Protein AF-0000000065816062 (afdb_homodimer)

Secondary structure (DSSP, 8-state):
----SSS----GGGS---TT-----HHHHHHHHHHHT--TT-EEEEES-TTSHHHHHHHHHH-TT-EEEEEES-HHHHHHHHHHHHHTT-TTTEEEEES-HHHHGGGSPP-SEEEEE--GGGHHHHHHHHHHHH-TT-EEEEEE-SHHHHHHHHHHHHHHT-EEEEEEEEEEEEEEETTEEEEEEPPPEEEEEEE-/----SSS----GGGS---TT-----HHHHHHHHHHHT--TT-EEEEES-TTSHHHHHHHHHH-TT-EEEEEES-HHHHHHHHHHHHHTT-TTSEEEEES-HHHHGGGSPP-SEEEEE--GGGHHHHHHHHHHHH-TT-EEEEEE-SHHHHHHHHHHHHHHT-EEEEEEEEEEEEEEETTEEEEEEPPPEEEEEEE-

InterPro domains:
  IPR014008 Cobalamin biosynthesis, precorrin-6Y methyltransferase, CbiT subunit [TIGR02469] (22-146)
  IPR023475 Probable cobalt-precorrin-6B C(15)-methyltransferase (decarboxylating) CbiT [MF_00786] (12-196)
  IPR025714 Methyltransferase domain [PF13847] (40-107)
  IPR029063 S-adenosyl-L-methionine-dependent methyltransferase superfamily [G3DSA:3.40.50.150] (3-196)
  IPR029063 S-adenosyl-L-methionine-dependent methyltransferase superfamily [SSF53335] (7-168)
  IPR050714 Cobalamin biosynthesis methyltransferase [PTHR43182] (6-194)

Solvent-accessible surface area (backbone atoms only — not comparable to full-atom values): 20008 Å² total; per-residue (Å²): 96,70,78,83,43,56,41,53,44,67,58,65,85,80,52,63,82,53,92,93,45,54,68,74,48,32,71,59,39,36,50,51,47,24,70,39,53,41,34,64,36,33,43,39,35,28,38,43,33,28,33,22,57,66,50,44,50,48,39,62,56,20,36,77,78,22,39,24,42,30,27,19,67,48,66,65,23,40,51,34,22,52,51,39,21,51,40,44,68,40,50,91,33,47,48,73,42,76,38,58,59,85,72,46,58,83,71,50,78,85,33,40,26,39,36,34,46,56,45,66,90,46,36,43,59,49,50,52,52,47,41,64,58,22,32,84,74,9,28,37,31,33,53,38,70,47,72,68,44,46,50,44,42,50,54,41,41,62,72,67,67,49,57,68,50,40,34,42,40,36,44,22,39,52,40,80,55,91,96,41,74,44,72,49,70,51,80,53,33,36,43,34,40,37,44,63,96,69,77,83,42,55,43,54,46,66,59,64,84,77,51,63,81,52,91,94,44,53,70,73,50,31,71,60,40,36,49,52,47,23,71,38,53,41,34,65,38,35,43,39,36,28,38,43,33,29,33,21,56,66,49,44,50,48,40,62,56,20,36,74,78,22,39,25,39,30,27,20,67,48,65,66,24,41,51,35,22,52,50,40,20,50,40,46,69,39,51,91,33,46,47,73,44,75,38,56,60,85,71,45,56,82,73,50,78,85,32,40,27,38,36,33,46,55,45,63,92,47,35,45,59,50,51,52,52,49,42,65,59,22,31,83,76,10,29,37,31,32,53,37,72,46,72,66,44,45,49,46,42,51,53,42,41,62,74,68,67,50,57,66,48,39,32,41,39,36,44,24,40,53,39,80,56,91,96,41,76,43,72,49,70,51,81,53,34,35,43,35,39,36,46,63

Foldseek 3Di:
DAPPDLAFQDQPVLADADPPFDDDGRVRLRVLLVQQPAAALAEEEEESCRLVSNVQRSLNNNDPNYAYEYEDQDVVSQVNNCVRCVVNVRNVRYHYDHDDCLVCVVVDDAHLGYEAEDQVPCLLVVVVSNQVRNPAFGKYKYKDQDPVSVVSNVVNCVVVVWDKDKDKDKAWDWDDDPPDTDTHIDRIIIIMMTGD/DAPPDLAFQDQPVLADADPPFDDDGRVRLRVLLVQQPAAALAEEEEESCRLVSNVQRSLNNNDPNYAYEYEDQDVVSQVNNCVRCVVNVRNVRYHYDHDDCLVCVVVDDAHLGYEAEDQVPCLLVNVVSNQVRNPAFGKYKYKDQDPNSVVSNVVNCVVVVWDKDKDKDKAWDWDDDPPDTDTHIDRIIIIMMTGD

Organism: Pyrobaculum aerophilum (strain ATCC 51768 / DSM 7523 / JCM 9630 / CIP 104966 / NBRC 100827 / IM2) (NCBI:txid178306)

Nearest PDB structures (foldseek):
  3e05-assembly1_G  TM=9.354E-01  e=5.812E-20  Geobacter metallireducens GS-15
  1f38-assembly1_A  TM=9.379E-01  e=7.517E-19  Methanothermobacter thermautotrophicus
  5ccx-assembly1_A-2  TM=7.900E-01  e=1.091E-10  Homo sapiens
  1i9g-assembly1_A  TM=7.912E-01  e=1.689E-10  Mycobacterium tuberculosis
  5cd1-assembly1_D  TM=7.494E-01  e=6.620E-11  Homo sapiens

Sequence (392 aa):
MSWPYATPGIPDEEFIRAEGVPMTKAEIRALALSKLRLIKGGTLVDVGCGTGTISVEAALIMGEGSKVYAIDKDPLAVEITKKNAAKFGVGDRLIVAEGDALELLPKLPRSNRYFLGGGGRELPMLFQTALELAGTGGVIVADVITLESLRLALDFLENAGVKYEIAQVYIARGRRLGGYTILSPLNPVYIITAYAMSWPYATPGIPDEEFIRAEGVPMTKAEIRALALSKLRLIKGGTLVDVGCGTGTISVEAALIMGEGSKVYAIDKDPLAVEITKKNAAKFGVGDRLIVAEGDALELLPKLPRSNRYFLGGGGRELPMLFQTALELAGTGGVIVADVITLESLRLALDFLENAGVKYEIAQVYIARGRRLGGYTILSPLNPVYIITAYA

pLDDT: mean 96.32, std 4.2, range [64.75, 98.88]

Radius of gyration: 20.69 Å; Cα contacts (8 Å, |Δi|>4): 924; chains: 2; bounding box: 44×58×46 Å

Structure (mmCIF, N/CA/C/O backbone):
data_AF-0000000065816062-model_v1
#
loop_
_entity.id
_entity.type
_entity.pdbx_description
1 polymer 'Probable cobalt-precorrin-6B C(15)-methyltransferase (decarboxylating)'
#
loop_
_atom_site.group_PDB
_atom_site.id
_atom_site.type_symbol
_atom_site.label_atom_id
_atom_site.label_alt_id
_atom_site.label_comp_id
_atom_site.label_asym_id
_atom_site.label_entity_id
_atom_site.label_seq_id
_atom_site.pdbx_PDB_ins_code
_atom_site.Cartn_x
_atom_site.Cartn_y
_atom_site.Cartn_z
_atom_site.occupancy
_atom_site.B_iso_or_equiv
_atom_site.auth_seq_id
_atom_site.auth_comp_id
_atom_site.auth_asym_id
_atom_site.auth_atom_id
_atom_site.pdbx_PDB_model_num
ATOM 1 N N . MET A 1 1 ? 16.734 9.797 -11.594 1 64.75 1 MET A N 1
ATOM 2 C CA . MET A 1 1 ? 16.266 8.461 -11.945 1 64.75 1 MET A CA 1
ATOM 3 C C . MET A 1 1 ? 14.758 8.336 -11.742 1 64.75 1 MET A C 1
ATOM 5 O O . MET A 1 1 ? 14.234 8.773 -10.719 1 64.75 1 MET A O 1
ATO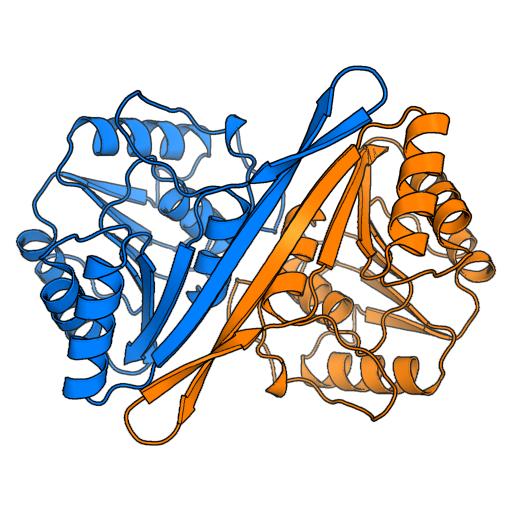M 9 N N . SER A 1 2 ? 13.898 8.094 -12.797 1 82.69 2 SER A N 1
ATOM 10 C CA . SER A 1 2 ? 12.438 8.047 -12.781 1 82.69 2 SER A CA 1
ATOM 11 C C . SER A 1 2 ? 11.93 6.695 -12.297 1 82.69 2 SER A C 1
ATOM 13 O O . SER A 1 2 ? 12.586 5.672 -12.5 1 82.69 2 SER A O 1
ATOM 15 N N . TRP A 1 3 ? 11.102 6.605 -11.289 1 91.88 3 TRP A N 1
ATOM 16 C CA . TRP A 1 3 ? 10.359 5.406 -10.922 1 91.88 3 TRP A CA 1
ATOM 17 C C . TRP A 1 3 ? 9.484 4.93 -12.078 1 91.88 3 TRP A C 1
ATOM 19 O O . TRP A 1 3 ? 8.5 5.574 -12.43 1 91.88 3 TRP A O 1
ATOM 29 N N . PRO A 1 4 ? 9.898 3.814 -12.734 1 94.38 4 PRO A N 1
ATOM 30 C CA . PRO A 1 4 ? 9.242 3.441 -13.992 1 94.38 4 PRO A CA 1
ATOM 31 C C . PRO A 1 4 ? 7.961 2.639 -13.766 1 94.38 4 PRO A C 1
ATOM 33 O O . PRO A 1 4 ? 7.344 2.174 -14.727 1 94.38 4 PRO A O 1
ATOM 36 N N . TYR A 1 5 ? 7.574 2.445 -12.547 1 96.75 5 TYR A N 1
ATOM 37 C CA . TYR A 1 5 ? 6.434 1.586 -12.242 1 96.75 5 TYR A CA 1
ATOM 38 C C . TYR A 1 5 ? 5.199 2.414 -11.914 1 96.75 5 TYR A C 1
ATOM 40 O O . TYR A 1 5 ? 5.312 3.572 -11.5 1 96.75 5 TYR A O 1
ATOM 48 N N . ALA A 1 6 ? 4.078 1.799 -11.984 1 96.44 6 ALA A N 1
ATOM 49 C CA . ALA A 1 6 ? 2.789 2.457 -11.781 1 96.44 6 ALA A CA 1
ATOM 50 C C . ALA A 1 6 ? 2.361 2.379 -10.312 1 96.44 6 ALA A C 1
ATOM 52 O O . ALA A 1 6 ? 1.354 2.977 -9.922 1 96.44 6 ALA A O 1
ATOM 53 N N . THR A 1 7 ? 3.076 1.612 -9.492 1 97.5 7 THR A N 1
ATOM 54 C CA . THR A 1 7 ? 2.725 1.38 -8.102 1 97.5 7 THR A CA 1
ATOM 55 C C . THR A 1 7 ? 3.637 2.176 -7.172 1 97.5 7 THR A C 1
ATOM 57 O O . THR A 1 7 ? 4.793 2.447 -7.508 1 97.5 7 THR A O 1
ATOM 60 N N . PRO A 1 8 ? 3.105 2.574 -6.008 1 96.88 8 PRO A N 1
ATOM 61 C CA . PRO A 1 8 ? 3.998 3.131 -4.992 1 96.88 8 PRO A CA 1
ATOM 62 C C . PRO A 1 8 ? 4.906 2.078 -4.359 1 96.88 8 PRO A C 1
ATOM 64 O O . PRO A 1 8 ? 4.84 0.902 -4.727 1 96.88 8 PRO A O 1
ATOM 67 N N . GLY A 1 9 ? 5.742 2.58 -3.434 1 97.56 9 GLY A N 1
ATOM 68 C CA . GLY A 1 9 ? 6.586 1.662 -2.686 1 97.56 9 GLY A CA 1
ATOM 69 C C . GLY A 1 9 ? 8.031 1.675 -3.141 1 97.56 9 GLY A C 1
ATOM 70 O O . GLY A 1 9 ? 8.672 0.624 -3.229 1 97.56 9 GLY A O 1
ATOM 71 N N . ILE A 1 10 ? 8.523 2.801 -3.518 1 98.25 10 ILE A N 1
ATOM 72 C CA . ILE A 1 10 ? 9.945 2.938 -3.822 1 98.25 10 ILE A CA 1
ATOM 73 C C . ILE A 1 10 ? 10.781 2.471 -2.631 1 98.25 10 ILE A C 1
ATOM 75 O O . ILE A 1 10 ? 10.523 2.871 -1.493 1 98.25 10 ILE A O 1
ATOM 79 N N . PRO A 1 11 ? 11.758 1.603 -2.889 1 97.94 11 PRO A N 1
ATOM 80 C CA . PRO A 1 11 ? 12.586 1.136 -1.773 1 97.94 11 PRO A CA 1
ATOM 81 C C . PRO A 1 11 ? 13.258 2.281 -1.017 1 97.94 11 PRO A C 1
ATOM 83 O O . PRO A 1 11 ? 13.656 3.277 -1.624 1 97.94 11 PRO A O 1
ATOM 86 N N . ASP A 1 12 ? 13.414 2.102 0.285 1 98 12 ASP A N 1
ATOM 87 C CA . ASP A 1 12 ? 13.977 3.141 1.146 1 98 12 ASP A CA 1
ATOM 88 C C . ASP A 1 12 ? 15.367 3.555 0.672 1 98 12 ASP A C 1
ATOM 90 O O . ASP A 1 12 ? 15.711 4.738 0.7 1 98 12 ASP A O 1
ATOM 94 N N . GLU A 1 13 ? 16.078 2.635 0.209 1 97.25 13 GLU A N 1
ATOM 95 C CA . GLU A 1 13 ? 17.484 2.865 -0.119 1 97.25 13 GLU A CA 1
ATOM 96 C C . GLU A 1 13 ? 17.625 3.717 -1.378 1 97.25 13 GLU A C 1
ATOM 98 O O . GLU A 1 13 ? 18.719 4.215 -1.679 1 97.25 13 GLU A O 1
ATOM 103 N N . GLU A 1 14 ? 16.562 3.896 -2.121 1 97.94 14 GLU A N 1
ATOM 104 C CA . GLU A 1 14 ? 16.609 4.695 -3.342 1 97.94 14 GLU A CA 1
ATOM 105 C C . GLU A 1 14 ? 16.547 6.188 -3.027 1 97.94 14 GLU A C 1
ATOM 107 O O . GLU A 1 14 ? 16.812 7.023 -3.896 1 97.94 14 GLU A O 1
ATOM 112 N N . PHE A 1 15 ? 16.219 6.539 -1.823 1 98.44 15 PHE A N 1
ATOM 113 C CA . PHE A 1 15 ? 16.078 7.945 -1.464 1 98.44 15 PHE A CA 1
ATOM 114 C C . PHE A 1 15 ? 17.359 8.484 -0.859 1 98.44 15 PHE A C 1
ATOM 116 O O . PHE A 1 15 ? 18.078 7.762 -0.158 1 98.44 15 PHE A O 1
ATOM 123 N N . ILE A 1 16 ? 17.609 9.727 -1.169 1 98.44 16 ILE A N 1
ATOM 124 C CA . ILE A 1 16 ? 18.656 10.461 -0.469 1 98.44 16 ILE A CA 1
ATOM 125 C C . ILE A 1 16 ? 18.219 10.727 0.973 1 98.44 16 ILE A C 1
ATOM 127 O O . ILE A 1 16 ? 17.094 11.18 1.221 1 98.44 16 ILE A O 1
ATOM 131 N N . ARG A 1 17 ? 19.188 10.453 1.864 1 97.75 17 ARG A N 1
ATOM 132 C CA . ARG A 1 17 ? 18.859 10.594 3.281 1 97.75 17 ARG A CA 1
ATOM 133 C C . ARG A 1 17 ? 19.859 11.516 3.975 1 97.75 17 ARG A C 1
ATOM 135 O O . ARG A 1 17 ? 20.922 11.828 3.424 1 97.75 17 ARG A O 1
ATOM 142 N N . ALA A 1 18 ? 19.438 12 5.066 1 95.94 18 ALA A N 1
ATOM 143 C CA . ALA A 1 18 ? 20.297 12.758 5.961 1 95.94 18 ALA A CA 1
ATOM 144 C C . ALA A 1 18 ? 20.047 12.391 7.418 1 95.94 18 ALA A C 1
ATOM 146 O O . ALA A 1 18 ? 18.906 12.133 7.812 1 95.94 18 ALA A O 1
ATOM 147 N N . GLU A 1 19 ? 21.172 12.391 8.172 1 95 19 GLU A N 1
ATOM 148 C CA . GLU A 1 19 ? 21.047 12.086 9.594 1 95 19 GLU A CA 1
ATOM 149 C C . GLU A 1 19 ? 20.094 13.062 10.289 1 95 19 GLU A C 1
ATOM 151 O O . GLU A 1 19 ? 20.172 14.266 10.062 1 95 19 GLU A O 1
ATOM 156 N N . GLY A 1 20 ? 19.219 12.547 11.047 1 94.31 20 GLY A N 1
ATOM 157 C CA . GLY A 1 20 ? 18.312 13.375 11.82 1 94.31 20 GLY A CA 1
ATOM 158 C C . GLY A 1 20 ? 17.016 13.703 11.086 1 94.31 20 GLY A C 1
ATOM 159 O O . GLY A 1 20 ? 16.094 14.289 11.664 1 94.31 20 GLY A O 1
ATOM 160 N N . VAL A 1 21 ? 16.969 13.398 9.781 1 95.5 21 VAL A N 1
ATOM 161 C CA . VAL A 1 21 ? 15.766 13.648 9.008 1 95.5 21 VAL A CA 1
ATOM 162 C C . VAL A 1 21 ? 14.945 12.367 8.891 1 95.5 21 VAL A C 1
ATOM 164 O O . VAL A 1 21 ? 15.422 11.375 8.328 1 95.5 21 VAL A O 1
ATOM 167 N N . PRO A 1 22 ? 13.797 12.367 9.398 1 94.44 22 PRO A N 1
ATOM 168 C CA . PRO A 1 22 ? 12.977 11.148 9.391 1 94.44 22 PRO A CA 1
ATOM 169 C C . PRO A 1 22 ? 12.531 10.75 7.988 1 94.44 22 PRO A C 1
ATOM 171 O O . PRO A 1 22 ? 12.539 11.578 7.074 1 94.44 22 PRO A O 1
ATOM 174 N N . MET A 1 23 ? 12.227 9.477 7.828 1 96.31 23 MET A N 1
ATOM 175 C CA . MET A 1 23 ? 11.703 8.914 6.586 1 96.31 23 MET A CA 1
ATOM 176 C C . MET A 1 23 ? 10.594 7.906 6.867 1 96.31 23 MET A C 1
ATOM 178 O O . MET A 1 23 ? 10.75 7.027 7.715 1 96.31 23 MET A O 1
ATOM 182 N N . THR A 1 24 ? 9.523 8.094 6.195 1 96.44 24 THR A N 1
ATOM 183 C CA . THR A 1 24 ? 8.477 7.078 6.25 1 96.44 24 THR A CA 1
ATOM 184 C C . THR A 1 24 ? 8.883 5.844 5.445 1 96.44 24 THR A C 1
ATOM 186 O O . THR A 1 24 ? 9.18 5.945 4.254 1 96.44 24 THR A O 1
ATOM 189 N N . LYS A 1 25 ? 8.867 4.727 6.074 1 98 25 LYS A N 1
ATOM 190 C CA . LYS A 1 25 ? 9.32 3.486 5.441 1 98 25 LYS A CA 1
ATOM 191 C C . LYS A 1 25 ? 8.359 3.057 4.336 1 98 25 LYS A C 1
ATOM 193 O O . LYS A 1 25 ? 7.172 3.395 4.367 1 98 25 LYS A O 1
ATOM 198 N N . ALA A 1 26 ? 8.859 2.285 3.424 1 98.44 26 ALA A N 1
ATOM 199 C CA . ALA A 1 26 ? 8.203 1.984 2.156 1 98.44 26 ALA A CA 1
ATOM 200 C C . ALA A 1 26 ? 6.824 1.374 2.387 1 98.44 26 ALA A C 1
ATOM 202 O O . ALA A 1 26 ? 5.844 1.776 1.751 1 98.44 26 ALA A O 1
ATOM 203 N N . GLU A 1 27 ? 6.719 0.371 3.285 1 98.62 27 GLU A N 1
ATOM 204 C CA . GLU A 1 27 ? 5.438 -0.296 3.504 1 98.62 27 GLU A CA 1
ATOM 205 C C . GLU A 1 27 ? 4.418 0.657 4.121 1 98.62 27 GLU A C 1
ATOM 207 O O . GLU A 1 27 ? 3.256 0.684 3.709 1 98.62 27 GLU A O 1
ATOM 212 N N . ILE A 1 28 ? 4.902 1.438 5.086 1 98.38 28 ILE A N 1
ATOM 213 C CA . ILE A 1 28 ? 4.027 2.408 5.738 1 98.38 28 ILE A CA 1
ATOM 214 C C . ILE A 1 28 ? 3.621 3.488 4.738 1 98.38 28 ILE A C 1
ATOM 216 O O . ILE A 1 28 ? 2.459 3.898 4.695 1 98.38 28 ILE A O 1
ATOM 220 N N . ARG A 1 29 ? 4.535 3.895 3.945 1 98.31 29 ARG A N 1
ATOM 221 C CA . ARG A 1 29 ? 4.301 4.906 2.92 1 98.31 29 ARG A CA 1
ATOM 222 C C . ARG A 1 29 ? 3.26 4.434 1.912 1 98.31 29 ARG A C 1
ATOM 224 O O . ARG A 1 29 ? 2.35 5.184 1.555 1 98.31 29 ARG A O 1
ATOM 231 N N . ALA A 1 30 ? 3.363 3.197 1.463 1 98.69 30 ALA A N 1
ATOM 232 C CA . ALA A 1 30 ? 2.393 2.635 0.527 1 98.69 30 ALA A CA 1
ATOM 233 C C . ALA A 1 30 ? 0.988 2.645 1.122 1 98.69 30 ALA A C 1
ATOM 235 O O . ALA A 1 30 ? 0.016 2.957 0.431 1 98.69 30 ALA A O 1
ATOM 236 N N . LEU A 1 31 ? 0.921 2.33 2.361 1 98.75 31 LEU A N 1
ATOM 237 C CA . LEU A 1 31 ? -0.379 2.289 3.021 1 98.75 31 LEU A CA 1
ATOM 238 C C . LEU A 1 31 ? -0.935 3.695 3.217 1 98.75 31 LEU A C 1
ATOM 240 O O . LEU A 1 31 ? -2.129 3.93 3.02 1 98.75 31 LEU A O 1
ATOM 244 N N . ALA A 1 32 ? -0.078 4.617 3.623 1 98.62 32 ALA A N 1
ATOM 245 C CA . ALA A 1 32 ? -0.518 6 3.791 1 98.62 32 ALA A CA 1
ATOM 246 C C . ALA A 1 32 ? -1.044 6.574 2.479 1 98.62 32 ALA A C 1
ATOM 248 O O . ALA A 1 32 ? -2.096 7.219 2.453 1 98.62 32 ALA A O 1
ATOM 249 N N . LEU A 1 33 ? -0.325 6.32 1.416 1 98.75 33 LEU A N 1
ATOM 250 C CA . LEU A 1 33 ? -0.733 6.801 0.099 1 98.75 33 LEU A CA 1
ATOM 251 C C . LEU A 1 33 ? -2.049 6.16 -0.328 1 98.75 33 LEU A C 1
ATOM 253 O O . LEU A 1 33 ? -2.904 6.82 -0.921 1 98.75 33 LEU A O 1
ATOM 257 N N . SER A 1 34 ? -2.197 4.887 -0.046 1 98.62 34 SER A N 1
ATOM 258 C CA . SER A 1 34 ? -3.457 4.199 -0.305 1 98.62 34 SER A CA 1
ATOM 259 C C . SER A 1 34 ? -4.621 4.891 0.397 1 98.62 34 SER A C 1
ATOM 261 O O . SER A 1 34 ? -5.656 5.152 -0.218 1 98.62 34 SER A O 1
ATOM 263 N N . LYS A 1 35 ? -4.41 5.273 1.634 1 98.69 35 LYS A N 1
ATOM 264 C CA . LYS A 1 35 ? -5.469 5.867 2.447 1 98.69 35 LYS A CA 1
ATOM 265 C C . LYS A 1 35 ? -5.758 7.301 2.012 1 98.69 35 LYS A C 1
ATOM 267 O O . LYS A 1 35 ? -6.871 7.797 2.186 1 98.69 35 LYS A O 1
ATOM 272 N N . LEU A 1 36 ? -4.824 7.934 1.396 1 98.75 36 LEU A N 1
ATOM 273 C CA . LEU A 1 36 ? -4.973 9.328 0.976 1 98.75 36 LEU A CA 1
ATOM 274 C C . LEU A 1 36 ? -5.93 9.438 -0.205 1 98.75 36 LEU A C 1
ATOM 276 O O . LEU A 1 36 ? -6.43 10.523 -0.505 1 98.75 36 LEU A O 1
ATOM 280 N N . ARG A 1 37 ? -6.113 8.328 -0.988 1 98.19 37 ARG A N 1
ATOM 281 C CA . ARG A 1 37 ? -7.035 8.344 -2.119 1 98.19 37 ARG A CA 1
ATOM 282 C C . ARG A 1 37 ? -6.715 9.492 -3.068 1 98.19 37 ARG A C 1
ATOM 284 O O . ARG A 1 37 ? -7.59 10.297 -3.393 1 98.19 37 ARG A O 1
ATOM 291 N N . LEU A 1 38 ? -5.512 9.461 -3.559 1 98.44 38 LEU A N 1
ATOM 292 C CA . LEU A 1 38 ? -5.031 10.539 -4.406 1 98.44 38 LEU A CA 1
ATOM 293 C C . LEU A 1 38 ? -5.738 10.531 -5.758 1 98.44 38 LEU A C 1
ATOM 295 O O . LEU A 1 38 ? -6.168 9.477 -6.23 1 98.44 38 LEU A O 1
ATOM 299 N N . ILE A 1 39 ? -5.805 11.688 -6.348 1 96.94 39 ILE A N 1
ATOM 300 C CA . ILE A 1 39 ? -6.484 11.891 -7.621 1 96.94 39 ILE A CA 1
ATOM 301 C C . ILE A 1 39 ? -5.473 12.305 -8.688 1 96.94 39 ILE A C 1
ATOM 303 O O . ILE A 1 39 ? -4.598 13.133 -8.43 1 96.94 39 ILE A O 1
ATOM 307 N N . LYS A 1 40 ? -5.645 11.68 -9.891 1 97 40 LYS A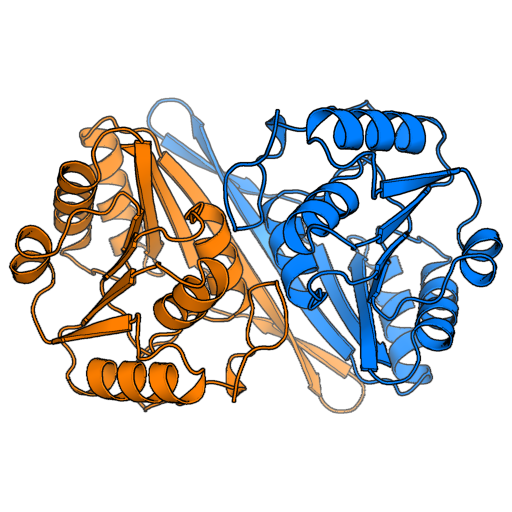 N 1
ATOM 308 C CA . LYS A 1 40 ? -4.785 12.125 -10.984 1 97 40 LYS A CA 1
ATOM 309 C C . LYS A 1 40 ? -4.918 13.633 -11.211 1 97 40 LYS A C 1
ATOM 311 O O . LYS A 1 40 ? -6.027 14.172 -11.203 1 97 40 LYS A O 1
ATOM 316 N N . GLY A 1 41 ? -3.779 14.266 -11.305 1 97.75 41 GLY A N 1
ATOM 317 C CA . GLY A 1 41 ? -3.783 15.703 -11.516 1 97.75 41 GLY A CA 1
ATOM 318 C C . GLY A 1 41 ? -4.211 16.484 -10.289 1 97.75 41 GLY A C 1
ATOM 319 O O . GLY A 1 41 ? -4.465 17.688 -10.367 1 97.75 41 GLY A O 1
ATOM 320 N N . GLY A 1 42 ? -4.305 15.805 -9.109 1 97.69 42 GLY A N 1
ATOM 321 C CA . GLY A 1 42 ? -4.801 16.438 -7.898 1 97.69 42 GLY A CA 1
ATOM 322 C C . GLY A 1 42 ? -3.727 17.172 -7.129 1 97.69 42 GLY A C 1
ATOM 323 O O . GLY A 1 42 ? -2.645 17.438 -7.656 1 97.69 42 GLY A O 1
ATOM 324 N N . THR A 1 43 ? -4.082 17.609 -5.945 1 98.44 43 THR A N 1
ATOM 325 C CA . THR A 1 43 ? -3.191 18.375 -5.074 1 98.44 43 THR A CA 1
ATOM 326 C C . THR A 1 43 ? -3.07 17.703 -3.709 1 98.44 43 THR A C 1
ATOM 328 O O . THR A 1 43 ? -4.066 17.25 -3.139 1 98.44 43 THR A O 1
ATOM 331 N N . LEU A 1 44 ? -1.867 17.578 -3.217 1 98.81 44 LEU A N 1
ATOM 332 C CA . LEU A 1 44 ? -1.578 17.062 -1.88 1 98.81 44 LEU A CA 1
ATOM 333 C C . LEU A 1 44 ? -0.746 18.062 -1.084 1 98.81 44 LEU A C 1
ATOM 335 O O . LEU A 1 44 ? 0.192 18.656 -1.616 1 98.81 44 LEU A O 1
ATOM 339 N N . VAL A 1 45 ? -1.12 18.25 0.171 1 98.81 45 VAL A N 1
ATOM 340 C CA . VAL A 1 45 ? -0.257 18.953 1.112 1 98.81 45 VAL A CA 1
ATOM 341 C C . VAL A 1 45 ? 0.391 17.953 2.068 1 98.81 45 VAL A C 1
ATOM 343 O O . VAL A 1 45 ? -0.305 17.188 2.748 1 98.81 45 VAL A O 1
ATOM 346 N N . ASP A 1 46 ? 1.675 17.906 2.09 1 98.56 46 ASP A N 1
ATOM 347 C CA . ASP A 1 46 ? 2.49 17.047 2.941 1 98.56 46 ASP A CA 1
ATOM 348 C C . ASP A 1 46 ? 3.115 17.844 4.086 1 98.56 46 ASP A C 1
ATOM 350 O O . ASP A 1 46 ? 4.094 18.562 3.885 1 98.56 46 ASP A O 1
ATOM 354 N N . VAL A 1 47 ? 2.553 17.703 5.273 1 97.81 47 VAL A N 1
ATOM 355 C CA . VAL A 1 47 ? 2.988 18.453 6.445 1 97.81 47 VAL A CA 1
ATOM 356 C C . VAL A 1 47 ? 4.043 17.656 7.207 1 97.81 47 VAL A C 1
ATOM 358 O O . VAL A 1 47 ? 3.762 16.562 7.695 1 97.81 47 VAL A O 1
ATOM 361 N N . GLY A 1 48 ? 5.184 18.266 7.414 1 96.5 48 GLY A N 1
ATOM 362 C CA . GLY A 1 48 ? 6.305 17.484 7.926 1 96.5 48 GLY A CA 1
ATOM 363 C C . GLY A 1 48 ? 6.844 16.484 6.93 1 96.5 48 GLY A C 1
ATOM 364 O O . GLY A 1 48 ? 6.855 15.281 7.195 1 96.5 48 GLY A O 1
ATOM 365 N N . CYS A 1 49 ? 7.449 17.031 5.871 1 97.31 49 CYS A N 1
ATOM 366 C CA . CYS A 1 49 ? 7.742 16.172 4.73 1 97.31 49 CYS A CA 1
ATOM 367 C C . CYS A 1 49 ? 8.992 15.336 4.988 1 97.31 49 CYS A C 1
ATOM 369 O O . CYS A 1 49 ? 9.219 14.328 4.316 1 97.31 49 CYS A O 1
ATOM 371 N N . GLY A 1 50 ? 9.859 15.75 5.98 1 96.81 50 GLY A N 1
ATOM 372 C CA . GLY A 1 50 ? 11.039 14.961 6.297 1 96.81 50 GLY A CA 1
ATOM 373 C C . GLY A 1 50 ? 11.953 14.742 5.102 1 96.81 50 GLY A C 1
ATOM 374 O O . GLY A 1 50 ? 12.469 15.703 4.527 1 96.81 50 GLY A O 1
ATOM 375 N N . THR A 1 51 ? 12.016 13.453 4.613 1 97.69 51 THR A N 1
ATOM 376 C CA . THR A 1 51 ? 12.859 13.102 3.475 1 97.69 51 THR A CA 1
ATOM 377 C C . THR A 1 51 ? 12.102 13.297 2.164 1 97.69 51 THR A C 1
ATOM 379 O O . THR A 1 51 ? 12.688 13.188 1.083 1 97.69 51 THR A O 1
ATOM 382 N N . GLY A 1 52 ? 10.852 13.57 2.252 1 98.31 52 GLY A N 1
ATOM 383 C CA . GLY A 1 52 ? 10.031 13.844 1.083 1 98.31 52 GLY A CA 1
ATOM 384 C C . GLY A 1 52 ? 9.547 12.594 0.384 1 98.31 52 GLY A C 1
ATOM 385 O O . GLY A 1 52 ? 9.195 12.625 -0.798 1 98.31 52 GLY A O 1
ATOM 386 N N . THR A 1 53 ? 9.492 11.445 1.086 1 98.44 53 THR A N 1
ATOM 387 C CA . THR A 1 53 ? 9.125 10.203 0.42 1 98.44 53 THR A CA 1
ATOM 388 C C . THR A 1 53 ? 7.645 10.203 0.055 1 98.44 53 THR A C 1
ATOM 390 O O . THR A 1 53 ? 7.273 9.82 -1.058 1 98.44 53 THR A O 1
ATOM 393 N N . ILE A 1 54 ? 6.816 10.688 0.972 1 98.69 54 ILE A N 1
ATOM 394 C CA . ILE A 1 54 ? 5.391 10.812 0.694 1 98.69 54 ILE A CA 1
ATOM 395 C C . ILE A 1 54 ? 5.168 11.797 -0.453 1 98.69 54 ILE A C 1
ATOM 397 O O . ILE A 1 54 ? 4.414 11.508 -1.387 1 98.69 54 ILE A O 1
ATOM 401 N N . SER A 1 55 ? 5.867 12.914 -0.423 1 98.75 55 SER A N 1
ATOM 402 C CA . SER A 1 55 ? 5.742 13.961 -1.425 1 98.75 55 SER A CA 1
ATOM 403 C C . SER A 1 55 ? 6.098 13.453 -2.816 1 98.75 55 SER A C 1
ATOM 405 O O . SER A 1 55 ? 5.332 13.633 -3.766 1 98.75 55 SER A O 1
ATOM 407 N N . VAL A 1 56 ? 7.188 12.789 -2.914 1 98.75 56 VAL A N 1
ATOM 408 C CA . VAL A 1 56 ? 7.715 12.312 -4.191 1 98.75 56 VAL A CA 1
ATOM 409 C C . VAL A 1 56 ? 6.773 11.266 -4.781 1 98.75 56 VAL A C 1
ATOM 411 O O . VAL A 1 56 ? 6.379 11.367 -5.945 1 98.75 56 VAL A O 1
ATOM 414 N N . GLU A 1 57 ? 6.398 10.273 -3.986 1 98.75 57 GLU A N 1
ATOM 415 C CA . GLU A 1 57 ? 5.562 9.203 -4.527 1 98.75 57 GLU A CA 1
ATOM 416 C C . GLU A 1 57 ? 4.168 9.719 -4.875 1 98.75 57 GLU A C 1
ATOM 418 O O . GLU A 1 57 ? 3.566 9.281 -5.859 1 98.75 57 GLU A O 1
ATOM 423 N N . ALA A 1 58 ? 3.676 10.656 -4.062 1 98.69 58 ALA A N 1
ATOM 424 C CA . ALA A 1 58 ? 2.385 11.25 -4.402 1 98.69 58 ALA A CA 1
ATOM 425 C C . ALA A 1 58 ? 2.447 11.961 -5.75 1 98.69 58 ALA A C 1
ATOM 427 O O . ALA A 1 58 ? 1.541 11.82 -6.574 1 98.69 58 ALA A O 1
ATOM 428 N N . ALA A 1 59 ? 3.477 12.719 -5.969 1 98.56 59 ALA A N 1
ATOM 429 C CA . ALA A 1 59 ? 3.645 13.438 -7.23 1 98.56 59 ALA A CA 1
ATOM 430 C C . ALA A 1 59 ? 3.713 12.477 -8.406 1 98.56 59 ALA A C 1
ATOM 432 O O . ALA A 1 59 ? 3.125 12.727 -9.461 1 98.56 59 ALA A O 1
ATOM 433 N N . LEU A 1 60 ? 4.414 11.398 -8.227 1 98.12 60 LEU A N 1
ATOM 434 C CA . LEU A 1 60 ? 4.543 10.391 -9.281 1 98.12 60 LEU A CA 1
ATOM 435 C C . LEU A 1 60 ? 3.193 9.75 -9.586 1 98.12 60 LEU A C 1
ATOM 437 O O . LEU A 1 60 ? 2.836 9.57 -10.75 1 98.12 60 LEU A O 1
ATOM 441 N N . ILE A 1 61 ? 2.455 9.438 -8.547 1 97.69 61 ILE A N 1
ATOM 442 C CA . ILE A 1 61 ? 1.18 8.75 -8.68 1 97.69 61 ILE A CA 1
ATOM 443 C C . ILE A 1 61 ? 0.161 9.664 -9.352 1 97.69 61 ILE A C 1
ATOM 445 O O . ILE A 1 61 ? -0.546 9.25 -10.273 1 97.69 61 ILE A O 1
ATOM 449 N N . MET A 1 62 ? 0.139 10.914 -8.922 1 97.81 62 MET A N 1
ATOM 450 C CA . MET A 1 62 ? -0.879 11.836 -9.422 1 97.81 62 MET A CA 1
ATOM 451 C C . MET A 1 62 ? -0.54 12.32 -10.828 1 97.81 62 MET A C 1
ATOM 453 O O . MET A 1 62 ? -1.429 12.711 -11.586 1 97.81 62 MET A O 1
ATOM 457 N N . GLY A 1 63 ? 0.754 12.375 -11.117 1 96.31 63 GLY A N 1
ATOM 458 C CA . GLY A 1 63 ? 1.177 12.594 -12.492 1 96.31 63 GLY A CA 1
ATOM 459 C C . GLY A 1 63 ? 1.122 14.055 -12.898 1 96.31 63 GLY A C 1
ATOM 460 O O . GLY A 1 63 ? 1.214 14.953 -12.055 1 96.31 63 GLY A O 1
ATOM 461 N N . GLU A 1 64 ? 1.006 14.195 -14.188 1 94.75 64 GLU A N 1
ATOM 462 C CA . GLU A 1 64 ? 1.039 15.531 -14.781 1 94.75 64 GLU A CA 1
ATOM 463 C C . GLU A 1 64 ? -0.146 16.375 -14.312 1 94.75 64 GLU A C 1
ATOM 465 O O . GLU A 1 64 ? -1.261 15.867 -14.18 1 94.75 64 GLU A O 1
ATOM 470 N N . GLY A 1 65 ? 0.103 17.609 -14.102 1 96.06 65 GLY A N 1
ATOM 471 C CA . GLY A 1 65 ? -0.953 18.516 -13.688 1 96.06 65 GLY A CA 1
ATOM 472 C C . GLY A 1 65 ? -1.164 18.547 -12.18 1 96.06 65 GLY A C 1
ATOM 473 O O . GLY A 1 65 ? -1.872 19.406 -11.656 1 96.06 65 GLY A O 1
ATOM 474 N N . SER A 1 66 ? -0.531 17.578 -11.523 1 97.75 66 SER A N 1
ATOM 475 C CA . SER A 1 66 ? -0.665 17.516 -10.078 1 97.75 66 SER A CA 1
ATOM 476 C C . SER A 1 66 ? 0.243 18.531 -9.391 1 97.75 66 SER A C 1
ATOM 478 O O . SER A 1 66 ? 1.135 19.109 -10.031 1 97.75 66 SER A O 1
ATOM 480 N N . LYS A 1 67 ? -0.035 18.828 -8.125 1 98.62 67 LYS A N 1
ATOM 481 C CA . LYS A 1 67 ? 0.818 19.656 -7.277 1 98.62 67 LYS A CA 1
ATOM 482 C C . LYS A 1 67 ? 0.927 19.078 -5.867 1 98.62 67 LYS A C 1
ATOM 484 O O . LYS A 1 67 ? -0.079 18.688 -5.27 1 98.62 67 LYS A O 1
ATOM 489 N N . VAL A 1 68 ? 2.1 19 -5.434 1 98.81 68 VAL A N 1
ATOM 490 C CA . VAL A 1 68 ? 2.359 18.609 -4.051 1 98.81 68 VAL A CA 1
ATOM 491 C C . VAL A 1 68 ? 3.047 19.766 -3.316 1 98.81 68 VAL A C 1
ATOM 493 O O . VAL A 1 68 ? 4.07 20.281 -3.773 1 98.81 68 VAL A O 1
ATOM 496 N N . TYR A 1 69 ? 2.465 20.203 -2.25 1 98.81 69 TYR A N 1
ATOM 497 C CA . TYR A 1 69 ? 3.078 21.172 -1.35 1 98.81 69 TYR A CA 1
ATOM 498 C C . TYR A 1 69 ? 3.639 20.484 -0.109 1 98.81 69 TYR A C 1
ATOM 500 O O . TYR A 1 69 ? 2.883 19.969 0.712 1 98.81 69 TYR A O 1
ATOM 508 N N . ALA A 1 70 ? 4.918 20.5 -0.025 1 98.5 70 ALA A N 1
ATOM 509 C CA . ALA A 1 70 ? 5.609 19.875 1.1 1 98.5 70 ALA A CA 1
ATOM 510 C C . ALA A 1 70 ? 6.16 20.938 2.057 1 98.5 70 ALA A C 1
ATOM 512 O O . ALA A 1 70 ? 6.906 21.828 1.646 1 98.5 70 ALA A O 1
ATOM 513 N N . ILE A 1 71 ? 5.816 20.781 3.346 1 97.75 71 ILE A N 1
ATOM 514 C CA . ILE A 1 71 ? 6.215 21.766 4.348 1 97.75 71 ILE A CA 1
ATOM 515 C C . ILE A 1 71 ? 7.02 21.094 5.449 1 97.75 71 ILE A C 1
ATOM 517 O O . ILE A 1 71 ? 6.68 19.984 5.887 1 97.75 71 ILE A O 1
ATOM 521 N N . ASP A 1 72 ? 8.062 21.719 5.852 1 97.69 72 ASP A N 1
ATOM 522 C CA . ASP A 1 72 ? 8.836 21.281 7.012 1 97.69 72 ASP A CA 1
ATOM 523 C C . ASP A 1 72 ? 9.516 22.469 7.691 1 97.69 72 ASP A C 1
ATOM 525 O O . ASP A 1 72 ? 9.93 23.422 7.027 1 97.69 72 ASP A O 1
ATOM 529 N N . LYS A 1 73 ? 9.641 22.422 8.969 1 96.06 73 LYS A N 1
ATOM 530 C CA . LYS A 1 73 ? 10.312 23.484 9.703 1 96.06 73 LYS A CA 1
ATOM 531 C C . LYS A 1 73 ? 11.828 23.312 9.656 1 96.06 73 LYS A C 1
ATOM 533 O O . LYS A 1 73 ? 12.57 24.266 9.883 1 96.06 73 LYS A O 1
ATOM 538 N N . ASP A 1 74 ? 12.273 22.047 9.477 1 96.56 74 ASP A N 1
ATOM 539 C CA . ASP A 1 74 ? 13.695 21.734 9.43 1 96.56 74 ASP A CA 1
ATOM 540 C C . ASP A 1 74 ? 14.281 22.031 8.055 1 96.56 74 ASP A C 1
ATOM 542 O O . ASP A 1 74 ? 13.93 21.375 7.07 1 96.56 74 ASP A O 1
ATOM 546 N N . PRO A 1 75 ? 15.273 22.969 7.969 1 97.88 75 PRO A N 1
ATOM 547 C CA . PRO A 1 75 ? 15.859 23.312 6.672 1 97.88 75 PRO A CA 1
ATOM 548 C C . PRO A 1 75 ? 16.531 22.125 5.992 1 97.88 75 PRO A C 1
ATOM 550 O O . PRO A 1 75 ? 16.547 22.047 4.762 1 97.88 75 PRO A O 1
ATOM 553 N N . LEU A 1 76 ? 17.016 21.219 6.77 1 98.25 76 LEU A N 1
ATOM 554 C CA . LEU A 1 76 ? 17.641 20.047 6.188 1 98.25 76 LEU A CA 1
ATOM 555 C C . LEU A 1 76 ? 16.609 19.141 5.516 1 98.25 76 LEU A C 1
ATOM 557 O O . LEU A 1 76 ? 16.875 18.594 4.445 1 98.25 76 LEU A O 1
ATOM 561 N N . ALA A 1 77 ? 15.5 19 6.094 1 98.12 77 ALA A N 1
ATOM 562 C CA . ALA A 1 77 ? 14.398 18.234 5.5 1 98.12 77 ALA A CA 1
ATOM 563 C C . ALA A 1 77 ? 13.961 18.859 4.172 1 98.12 77 ALA A C 1
ATOM 565 O O . ALA A 1 77 ? 13.742 18.141 3.191 1 98.12 77 ALA A O 1
ATOM 566 N N . VAL A 1 78 ? 13.906 20.172 4.16 1 98.44 78 VAL A N 1
ATOM 567 C CA . VAL A 1 78 ? 13.516 20.906 2.959 1 98.44 78 VAL A CA 1
ATOM 568 C C . VAL A 1 78 ? 14.523 20.641 1.843 1 98.44 78 VAL A C 1
ATOM 570 O O . VAL A 1 78 ? 14.141 20.312 0.718 1 98.44 78 VAL A O 1
ATOM 573 N N . GLU A 1 79 ? 15.742 20.703 2.195 1 98.5 79 GLU A N 1
ATOM 574 C CA . GLU A 1 79 ? 16.812 20.5 1.218 1 98.5 79 GLU A CA 1
ATOM 575 C C . GLU A 1 79 ? 16.781 19.062 0.67 1 98.5 79 GLU A C 1
ATOM 577 O O . GLU A 1 79 ? 16.875 18.859 -0.542 1 98.5 79 GLU A O 1
ATOM 582 N N . ILE A 1 80 ? 16.641 18.109 1.545 1 98.62 80 ILE A N 1
ATOM 583 C CA . ILE A 1 80 ? 16.641 16.703 1.163 1 98.62 80 ILE A CA 1
ATOM 584 C C . ILE A 1 80 ? 15.422 16.391 0.294 1 98.62 80 ILE A C 1
ATOM 586 O O . ILE A 1 80 ? 15.516 15.648 -0.68 1 98.62 80 ILE A O 1
ATOM 590 N N . THR A 1 81 ? 14.281 16.984 0.651 1 98.62 81 THR A N 1
ATOM 591 C CA . THR A 1 81 ? 13.07 16.781 -0.137 1 98.62 81 THR A CA 1
ATOM 592 C C . THR A 1 81 ? 13.25 17.328 -1.552 1 98.62 81 THR A C 1
ATOM 594 O O . THR A 1 81 ? 12.859 16.672 -2.525 1 98.62 81 THR A O 1
ATOM 597 N N . LYS A 1 82 ? 13.891 18.484 -1.672 1 98.69 82 LYS A N 1
ATOM 598 C CA . LYS A 1 82 ? 14.156 19.062 -2.984 1 98.69 82 LYS A CA 1
ATOM 599 C C . LYS A 1 82 ? 15.094 18.172 -3.799 1 98.69 82 LYS A C 1
ATOM 601 O O . LYS A 1 82 ? 14.883 17.984 -4.996 1 98.69 82 LYS A O 1
ATOM 606 N N . LYS A 1 83 ? 16.062 17.656 -3.158 1 98.56 83 LYS A N 1
ATOM 607 C CA . LYS A 1 83 ? 17 16.766 -3.836 1 98.56 83 LYS A CA 1
ATOM 608 C C . LYS A 1 83 ? 16.312 15.508 -4.332 1 98.56 83 LYS A C 1
ATOM 610 O O . LYS A 1 83 ? 16.531 15.062 -5.461 1 98.56 83 LYS A O 1
ATOM 615 N N . ASN A 1 84 ? 15.461 14.93 -3.504 1 98.69 84 ASN A N 1
ATOM 616 C CA . ASN A 1 84 ? 14.734 13.734 -3.91 1 98.69 84 ASN A CA 1
ATOM 617 C C . ASN A 1 84 ? 13.727 14.039 -5.012 1 98.69 84 ASN A C 1
ATOM 619 O O . ASN A 1 84 ? 13.516 13.227 -5.914 1 98.69 84 ASN A O 1
ATOM 623 N N . ALA A 1 85 ? 13.125 15.227 -4.918 1 98.5 85 ALA A N 1
ATOM 624 C CA . ALA A 1 85 ? 12.219 15.641 -5.988 1 98.5 85 ALA A CA 1
ATOM 625 C C . ALA A 1 85 ? 12.938 15.695 -7.332 1 98.5 85 ALA A C 1
ATOM 627 O O . ALA A 1 85 ? 12.422 15.234 -8.344 1 98.5 85 ALA A O 1
ATOM 628 N N . ALA A 1 86 ? 14.07 16.281 -7.273 1 98.25 86 ALA A N 1
ATOM 629 C CA . ALA A 1 86 ? 14.883 16.375 -8.484 1 98.25 86 ALA A CA 1
ATOM 630 C C . ALA A 1 86 ? 15.305 14.992 -8.969 1 98.25 86 ALA A C 1
ATOM 632 O O . ALA A 1 86 ? 15.219 14.688 -10.156 1 98.25 86 ALA A O 1
ATOM 633 N N . LYS A 1 87 ? 15.734 14.18 -8.062 1 98.06 87 LYS A N 1
ATOM 634 C CA . LYS A 1 87 ? 16.219 12.844 -8.383 1 98.06 87 LYS A CA 1
ATOM 635 C C . LYS A 1 87 ? 15.133 12.023 -9.094 1 98.06 87 LYS A C 1
ATOM 637 O O . LYS A 1 87 ? 15.43 11.273 -10.023 1 98.06 87 LYS A O 1
ATOM 642 N N . PHE A 1 88 ? 13.906 12.18 -8.68 1 98 88 PHE A N 1
ATOM 643 C CA . PHE A 1 88 ? 12.836 11.352 -9.219 1 98 88 PHE A CA 1
ATOM 644 C C . PHE A 1 88 ? 12.062 12.102 -10.297 1 98 88 PHE A C 1
ATOM 646 O O . PHE A 1 88 ? 11.031 11.625 -10.773 1 98 88 PHE A O 1
ATOM 653 N N . GLY A 1 89 ? 12.5 13.305 -10.625 1 97.25 89 GLY A N 1
ATOM 654 C CA . GLY A 1 89 ? 11.984 14.039 -11.773 1 97.25 89 GLY A CA 1
ATOM 655 C C . GLY A 1 89 ? 10.617 14.648 -11.516 1 97.25 89 GLY A C 1
ATOM 656 O O . GLY A 1 89 ? 9.781 14.703 -12.422 1 97.25 89 GLY A O 1
ATOM 657 N N . VAL A 1 90 ? 10.375 15.031 -10.266 1 97.81 90 VAL A N 1
ATOM 658 C CA . VAL A 1 90 ? 9.055 15.602 -9.969 1 97.81 90 VAL A CA 1
ATOM 659 C C . VAL A 1 90 ? 9.211 17.031 -9.445 1 97.81 90 VAL A C 1
ATOM 661 O O . VAL A 1 90 ? 8.312 17.547 -8.789 1 97.81 90 VAL A O 1
ATOM 664 N N . GLY A 1 91 ? 10.328 17.641 -9.664 1 97.44 91 GLY A N 1
ATOM 665 C CA . GLY A 1 91 ? 10.602 18.984 -9.18 1 97.44 91 GLY A CA 1
ATOM 666 C C . GLY A 1 91 ? 9.656 20.031 -9.75 1 97.44 91 GLY A C 1
ATOM 667 O O . GLY A 1 91 ? 9.461 21.094 -9.156 1 97.44 91 GLY A O 1
ATOM 668 N N . ASP A 1 92 ? 9.07 19.719 -10.852 1 97.31 92 ASP A N 1
ATOM 669 C CA . ASP A 1 92 ? 8.195 20.672 -11.547 1 97.31 92 ASP A CA 1
ATOM 670 C C . ASP A 1 92 ? 6.82 20.734 -10.891 1 97.31 92 ASP A C 1
ATOM 672 O O . ASP A 1 92 ? 6.039 21.641 -11.156 1 97.31 92 ASP A O 1
ATOM 676 N N . ARG A 1 93 ? 6.504 19.766 -10.008 1 97.88 93 ARG A N 1
ATOM 677 C CA . ARG A 1 93 ? 5.164 19.719 -9.43 1 97.88 93 ARG A CA 1
ATOM 678 C C . ARG A 1 93 ? 5.234 19.516 -7.918 1 97.88 93 ARG A C 1
ATOM 680 O O . ARG A 1 93 ? 4.23 19.188 -7.281 1 97.88 93 ARG A O 1
ATOM 687 N N . LEU A 1 94 ? 6.406 19.562 -7.387 1 98.56 94 LEU A N 1
ATOM 688 C CA . LEU A 1 94 ? 6.617 19.5 -5.945 1 98.56 94 LEU A CA 1
ATOM 689 C C . LEU A 1 94 ? 7.199 20.812 -5.43 1 98.56 94 LEU A C 1
ATOM 691 O O . LEU A 1 94 ? 8.336 21.156 -5.742 1 98.56 94 LEU A O 1
ATOM 695 N N . ILE A 1 95 ? 6.434 21.531 -4.66 1 98.56 95 ILE A N 1
ATOM 696 C CA . ILE A 1 95 ? 6.836 22.797 -4.066 1 98.56 95 ILE A CA 1
ATOM 697 C C . ILE A 1 95 ? 7.148 22.609 -2.584 1 98.56 95 ILE A C 1
ATOM 699 O O . ILE A 1 95 ? 6.277 22.203 -1.808 1 98.56 95 ILE A O 1
ATOM 703 N N . VAL A 1 96 ? 8.359 22.891 -2.229 1 98.56 96 VAL A N 1
ATOM 704 C CA . VAL A 1 96 ? 8.805 22.672 -0.858 1 98.56 96 VAL A CA 1
ATOM 705 C C . VAL A 1 96 ? 8.984 24 -0.142 1 98.56 96 VAL A C 1
ATOM 707 O O . VAL A 1 96 ? 9.625 24.922 -0.667 1 98.56 96 VAL A O 1
ATOM 710 N N . ALA A 1 97 ? 8.406 24.141 0.982 1 97.81 97 ALA A N 1
ATOM 711 C CA . ALA A 1 97 ? 8.484 25.375 1.752 1 97.81 97 ALA A CA 1
ATOM 712 C C . ALA A 1 97 ? 9 25.109 3.164 1 97.81 97 ALA A C 1
ATOM 714 O O . ALA A 1 97 ? 8.609 24.125 3.797 1 97.81 97 ALA A O 1
ATOM 715 N N . GLU A 1 98 ? 9.852 25.969 3.57 1 98.31 98 GLU A N 1
ATOM 716 C CA . GLU A 1 98 ? 10.359 25.938 4.941 1 98.31 98 GLU A CA 1
ATOM 717 C C . GLU A 1 98 ? 9.516 26.812 5.859 1 98.31 98 GLU A C 1
ATOM 719 O O . GLU A 1 98 ? 9.289 28 5.57 1 98.31 98 GLU A O 1
ATOM 724 N N . GLY A 1 99 ? 9.07 26.234 6.996 1 96.94 99 GLY A N 1
ATOM 725 C CA . GLY A 1 99 ? 8.367 27.062 7.969 1 96.94 99 GLY A CA 1
ATOM 726 C C . GLY A 1 99 ? 7.426 26.266 8.852 1 96.94 99 GLY A C 1
ATOM 727 O O . GLY A 1 99 ? 7.387 25.031 8.781 1 96.94 99 GLY A O 1
ATOM 728 N N . ASP A 1 100 ? 6.773 27 9.68 1 96.12 100 ASP A N 1
ATOM 729 C CA . ASP A 1 100 ? 5.773 26.422 10.57 1 96.12 100 ASP A CA 1
ATOM 730 C C . ASP A 1 100 ? 4.5 26.062 9.805 1 96.12 100 ASP A C 1
ATOM 732 O O . ASP A 1 100 ? 3.965 26.875 9.055 1 96.12 100 ASP A O 1
ATOM 736 N N . ALA A 1 101 ? 4.059 24.859 9.984 1 95.94 101 ALA A N 1
ATOM 737 C CA . ALA A 1 101 ? 2.924 24.328 9.227 1 95.94 101 ALA A CA 1
ATOM 738 C C . ALA A 1 101 ? 1.671 25.172 9.469 1 95.94 101 ALA A C 1
ATOM 740 O O . ALA A 1 101 ? 0.948 25.5 8.531 1 95.94 101 ALA A O 1
ATOM 741 N N . LEU A 1 102 ? 1.431 25.547 10.734 1 95.94 102 LEU A N 1
ATOM 742 C CA . LEU A 1 102 ? 0.2 26.25 11.07 1 95.94 102 LEU A CA 1
ATOM 743 C C . LEU A 1 102 ? 0.192 27.656 10.477 1 95.94 102 LEU A C 1
ATOM 745 O O . LEU A 1 102 ? -0.873 28.203 10.188 1 95.94 102 LEU A O 1
ATOM 749 N N . GLU A 1 103 ? 1.363 28.156 10.219 1 96.69 103 GLU A N 1
ATOM 750 C CA . GLU A 1 103 ? 1.474 29.469 9.578 1 96.69 103 GLU A CA 1
ATOM 751 C C . GLU A 1 103 ? 1.324 29.344 8.062 1 96.69 103 GLU A C 1
ATOM 753 O O . GLU A 1 103 ? 0.753 30.234 7.422 1 96.69 103 GLU A O 1
ATOM 758 N N . LEU A 1 104 ? 1.759 28.312 7.5 1 97.25 104 LEU A N 1
ATOM 759 C CA . LEU A 1 104 ? 1.865 28.188 6.051 1 97.25 104 LEU A CA 1
ATOM 760 C C . LEU A 1 104 ? 0.583 27.609 5.457 1 97.25 104 LEU A C 1
ATOM 762 O O . LEU A 1 104 ? 0.207 27.953 4.332 1 97.25 104 LEU A O 1
ATOM 766 N N . LEU A 1 105 ? -0.112 26.75 6.16 1 97.19 105 LEU A N 1
ATOM 767 C CA . LEU A 1 105 ? -1.254 26.016 5.648 1 97.19 105 LEU A CA 1
ATOM 768 C C . LEU A 1 105 ? -2.312 26.953 5.082 1 97.19 105 LEU A C 1
ATOM 770 O O . LEU A 1 105 ? -2.756 26.781 3.945 1 97.19 105 LEU A O 1
ATOM 774 N N . PRO A 1 106 ? -2.641 28.047 5.832 1 95.94 106 PRO A N 1
ATOM 775 C CA . PRO A 1 106 ? -3.691 28.938 5.32 1 95.94 106 PRO A CA 1
ATOM 776 C C . PRO A 1 106 ? -3.264 29.688 4.066 1 95.94 106 PRO A C 1
ATOM 778 O O . PRO A 1 106 ? -4.105 30.266 3.373 1 95.94 106 PRO A O 1
ATOM 781 N N . LYS A 1 107 ? -2.004 29.656 3.732 1 96.94 107 LYS A N 1
ATOM 782 C CA . LYS A 1 107 ? -1.479 30.422 2.607 1 96.94 107 LYS A CA 1
ATOM 783 C C . LYS A 1 107 ? -1.347 29.547 1.36 1 96.94 107 LYS A C 1
ATOM 785 O O . LYS A 1 107 ? -1.067 30.062 0.271 1 96.94 107 LYS A O 1
ATOM 790 N N . LEU A 1 108 ? -1.522 28.234 1.49 1 96.81 108 LEU A N 1
ATOM 791 C CA . LEU A 1 108 ? -1.376 27.312 0.375 1 96.81 108 LEU A CA 1
ATOM 792 C C . LEU A 1 108 ? -2.65 27.266 -0.463 1 96.81 108 LEU A C 1
ATOM 794 O O . LEU A 1 108 ? -3.738 27.562 0.039 1 96.81 108 LEU A O 1
ATOM 798 N N . PRO A 1 109 ? -2.484 26.938 -1.733 1 94.31 109 PRO A N 1
ATOM 799 C CA . PRO A 1 109 ? -3.684 26.688 -2.537 1 94.31 109 PRO A CA 1
ATOM 800 C C . PRO A 1 109 ? -4.57 25.594 -1.956 1 94.31 109 PRO A C 1
ATOM 802 O O . PRO A 1 109 ? -4.102 24.766 -1.165 1 94.31 109 PRO A O 1
ATOM 805 N N . ARG A 1 110 ? -5.773 25.641 -2.398 1 90.69 110 ARG A N 1
ATOM 806 C CA . ARG A 1 110 ? -6.758 24.672 -1.907 1 90.69 110 ARG A CA 1
ATOM 807 C C . ARG A 1 110 ? -6.355 23.25 -2.264 1 90.69 110 ARG A C 1
ATOM 809 O O . ARG A 1 110 ? -5.879 22.984 -3.371 1 90.69 110 ARG A O 1
ATOM 816 N N . SER A 1 111 ? -6.492 22.344 -1.316 1 96.62 111 SER A N 1
ATOM 817 C CA . SER A 1 111 ? -6.312 20.891 -1.471 1 96.62 111 SER A CA 1
ATOM 818 C C . SER A 1 111 ? -7.371 20.125 -0.693 1 96.62 111 SER A C 1
ATOM 820 O O . SER A 1 111 ? -7.887 20.609 0.314 1 96.62 111 SER A O 1
ATOM 822 N N . ASN A 1 112 ? -7.711 19.016 -1.2 1 97.75 112 ASN A N 1
ATOM 823 C CA . ASN A 1 112 ? -8.602 18.156 -0.421 1 97.75 112 ASN A CA 1
ATOM 824 C C . ASN A 1 112 ? -7.871 16.938 0.129 1 97.75 112 ASN A C 1
ATOM 826 O O . ASN A 1 112 ? -8.508 15.977 0.562 1 97.75 112 ASN A O 1
ATOM 830 N N . ARG A 1 113 ? -6.57 16.922 0.012 1 98.81 113 ARG A N 1
ATOM 831 C CA . ARG A 1 113 ? -5.75 15.844 0.561 1 98.81 113 ARG A CA 1
ATOM 832 C C . ARG A 1 113 ? -4.617 16.406 1.417 1 98.81 113 ARG A C 1
ATOM 834 O O . ARG A 1 113 ? -3.871 17.281 0.974 1 98.81 113 ARG A O 1
ATOM 841 N N . TYR A 1 114 ? -4.473 15.898 2.617 1 98.81 114 TYR A N 1
ATOM 842 C CA . TYR A 1 114 ? -3.422 16.297 3.545 1 98.81 114 TYR A CA 1
ATOM 843 C C . TYR A 1 114 ? -2.77 15.086 4.195 1 98.81 114 TYR A C 1
ATOM 845 O O . TYR A 1 114 ? -3.461 14.164 4.633 1 98.81 114 TYR A O 1
ATOM 853 N N . PHE A 1 115 ? -1.508 15.102 4.219 1 98.81 115 PHE A N 1
ATOM 854 C CA . PHE A 1 115 ? -0.747 14.148 5.012 1 98.81 115 PHE A CA 1
ATOM 855 C C . PHE A 1 115 ? -0.047 14.836 6.176 1 98.81 115 PHE A C 1
ATOM 857 O O . PHE A 1 115 ? 0.648 15.836 5.98 1 98.81 115 PHE A O 1
ATOM 864 N N . LEU A 1 116 ? -0.226 14.312 7.312 1 98 116 LEU A N 1
ATOM 865 C CA . LEU A 1 116 ? 0.412 14.836 8.516 1 98 116 LEU A CA 1
ATOM 866 C C . LEU A 1 116 ? 1.476 13.875 9.031 1 98 116 LEU A C 1
ATOM 868 O O . LEU A 1 116 ? 1.156 12.891 9.703 1 98 116 LEU A O 1
ATOM 872 N N . GLY A 1 117 ? 2.711 14.203 8.508 1 90.56 117 GLY A N 1
ATOM 873 C CA . GLY A 1 117 ? 3.846 13.398 8.922 1 90.56 117 GLY A CA 1
ATOM 874 C C . GLY A 1 117 ? 4.441 13.852 10.242 1 90.56 117 GLY A C 1
ATOM 875 O O . GLY A 1 117 ? 5.246 14.781 10.281 1 90.56 117 GLY A O 1
ATOM 876 N N . GLY A 1 118 ? 3.84 13.656 11.281 1 75.81 118 GLY A N 1
ATOM 877 C CA . GLY A 1 118 ? 4.348 14.172 12.547 1 75.81 118 GLY A CA 1
ATOM 878 C C . GLY A 1 118 ? 3.574 15.367 13.055 1 75.81 118 GLY A C 1
ATOM 879 O O . GLY A 1 118 ? 2.566 15.766 12.469 1 75.81 118 GLY A O 1
ATOM 880 N N . GLY A 1 119 ? 3.67 15.812 14.133 1 73.12 119 GLY A N 1
ATOM 881 C CA . GLY A 1 119 ? 2.963 16.984 14.609 1 73.12 119 GLY A CA 1
ATOM 882 C C . GLY A 1 119 ? 3.086 17.188 16.109 1 73.12 119 GLY A C 1
ATOM 883 O O . GLY A 1 119 ? 2.867 18.297 16.609 1 73.12 119 GLY A O 1
ATOM 884 N N . GLY A 1 120 ? 3.611 16.141 16.484 1 81 120 GLY A N 1
ATOM 885 C CA . GLY A 1 120 ? 3.82 16.234 17.922 1 81 120 GLY A CA 1
ATOM 886 C C . GLY A 1 120 ? 2.623 16.797 18.656 1 81 120 GLY A C 1
ATOM 887 O O . GLY A 1 120 ? 1.496 16.344 18.469 1 81 120 GLY A O 1
ATOM 888 N N . ARG A 1 121 ? 2.816 17.859 19.438 1 88.5 121 ARG A N 1
ATOM 889 C CA . ARG A 1 121 ? 1.788 18.469 20.266 1 88.5 121 ARG A CA 1
ATOM 890 C C . ARG A 1 121 ? 0.813 19.297 19.438 1 88.5 121 ARG A C 1
ATOM 892 O O . ARG A 1 121 ? -0.289 19.609 19.891 1 88.5 121 ARG A O 1
ATOM 899 N N . GLU A 1 122 ? 1.174 19.578 18.266 1 94.19 122 GLU A N 1
ATOM 900 C CA . GLU A 1 122 ? 0.335 20.422 17.422 1 94.19 122 GLU A CA 1
ATOM 901 C C . GLU A 1 122 ? -0.603 19.578 16.562 1 94.19 122 GLU A C 1
ATOM 903 O O . GLU A 1 122 ? -1.39 20.125 15.781 1 94.19 122 GLU A O 1
ATOM 908 N N . LEU A 1 123 ? -0.589 18.328 16.703 1 96.62 123 LEU A N 1
ATOM 909 C CA . LEU A 1 123 ? -1.325 17.422 15.836 1 96.62 123 LEU A CA 1
ATOM 910 C C . LEU A 1 123 ? -2.814 17.75 15.844 1 96.62 123 LEU A C 1
ATOM 912 O O . LEU A 1 123 ? -3.441 17.812 14.781 1 96.62 123 LEU A O 1
ATOM 916 N N . PRO A 1 124 ? -3.441 18.109 17.031 1 97.44 124 PRO A N 1
ATOM 917 C CA . PRO A 1 124 ? -4.859 18.469 17.016 1 97.44 124 PRO A CA 1
ATOM 918 C C . PRO A 1 124 ? -5.148 19.719 16.188 1 97.44 124 PRO A C 1
ATOM 920 O O . PRO A 1 124 ? -6.113 19.75 15.414 1 97.44 124 PRO A O 1
ATOM 923 N N . MET A 1 125 ? -4.309 20.656 16.312 1 97.31 125 MET A N 1
ATOM 924 C CA . MET A 1 125 ? -4.496 21.891 15.547 1 97.31 125 MET A CA 1
ATOM 925 C C . MET A 1 125 ? -4.266 21.656 14.062 1 97.31 125 MET A C 1
ATOM 927 O O . MET A 1 125 ? -4.93 22.281 13.219 1 97.31 125 MET A O 1
ATOM 931 N N . LEU A 1 126 ? -3.342 20.828 13.773 1 97.75 126 LEU A N 1
ATOM 932 C CA . LEU A 1 126 ? -3.074 20.5 12.383 1 97.75 126 LEU A CA 1
ATOM 933 C C . LEU A 1 126 ? -4.262 19.766 11.758 1 97.75 126 LEU A C 1
ATOM 935 O O . LEU A 1 126 ? -4.66 20.078 10.633 1 97.75 126 LEU A O 1
ATOM 939 N N . PHE A 1 127 ? -4.832 18.828 12.484 1 98.06 127 PHE A N 1
ATOM 940 C CA . PHE A 1 127 ? -6.043 18.156 12.031 1 98.06 127 PHE A CA 1
ATOM 941 C C . PHE A 1 127 ? -7.164 19.156 11.797 1 98.06 127 PHE A C 1
ATOM 943 O O . PHE A 1 127 ? -7.824 19.141 10.758 1 98.06 127 PHE A O 1
ATOM 950 N N . GLN A 1 128 ? -7.316 20.031 12.781 1 97.62 128 GLN A N 1
ATOM 951 C CA . GLN A 1 128 ? -8.375 21.031 12.68 1 97.62 128 GLN A CA 1
ATOM 952 C C . GLN A 1 128 ? -8.219 21.875 11.43 1 97.62 128 GLN A C 1
ATOM 954 O O . GLN A 1 128 ? -9.156 22 10.633 1 97.62 128 GLN A O 1
ATOM 959 N N . THR A 1 129 ? -7.051 22.406 11.266 1 97.5 129 THR A N 1
ATOM 960 C CA . THR A 1 129 ? -6.777 23.297 10.133 1 97.5 129 THR A CA 1
ATOM 961 C C . THR A 1 129 ? -6.941 22.547 8.812 1 97.5 129 THR A C 1
ATOM 963 O O . THR A 1 129 ? -7.586 23.047 7.891 1 97.5 129 THR A O 1
ATOM 966 N N . ALA A 1 130 ? -6.41 21.344 8.688 1 97.69 130 ALA A N 1
ATOM 967 C CA . ALA A 1 130 ? -6.496 20.547 7.465 1 97.69 130 ALA A CA 1
ATOM 968 C C . ALA A 1 130 ? -7.945 20.203 7.125 1 97.69 130 ALA A C 1
ATOM 970 O O . ALA A 1 130 ? -8.352 20.297 5.965 1 97.69 130 ALA A O 1
ATOM 971 N N . LEU A 1 131 ? -8.695 19.844 8.148 1 97.56 131 LEU A N 1
ATOM 972 C CA . LEU A 1 131 ? -10.094 19.5 7.93 1 97.56 131 LEU A CA 1
ATOM 973 C C . LEU A 1 131 ? -10.883 20.703 7.426 1 97.56 131 LEU A C 1
ATOM 975 O O . LEU A 1 131 ? -11.703 20.578 6.516 1 97.56 131 LEU A O 1
ATOM 979 N N . GLU A 1 132 ? -10.586 21.828 7.973 1 96.56 132 GLU A N 1
ATOM 980 C CA . GLU A 1 132 ? -11.258 23.062 7.559 1 96.56 132 GLU A CA 1
ATOM 981 C C . GLU A 1 132 ? -10.891 23.438 6.129 1 96.56 132 GLU A C 1
ATOM 983 O O . GLU A 1 132 ? -11.758 23.812 5.336 1 96.56 132 GLU A O 1
ATOM 988 N N . LEU A 1 133 ? -9.695 23.266 5.793 1 97.56 133 LEU A N 1
ATOM 989 C CA . LEU A 1 133 ? -9.203 23.672 4.477 1 97.56 133 LEU A CA 1
ATOM 990 C C . LEU A 1 133 ? -9.609 22.656 3.412 1 97.56 133 LEU A C 1
ATOM 992 O O . LEU A 1 133 ? -9.891 23.031 2.271 1 97.56 133 LEU A O 1
ATOM 996 N N . ALA A 1 134 ? -9.609 21.375 3.746 1 97.19 134 ALA A N 1
ATOM 997 C CA . ALA A 1 134 ? -9.875 20.312 2.791 1 97.19 134 ALA A CA 1
ATOM 998 C C . ALA A 1 134 ? -11.305 20.375 2.266 1 97.19 134 ALA A C 1
ATOM 1000 O O . ALA A 1 134 ? -11.562 20.078 1.097 1 97.19 134 ALA A O 1
ATOM 1001 N N . GLY A 1 135 ? -12.18 20.797 3.166 1 94.44 135 GLY A N 1
ATOM 1002 C CA . GLY A 1 135 ? -13.586 20.891 2.781 1 94.44 135 GLY A CA 1
ATOM 1003 C C . GLY A 1 135 ? -14.227 19.531 2.574 1 94.44 135 GLY A C 1
ATOM 1004 O O . GLY A 1 135 ? -13.617 18.5 2.863 1 94.44 135 GLY A O 1
ATOM 1005 N N . THR A 1 136 ? -15.484 19.547 2.027 1 94.12 136 THR A N 1
ATOM 1006 C CA . THR A 1 136 ? -16.266 18.328 1.862 1 94.12 136 THR A CA 1
ATOM 1007 C C . THR A 1 136 ? -15.562 17.359 0.91 1 94.12 136 THR A C 1
ATOM 1009 O O . THR A 1 136 ? -15.125 17.766 -0.173 1 94.12 136 THR A O 1
ATOM 1012 N N . GLY A 1 137 ? -15.398 16.188 1.391 1 95.44 137 GLY A N 1
ATOM 1013 C CA . GLY A 1 137 ? -14.734 15.18 0.579 1 95.44 137 GLY A CA 1
ATOM 1014 C C . GLY A 1 137 ? -13.234 15.102 0.829 1 95.44 137 GLY A C 1
ATOM 1015 O O . GLY A 1 137 ? -12.547 14.273 0.234 1 95.44 137 GLY A O 1
ATOM 1016 N N . GLY A 1 138 ? -12.781 15.945 1.715 1 98.12 138 GLY A N 1
ATOM 1017 C CA . GLY A 1 138 ? -11.367 15.945 2.059 1 98.12 138 GLY A CA 1
ATOM 1018 C C . GLY A 1 138 ? -10.938 14.703 2.816 1 98.12 138 GLY A C 1
ATOM 1019 O O . GLY A 1 138 ? -11.719 14.125 3.566 1 98.12 138 GLY A O 1
ATOM 1020 N N . VAL A 1 139 ? -9.719 14.281 2.596 1 98.75 139 VAL A N 1
ATOM 1021 C CA . VAL A 1 139 ? -9.109 13.156 3.299 1 98.75 139 VAL A CA 1
ATOM 1022 C C . VAL A 1 139 ? -7.797 13.594 3.941 1 98.75 139 VAL A C 1
ATOM 1024 O O . VAL A 1 139 ? -6.926 14.156 3.27 1 98.75 139 VAL A O 1
ATOM 1027 N N . ILE A 1 140 ? -7.719 13.398 5.227 1 98.75 140 ILE A N 1
ATOM 1028 C CA . ILE A 1 140 ? -6.512 13.688 5.988 1 98.75 140 ILE A CA 1
ATOM 1029 C C . ILE A 1 140 ? -5.934 12.391 6.555 1 98.75 140 ILE A C 1
ATOM 1031 O O . ILE A 1 140 ? -6.637 11.633 7.223 1 98.75 140 ILE A O 1
ATOM 1035 N N . VAL A 1 141 ? -4.699 12.109 6.27 1 98.88 141 VAL A N 1
ATOM 1036 C CA . VAL A 1 141 ? -4.023 10.93 6.805 1 98.88 141 VAL A CA 1
ATOM 1037 C C . VAL A 1 141 ? -2.861 11.367 7.699 1 98.88 141 VAL A C 1
ATOM 1039 O O . VAL A 1 141 ? -2.105 12.273 7.348 1 98.88 141 VAL A O 1
ATOM 1042 N N . ALA A 1 142 ? -2.758 10.758 8.844 1 98.56 142 ALA A N 1
ATOM 1043 C CA . ALA A 1 142 ? -1.639 10.992 9.75 1 98.56 142 ALA A CA 1
ATOM 1044 C C . ALA A 1 142 ? -0.98 9.688 10.172 1 98.56 142 ALA A C 1
ATOM 1046 O O . ALA A 1 142 ? -1.667 8.727 10.523 1 98.56 142 ALA A O 1
ATOM 1047 N N . ASP A 1 143 ? 0.28 9.625 10.086 1 97.69 143 ASP A N 1
ATOM 1048 C CA . ASP A 1 143 ? 1.064 8.547 10.68 1 97.69 143 ASP A CA 1
ATOM 1049 C C . ASP A 1 143 ? 1.611 8.945 12.047 1 97.69 143 ASP A C 1
ATOM 1051 O O . ASP A 1 143 ? 2.365 9.914 12.164 1 97.69 143 ASP A O 1
ATOM 1055 N N . VAL A 1 144 ? 1.259 8.203 13.07 1 96.44 144 VAL A N 1
ATOM 1056 C CA . VAL A 1 144 ? 1.765 8.516 14.406 1 96.44 144 VAL A CA 1
ATOM 1057 C C . VAL A 1 144 ? 2.439 7.285 15.008 1 96.44 144 VAL A C 1
ATOM 1059 O O . VAL A 1 144 ? 1.974 6.16 14.812 1 96.44 144 VAL A O 1
ATOM 1062 N N . ILE A 1 145 ? 3.486 7.539 15.805 1 94.94 145 ILE A N 1
ATOM 1063 C CA . ILE A 1 145 ? 4.25 6.406 16.312 1 94.94 145 ILE A CA 1
ATOM 1064 C C . ILE A 1 145 ? 4.301 6.461 17.844 1 94.94 145 ILE A C 1
ATOM 1066 O O . ILE A 1 145 ? 4.758 5.512 18.484 1 94.94 145 ILE A O 1
ATOM 1070 N N . THR A 1 146 ? 3.898 7.582 18.5 1 94.81 146 THR A N 1
ATOM 1071 C CA . THR A 1 146 ? 3.887 7.66 19.953 1 94.81 146 THR A CA 1
ATOM 1072 C C . THR A 1 146 ? 2.463 7.547 20.5 1 94.81 146 THR A C 1
ATOM 1074 O O . THR A 1 146 ? 1.512 7.984 19.844 1 94.81 146 THR A O 1
ATOM 1077 N N . LEU A 1 147 ? 2.451 7.008 21.703 1 94.81 147 LEU A N 1
ATOM 1078 C CA . LEU A 1 147 ? 1.145 6.859 22.344 1 94.81 147 LEU A CA 1
ATOM 1079 C C . LEU A 1 147 ? 0.542 8.219 22.672 1 94.81 147 LEU A C 1
ATOM 1081 O O . LEU A 1 147 ? -0.678 8.398 22.609 1 94.81 147 LEU A O 1
ATOM 1085 N N . GLU A 1 148 ? 1.339 9.133 22.984 1 95.56 148 GLU A N 1
ATOM 1086 C CA . GLU A 1 148 ? 0.891 10.484 23.297 1 95.56 148 GLU A CA 1
ATOM 1087 C C . GLU A 1 148 ? 0.249 11.141 22.078 1 95.56 148 GLU A C 1
ATOM 1089 O O . GLU A 1 148 ? -0.831 11.727 22.188 1 95.56 148 GLU A O 1
ATOM 1094 N N . SER A 1 149 ? 0.871 11.039 20.922 1 95.81 149 SER A N 1
ATOM 1095 C CA . SER A 1 149 ? 0.313 11.609 19.703 1 95.81 149 SER A CA 1
ATOM 1096 C C . SER A 1 149 ? -0.994 10.922 19.312 1 95.81 149 SER A C 1
ATOM 1098 O O . SER A 1 149 ? -1.932 11.578 18.859 1 95.81 149 SER A O 1
ATOM 1100 N N . LEU A 1 150 ? -0.963 9.633 19.5 1 96.06 150 LEU A N 1
ATOM 1101 C CA . LEU A 1 150 ? -2.186 8.883 19.219 1 96.06 150 LEU A CA 1
ATOM 1102 C C . LEU A 1 150 ? -3.342 9.398 20.078 1 96.06 150 LEU A C 1
ATOM 1104 O O . LEU A 1 150 ? -4.43 9.664 19.547 1 96.06 150 LEU A O 1
ATOM 1108 N N . ARG A 1 151 ? -3.08 9.531 21.328 1 95.44 151 ARG A N 1
ATOM 1109 C CA . ARG A 1 151 ? -4.102 10.016 22.25 1 95.44 151 ARG A CA 1
ATOM 1110 C C . ARG A 1 151 ? -4.594 11.398 21.844 1 95.44 151 ARG A C 1
ATOM 1112 O O . ARG A 1 151 ? -5.801 11.648 21.812 1 95.44 151 ARG A O 1
ATOM 1119 N N . LEU A 1 152 ? -3.711 12.266 21.516 1 96.75 152 LEU A N 1
ATOM 1120 C CA . LEU A 1 152 ? -4.074 13.625 21.125 1 96.75 152 LEU A CA 1
ATOM 1121 C C . LEU A 1 152 ? -4.945 13.617 19.875 1 96.75 152 LEU A C 1
ATOM 1123 O O . LEU A 1 152 ? -5.949 14.336 19.812 1 96.75 152 LEU A O 1
ATOM 1127 N N . ALA A 1 153 ? -4.574 12.828 18.922 1 96.38 153 ALA A N 1
ATOM 1128 C CA . ALA A 1 153 ? -5.32 12.75 17.672 1 96.38 153 ALA A CA 1
ATOM 1129 C C . ALA A 1 153 ? -6.734 12.219 17.891 1 96.38 153 ALA A C 1
ATOM 1131 O O . ALA A 1 153 ? -7.711 12.82 17.438 1 96.38 153 ALA A O 1
ATOM 1132 N N . LEU A 1 154 ? -6.812 11.172 18.672 1 95.19 154 LEU A N 1
ATOM 1133 C CA . LEU A 1 154 ? -8.102 10.523 18.875 1 95.19 154 LEU A CA 1
ATOM 1134 C C . LEU A 1 154 ? -9.031 11.414 19.688 1 95.19 154 LEU A C 1
ATOM 1136 O O . LEU A 1 154 ? -10.227 11.516 19.406 1 95.19 154 LEU A O 1
ATOM 1140 N N . ASP A 1 155 ? -8.469 12.031 20.703 1 95.56 155 ASP A N 1
ATOM 1141 C CA . ASP A 1 155 ? -9.266 12.953 21.5 1 95.56 155 ASP A CA 1
ATOM 1142 C C . ASP A 1 155 ? -9.844 14.07 20.641 1 95.56 155 ASP A C 1
ATOM 1144 O O . ASP A 1 155 ? -11.031 14.391 20.75 1 95.56 155 ASP A O 1
ATOM 1148 N N . PHE A 1 156 ? -9.07 14.578 19.844 1 97.12 156 PHE A N 1
ATOM 1149 C CA . PHE A 1 156 ? -9.531 15.664 18.984 1 97.12 156 PHE A CA 1
ATOM 1150 C C . PHE A 1 156 ? -10.617 15.172 18.031 1 97.12 156 PHE A C 1
ATOM 1152 O O . PHE A 1 156 ? -11.672 15.805 17.906 1 97.12 156 PHE A O 1
ATOM 1159 N N . LEU A 1 157 ? -10.328 14.07 17.312 1 96.19 157 LEU A N 1
ATOM 1160 C CA . LEU A 1 157 ? -11.242 13.602 16.266 1 96.19 157 LEU A CA 1
ATOM 1161 C C . LEU A 1 157 ? -12.586 13.188 16.875 1 96.19 157 LEU A C 1
ATOM 1163 O O . LEU A 1 157 ? -13.633 13.43 16.281 1 96.19 157 LEU A O 1
ATOM 1167 N N . GLU A 1 158 ? -12.539 12.625 18.031 1 94.31 158 GLU A N 1
ATOM 1168 C CA . GLU A 1 158 ? -13.766 12.258 18.734 1 94.31 158 GLU A CA 1
ATOM 1169 C C . GLU A 1 158 ? -14.578 13.492 19.109 1 94.31 158 GLU A C 1
ATOM 1171 O O . GLU A 1 158 ? -15.789 13.531 18.891 1 94.31 158 GLU A O 1
ATOM 1176 N N . ASN A 1 159 ? -13.914 14.484 19.594 1 95 159 ASN A N 1
ATOM 1177 C CA . ASN A 1 159 ? -14.586 15.711 20 1 95 159 ASN A CA 1
ATOM 1178 C C . ASN A 1 159 ? -15.133 16.484 18.797 1 95 159 ASN A C 1
ATOM 1180 O O . ASN A 1 159 ? -16.188 17.125 18.891 1 95 159 ASN A O 1
ATOM 1184 N N . ALA A 1 160 ? -14.367 16.422 17.734 1 95.44 160 ALA A N 1
ATOM 1185 C CA . ALA A 1 160 ? -14.773 17.141 16.531 1 95.44 160 ALA A CA 1
ATOM 1186 C C . ALA A 1 160 ? -15.961 16.453 15.852 1 95.44 160 ALA A C 1
ATOM 1188 O O . ALA A 1 160 ? -16.625 17.047 15.008 1 95.44 160 ALA A O 1
ATOM 1189 N N . GLY A 1 161 ? -16.188 15.203 16.141 1 93.38 161 GLY A N 1
ATOM 1190 C CA . GLY A 1 161 ? -17.312 14.461 15.586 1 93.38 161 GLY A CA 1
ATOM 1191 C C . GLY A 1 161 ? -17.156 14.141 14.109 1 93.38 161 GLY A C 1
ATOM 1192 O O . GLY A 1 161 ? -18.141 14.133 13.375 1 93.38 161 GLY A O 1
ATOM 1193 N N . VAL A 1 162 ? -15.938 14 13.672 1 94.69 162 VAL A N 1
ATOM 1194 C CA . VAL A 1 162 ? -15.695 13.68 12.266 1 94.69 162 VAL A CA 1
ATOM 1195 C C . VAL A 1 162 ? -15.516 12.172 12.102 1 94.69 162 VAL A C 1
ATOM 1197 O O . VAL A 1 162 ? -15.148 11.477 13.055 1 94.69 162 VAL A O 1
ATOM 1200 N N . LYS A 1 163 ? -15.82 11.68 10.914 1 95.62 163 LYS A N 1
ATOM 1201 C CA . LYS A 1 163 ? -15.562 10.273 10.609 1 95.62 163 LYS A CA 1
ATOM 1202 C C . LYS A 1 163 ? -14.07 10 10.469 1 95.62 163 LYS A C 1
ATOM 1204 O O . LYS A 1 163 ? -13.352 10.773 9.828 1 95.62 163 LYS A O 1
ATOM 1209 N N . TYR A 1 164 ? -13.641 8.953 11.148 1 97 164 TYR A N 1
ATOM 1210 C CA . TYR A 1 164 ? -12.234 8.594 11.016 1 97 164 TYR A CA 1
ATOM 1211 C C . TYR A 1 164 ? -12.039 7.094 11.164 1 97 164 TYR A C 1
ATOM 1213 O O . TYR A 1 164 ? -12.93 6.387 11.641 1 97 164 TYR A O 1
ATOM 1221 N N . GLU A 1 165 ? -10.906 6.59 10.648 1 97.38 165 GLU A N 1
ATOM 1222 C CA . GLU A 1 165 ? -10.43 5.215 10.805 1 97.38 165 GLU A CA 1
ATOM 1223 C C . GLU A 1 165 ? -8.992 5.184 11.305 1 97.38 165 GLU A C 1
ATOM 1225 O O . GLU A 1 165 ? -8.234 6.133 11.102 1 97.38 165 GLU A O 1
ATOM 1230 N N . ILE A 1 166 ? -8.727 4.094 12 1 97.62 166 ILE A N 1
ATOM 1231 C CA . ILE A 1 166 ? -7.363 3.906 12.469 1 97.62 166 ILE A CA 1
ATOM 1232 C C . ILE A 1 166 ? -6.91 2.477 12.188 1 97.62 166 ILE A C 1
ATOM 1234 O O . ILE A 1 166 ? -7.691 1.532 12.32 1 97.62 166 ILE A O 1
ATOM 1238 N N . ALA A 1 167 ? -5.703 2.312 11.773 1 98.38 167 ALA A N 1
ATOM 1239 C CA . ALA A 1 167 ? -5.047 1.017 11.625 1 98.38 167 ALA A CA 1
ATOM 1240 C C . ALA A 1 167 ? -3.664 1.024 12.273 1 98.38 167 ALA A C 1
ATOM 1242 O O . ALA A 1 167 ? -2.869 1.939 12.047 1 98.38 167 ALA A O 1
ATOM 1243 N N . GLN A 1 168 ? -3.484 0.073 13.141 1 98.44 168 GLN A N 1
ATOM 1244 C CA . GLN A 1 168 ? -2.119 -0.168 13.594 1 98.44 168 GLN A CA 1
ATOM 1245 C C . GLN A 1 168 ? -1.38 -1.105 12.641 1 98.44 168 GLN A C 1
ATOM 1247 O O . GLN A 1 168 ? -1.914 -2.145 12.25 1 98.44 168 GLN A O 1
ATOM 1252 N N . VAL A 1 169 ? -0.201 -0.729 12.25 1 98.62 169 VAL A N 1
ATOM 1253 C CA . VAL A 1 169 ? 0.59 -1.475 11.281 1 98.62 169 VAL A CA 1
ATOM 1254 C C . VAL A 1 169 ? 1.921 -1.889 11.906 1 98.62 169 VAL A C 1
ATOM 1256 O O . VAL A 1 169 ? 2.672 -1.044 12.398 1 98.62 169 VAL A O 1
ATOM 1259 N N . TYR A 1 170 ? 2.156 -3.121 11.867 1 98 170 TYR A N 1
ATOM 1260 C CA . TYR A 1 170 ? 3.443 -3.682 12.266 1 98 170 TYR A CA 1
ATOM 1261 C C . TYR A 1 170 ? 4.098 -4.426 11.102 1 98 170 TYR A C 1
ATOM 1263 O O . TYR A 1 170 ? 3.482 -5.312 10.5 1 98 170 TYR A O 1
ATOM 1271 N N . ILE A 1 171 ? 5.301 -4.004 10.789 1 98.44 171 ILE A N 1
ATOM 1272 C CA . ILE A 1 171 ? 6.07 -4.625 9.719 1 98.44 171 ILE A CA 1
ATOM 1273 C C . ILE A 1 171 ? 7.379 -5.176 10.281 1 98.44 171 ILE A C 1
ATOM 1275 O O . ILE A 1 171 ? 8.086 -4.484 11.016 1 98.44 171 ILE A O 1
ATOM 1279 N N . ALA A 1 172 ? 7.66 -6.422 9.977 1 98.56 172 ALA A N 1
ATOM 1280 C CA . ALA A 1 172 ? 9 -6.977 10.18 1 98.56 172 ALA A CA 1
ATOM 1281 C C . ALA A 1 172 ? 9.602 -7.449 8.859 1 98.56 172 ALA A C 1
ATOM 1283 O O . ALA A 1 172 ? 8.953 -8.18 8.102 1 98.56 172 ALA A O 1
ATOM 1284 N N . ARG A 1 173 ? 10.836 -7.035 8.562 1 98.25 173 ARG A N 1
ATOM 1285 C CA . ARG A 1 173 ? 11.5 -7.367 7.309 1 98.25 173 ARG A CA 1
ATOM 1286 C C . ARG A 1 173 ? 12.477 -8.523 7.496 1 98.25 173 ARG A C 1
ATOM 1288 O O . ARG A 1 173 ? 13.18 -8.594 8.508 1 98.25 173 ARG A O 1
ATOM 1295 N N . GLY A 1 174 ? 12.531 -9.344 6.5 1 96.5 174 GLY A N 1
ATOM 1296 C CA . GLY A 1 174 ? 13.5 -10.422 6.539 1 96.5 174 GLY A CA 1
ATOM 1297 C C . GLY A 1 174 ? 14.922 -9.961 6.273 1 96.5 174 GLY A C 1
ATOM 1298 O O . GLY A 1 174 ? 15.156 -9.164 5.367 1 96.5 174 GLY A O 1
ATOM 1299 N N . ARG A 1 175 ? 15.781 -10.414 7.07 1 92.38 175 ARG A N 1
ATOM 1300 C CA . ARG A 1 175 ? 17.219 -10.203 6.883 1 92.38 175 ARG A CA 1
ATOM 1301 C C . ARG A 1 175 ? 17.969 -11.523 6.941 1 92.38 175 ARG A C 1
ATOM 1303 O O . ARG A 1 175 ? 17.734 -12.336 7.836 1 92.38 175 ARG A O 1
ATOM 1310 N N . ARG A 1 176 ? 18.844 -11.664 5.926 1 89.38 176 ARG A N 1
ATOM 1311 C CA . ARG A 1 176 ? 19.625 -12.891 5.895 1 89.38 176 ARG A CA 1
ATOM 1312 C C . ARG A 1 176 ? 20.797 -12.836 6.883 1 89.38 176 ARG A C 1
ATOM 1314 O O . ARG A 1 176 ? 21.5 -11.836 6.945 1 89.38 176 ARG A O 1
ATOM 1321 N N . LEU A 1 177 ? 20.828 -13.781 7.742 1 89.19 177 LEU A N 1
ATOM 1322 C CA . LEU A 1 177 ? 21.938 -13.977 8.656 1 89.19 177 LEU A CA 1
ATOM 1323 C C . LEU A 1 177 ? 22.516 -15.383 8.523 1 89.19 177 LEU A C 1
ATOM 1325 O O . LEU A 1 177 ? 21.969 -16.328 9.078 1 89.19 177 LEU A O 1
ATOM 1329 N N . GLY A 1 178 ? 23.703 -15.539 7.684 1 83.75 178 GLY A N 1
ATOM 1330 C CA . GLY A 1 178 ? 24.203 -16.859 7.332 1 83.75 178 GLY A CA 1
ATOM 1331 C C . GLY A 1 178 ? 23.203 -17.672 6.516 1 83.75 178 GLY A C 1
ATOM 1332 O O . GLY A 1 178 ? 22.734 -17.219 5.477 1 83.75 178 GLY A O 1
ATOM 1333 N N . GLY A 1 179 ? 22.703 -18.781 6.961 1 83.31 179 GLY A N 1
ATOM 1334 C CA . GLY A 1 179 ? 21.766 -19.656 6.285 1 83.31 179 GLY A CA 1
ATOM 1335 C C . GLY A 1 179 ? 20.344 -19.516 6.793 1 83.31 179 GLY A C 1
ATOM 1336 O O . GLY A 1 179 ? 19.438 -20.25 6.371 1 83.31 179 GLY A O 1
ATOM 1337 N N . TYR A 1 180 ? 20.188 -18.391 7.605 1 89.5 180 TYR A N 1
ATOM 1338 C CA . TYR A 1 180 ? 18.875 -18.219 8.219 1 89.5 180 TYR A CA 1
ATOM 1339 C C . TYR A 1 180 ? 18.297 -16.844 7.879 1 89.5 180 TYR A C 1
ATOM 1341 O O . TYR A 1 180 ? 19 -15.969 7.395 1 89.5 180 TYR A O 1
ATOM 1349 N N . THR A 1 181 ? 17 -16.734 7.957 1 92.12 181 THR A N 1
ATOM 1350 C CA . THR A 1 181 ? 16.312 -15.453 7.824 1 92.12 181 THR A CA 1
ATOM 1351 C C . THR A 1 181 ? 15.758 -14.992 9.172 1 92.12 181 THR A C 1
ATOM 1353 O O . THR A 1 181 ? 15.062 -15.75 9.852 1 92.12 181 THR A O 1
ATOM 1356 N N . ILE A 1 182 ? 16.094 -13.844 9.57 1 95.38 182 ILE A N 1
ATOM 1357 C CA . ILE A 1 182 ? 15.523 -13.25 10.773 1 95.38 182 ILE A CA 1
ATOM 1358 C C . ILE A 1 182 ? 14.594 -12.102 10.391 1 95.38 182 ILE A C 1
ATOM 1360 O O . ILE A 1 182 ? 14.891 -11.328 9.484 1 95.38 182 ILE A O 1
ATOM 1364 N N . LEU A 1 183 ? 13.461 -12.031 11.031 1 95.88 183 LEU A N 1
ATOM 1365 C CA . LEU A 1 183 ? 12.562 -10.898 10.852 1 95.88 183 LEU A CA 1
ATOM 1366 C C . LEU A 1 183 ? 12.945 -9.742 11.766 1 95.88 183 LEU A C 1
ATOM 1368 O O . LEU A 1 183 ? 12.969 -9.891 12.984 1 95.88 183 LEU A O 1
ATOM 1372 N N . SER A 1 184 ? 13.305 -8.625 11.211 1 96.56 184 SER A N 1
ATOM 1373 C CA . SER A 1 184 ? 13.648 -7.41 11.938 1 96.56 184 SER A CA 1
ATOM 1374 C C . SER A 1 184 ? 12.484 -6.422 11.945 1 96.56 184 SER A C 1
ATOM 1376 O O . SER A 1 184 ? 12.102 -5.891 10.906 1 96.56 184 SER A O 1
ATOM 1378 N N . PRO A 1 185 ? 11.961 -6.125 13.109 1 96.12 185 PRO A N 1
ATOM 1379 C CA . PRO A 1 185 ? 10.75 -5.305 13.172 1 96.12 185 PRO A CA 1
ATOM 1380 C C . PRO A 1 185 ? 11.031 -3.818 12.969 1 96.12 185 PRO A C 1
ATOM 1382 O O . PRO A 1 185 ? 12.094 -3.33 13.352 1 96.12 185 PRO A O 1
ATOM 1385 N N . LEU A 1 186 ? 10.062 -3.16 12.344 1 96.25 186 LEU A N 1
ATOM 1386 C CA . LEU A 1 186 ? 9.977 -1.703 12.359 1 96.25 186 LEU A CA 1
ATOM 1387 C C . LEU A 1 186 ? 9.109 -1.219 13.516 1 96.25 186 LEU A C 1
ATOM 1389 O O . LEU A 1 186 ? 8.367 -2.004 14.109 1 96.25 186 LEU A O 1
ATOM 1393 N N . ASN A 1 187 ? 9.281 0.102 13.859 1 94.94 187 ASN A N 1
ATOM 1394 C CA . ASN A 1 187 ? 8.367 0.679 14.828 1 94.94 187 ASN A CA 1
ATOM 1395 C C . ASN A 1 187 ? 6.918 0.595 14.352 1 94.94 187 ASN A C 1
ATOM 1397 O O . ASN A 1 187 ? 6.629 0.866 13.188 1 94.94 187 ASN A O 1
ATOM 1401 N N . PRO A 1 188 ? 6.074 0.104 15.297 1 96.75 188 PRO A N 1
ATOM 1402 C CA . PRO A 1 188 ? 4.664 0.143 14.898 1 96.75 188 PRO A CA 1
ATOM 1403 C C . PRO A 1 188 ? 4.18 1.556 14.578 1 96.75 188 PRO A C 1
ATOM 1405 O O . PRO A 1 188 ? 4.652 2.523 15.18 1 96.75 188 PRO A O 1
ATOM 1408 N N . VAL A 1 189 ? 3.311 1.633 13.656 1 97.94 189 VAL A N 1
ATOM 1409 C CA . VAL A 1 189 ? 2.766 2.918 13.234 1 97.94 189 VAL A CA 1
ATOM 1410 C C . VAL A 1 189 ? 1.24 2.865 13.258 1 97.94 189 VAL A C 1
ATOM 1412 O O . VAL A 1 189 ? 0.641 1.861 12.867 1 97.94 189 VAL A O 1
ATOM 1415 N N . TYR A 1 190 ? 0.661 3.922 13.789 1 98 190 TYR A N 1
ATOM 1416 C CA . TYR A 1 190 ? -0.777 4.109 13.641 1 98 190 TYR A CA 1
ATOM 1417 C C . TYR A 1 190 ? -1.088 5.027 12.461 1 98 190 TYR A C 1
ATOM 1419 O O . TYR A 1 190 ? -0.619 6.164 12.414 1 98 190 TYR A O 1
ATOM 1427 N N . ILE A 1 191 ? -1.793 4.492 11.508 1 98.62 191 ILE A N 1
ATOM 1428 C CA . ILE A 1 191 ? -2.281 5.305 10.398 1 98.62 191 ILE A CA 1
ATOM 1429 C C . ILE A 1 191 ? -3.721 5.738 10.672 1 98.62 191 ILE A C 1
ATOM 1431 O O . ILE A 1 191 ? -4.621 4.898 10.766 1 98.62 191 ILE A O 1
ATOM 1435 N N . ILE A 1 192 ? -3.891 7.035 10.812 1 98.38 192 ILE A N 1
ATOM 1436 C CA . ILE A 1 192 ? -5.199 7.625 11.078 1 98.38 192 ILE A CA 1
ATOM 1437 C C . ILE A 1 192 ? -5.723 8.312 9.82 1 98.38 192 ILE A C 1
ATOM 1439 O O . ILE A 1 192 ? -5.008 9.094 9.188 1 98.38 192 ILE A O 1
ATOM 1443 N N . THR A 1 193 ? -6.891 7.996 9.398 1 98.62 193 THR A N 1
ATOM 1444 C CA . THR A 1 193 ? -7.555 8.641 8.273 1 98.62 193 THR A CA 1
ATOM 1445 C C . THR A 1 193 ? -8.82 9.367 8.734 1 98.62 193 THR A C 1
ATOM 1447 O O . THR A 1 193 ? -9.719 8.75 9.312 1 98.62 193 THR A O 1
ATOM 1450 N N . ALA A 1 194 ? -8.875 10.641 8.516 1 98.38 194 ALA A N 1
ATOM 1451 C CA . ALA A 1 194 ? -10.039 11.453 8.844 1 98.38 194 ALA A CA 1
ATOM 1452 C C . ALA A 1 194 ? -10.695 12 7.578 1 98.38 194 ALA A C 1
ATOM 1454 O O . ALA A 1 194 ? -10.016 12.344 6.613 1 98.38 194 ALA A O 1
ATOM 1455 N N . TYR A 1 195 ? -11.984 12.086 7.645 1 97.69 195 TYR A N 1
ATOM 1456 C CA . TYR A 1 195 ? -12.758 12.531 6.488 1 97.69 195 TYR A CA 1
ATOM 1457 C C . TYR A 1 195 ? -13.508 13.82 6.793 1 97.69 195 TYR A C 1
ATOM 1459 O O . TYR A 1 195 ? -14.188 13.93 7.812 1 97.69 195 TYR A O 1
ATOM 1467 N N . ALA A 1 196 ? -13.336 14.781 5.945 1 95.75 196 ALA A N 1
ATOM 1468 C CA . ALA A 1 196 ? -14 16.078 6.102 1 95.75 196 ALA A CA 1
ATOM 1469 C C . ALA A 1 196 ? -15.398 16.047 5.484 1 95.75 196 ALA A C 1
ATOM 1471 O O . ALA A 1 196 ? -15.625 15.367 4.48 1 95.75 196 ALA A O 1
ATOM 1472 N N . MET B 1 1 ? -19.25 0.55 -10.961 1 65.38 1 MET B N 1
ATOM 1473 C CA . MET B 1 1 ? -18.734 1.729 -10.266 1 65.38 1 MET B CA 1
ATOM 1474 C C . MET B 1 1 ? -17.219 1.814 -10.391 1 65.38 1 MET B C 1
ATOM 1476 O O . MET B 1 1 ? -16.516 0.814 -10.219 1 65.38 1 MET B O 1
ATOM 1480 N N . SER B 1 2 ? -16.594 2.883 -11.008 1 83.06 2 SER B N 1
ATOM 1481 C CA . SER B 1 2 ? -15.172 3.059 -11.297 1 83.06 2 SER B CA 1
ATOM 1482 C C . SER B 1 2 ? -14.438 3.625 -10.086 1 83.06 2 SER B C 1
ATOM 1484 O O . SER B 1 2 ? -15.016 4.355 -9.281 1 83.06 2 SER B O 1
ATOM 1486 N N . TRP B 1 3 ? -13.398 3.014 -9.602 1 92.12 3 TRP B N 1
ATOM 1487 C CA . TRP B 1 3 ? -12.469 3.586 -8.625 1 92.12 3 TRP B CA 1
ATOM 1488 C C . TRP B 1 3 ? -11.828 4.859 -9.172 1 92.12 3 TRP B C 1
ATOM 1490 O O . TRP B 1 3 ? -11.016 4.805 -10.094 1 92.12 3 TRP B O 1
ATOM 1500 N N . PRO B 1 4 ? -12.266 6.043 -8.648 1 94.5 4 PRO B N 1
ATOM 1501 C CA . PRO B 1 4 ? -11.859 7.297 -9.281 1 94.5 4 PRO B CA 1
ATOM 1502 C C . PRO B 1 4 ? -10.484 7.773 -8.82 1 94.5 4 PRO B C 1
ATOM 1504 O O . PRO B 1 4 ? -10.047 8.867 -9.195 1 94.5 4 PRO B O 1
ATOM 1507 N N . TYR B 1 5 ? -9.828 7.016 -8.008 1 96.75 5 TYR B N 1
ATOM 1508 C CA . TYR B 1 5 ? -8.562 7.453 -7.418 1 96.75 5 TYR B CA 1
ATOM 1509 C C . TYR B 1 5 ? -7.383 6.797 -8.117 1 96.75 5 TYR B C 1
ATOM 1511 O O . TYR B 1 5 ? -7.52 5.727 -8.711 1 96.75 5 TYR B O 1
ATOM 1519 N N . ALA B 1 6 ? -6.242 7.367 -7.949 1 96.44 6 ALA B N 1
ATOM 1520 C CA . ALA B 1 6 ? -5.02 6.922 -8.609 1 96.44 6 ALA B CA 1
ATOM 1521 C C . ALA B 1 6 ? -4.266 5.914 -7.75 1 96.44 6 ALA B C 1
ATOM 1523 O O . ALA B 1 6 ? -3.258 5.352 -8.18 1 96.44 6 ALA B O 1
ATOM 1524 N N . THR B 1 7 ? -4.703 5.699 -6.512 1 97.5 7 THR B N 1
ATOM 1525 C CA . THR B 1 7 ? -4.023 4.832 -5.555 1 97.5 7 THR B CA 1
ATOM 1526 C C . THR B 1 7 ? -4.785 3.523 -5.375 1 97.5 7 THR B C 1
ATOM 1528 O O . THR B 1 7 ? -6.008 3.486 -5.527 1 97.5 7 THR B O 1
ATOM 1531 N N . PRO B 1 8 ? -4.059 2.443 -5.07 1 96.94 8 PRO B N 1
ATOM 1532 C CA . PRO B 1 8 ? -4.758 1.223 -4.664 1 96.94 8 PRO B CA 1
ATOM 1533 C C . PRO B 1 8 ? -5.383 1.337 -3.273 1 96.94 8 PRO B C 1
ATOM 1535 O O . PRO B 1 8 ? -5.281 2.385 -2.631 1 96.94 8 PRO B O 1
ATOM 1538 N N . GLY B 1 9 ? -6.043 0.231 -2.893 1 97.56 9 GLY B N 1
ATOM 1539 C CA . GLY B 1 9 ? -6.598 0.176 -1.55 1 97.56 9 GLY B CA 1
ATOM 1540 C C . GLY B 1 9 ? -8.102 0.359 -1.519 1 97.56 9 GLY B C 1
ATOM 1541 O O . GLY B 1 9 ? -8.633 1.043 -0.64 1 97.56 9 GLY B O 1
ATOM 1542 N N . ILE B 1 10 ? -8.781 -0.143 -2.482 1 98.25 10 ILE B N 1
ATOM 1543 C CA . ILE B 1 10 ? -10.234 -0.148 -2.461 1 98.25 10 ILE B CA 1
ATOM 1544 C C . ILE B 1 10 ? -10.734 -0.837 -1.191 1 98.25 10 ILE B C 1
ATOM 1546 O O . ILE B 1 10 ? -10.273 -1.932 -0.853 1 98.25 10 ILE B O 1
ATOM 1550 N N . PRO B 1 11 ? -11.656 -0.187 -0.475 1 97.94 11 PRO B N 1
ATOM 1551 C CA . PRO B 1 11 ? -12.164 -0.819 0.746 1 97.94 11 PRO B CA 1
ATOM 1552 C C . PRO B 1 11 ? -12.758 -2.199 0.49 1 97.94 11 PRO B C 1
ATOM 1554 O O . PRO B 1 11 ? -13.383 -2.422 -0.55 1 97.94 11 PRO B O 1
ATOM 1557 N N . ASP B 1 12 ? -12.602 -3.096 1.46 1 98 12 ASP B N 1
ATOM 1558 C CA . ASP B 1 12 ? -13.062 -4.473 1.322 1 98 12 ASP B CA 1
ATOM 1559 C C . ASP B 1 12 ? -14.555 -4.527 1.028 1 98 12 ASP B C 1
ATOM 1561 O O . ASP B 1 12 ? -15.008 -5.344 0.224 1 98 12 ASP B O 1
ATOM 1565 N N . GLU B 1 13 ? -15.266 -3.645 1.609 1 97.25 13 GLU B N 1
ATOM 1566 C CA . GLU B 1 13 ? -16.719 -3.691 1.546 1 97.25 13 GLU B CA 1
ATOM 1567 C C . GLU B 1 13 ? -17.219 -3.299 0.16 1 97.25 13 GLU B C 1
ATOM 1569 O O . GLU B 1 13 ? -18.391 -3.506 -0.161 1 97.25 13 GLU B O 1
ATOM 1574 N N . GLU B 1 14 ? -16.375 -2.74 -0.678 1 97.94 14 GLU B N 1
ATOM 1575 C CA . GLU B 1 14 ? -16.766 -2.336 -2.021 1 97.94 14 GLU B CA 1
ATOM 1576 C C . GLU B 1 14 ? -16.797 -3.527 -2.975 1 97.94 14 GLU B C 1
ATOM 1578 O O . GLU B 1 14 ? -17.328 -3.434 -4.082 1 97.94 14 GLU B O 1
ATOM 1583 N N . PHE B 1 15 ? -16.25 -4.629 -2.578 1 98.44 15 PHE B N 1
ATOM 1584 C CA . PHE B 1 15 ? -16.172 -5.793 -3.453 1 98.44 15 PHE B CA 1
ATOM 1585 C C . PHE B 1 15 ? -17.344 -6.734 -3.199 1 98.44 15 PHE B C 1
ATOM 1587 O O . PHE B 1 15 ? -17.797 -6.875 -2.062 1 98.44 15 PHE B O 1
ATOM 1594 N N . ILE B 1 16 ? -17.766 -7.336 -4.266 1 98.44 16 ILE B N 1
ATOM 1595 C CA . ILE B 1 16 ? -18.688 -8.453 -4.156 1 98.44 16 ILE B CA 1
ATOM 1596 C C . ILE B 1 16 ? -17.984 -9.664 -3.561 1 98.44 16 ILE B C 1
ATOM 1598 O O . ILE B 1 16 ? -16.891 -10.023 -3.998 1 98.44 16 ILE B O 1
ATOM 1602 N N . ARG B 1 17 ? -18.688 -10.273 -2.586 1 97.75 17 ARG B N 1
ATOM 1603 C CA . ARG B 1 17 ? -18.078 -11.398 -1.889 1 97.75 17 ARG B CA 1
ATOM 1604 C C . ARG B 1 17 ? -18.984 -12.633 -1.947 1 97.75 17 ARG B C 1
ATOM 1606 O O . ARG B 1 17 ? -20.172 -12.523 -2.297 1 97.75 17 ARG B O 1
ATOM 1613 N N . ALA B 1 18 ? -18.375 -13.703 -1.723 1 95.94 18 ALA B N 1
ATOM 1614 C CA . ALA B 1 18 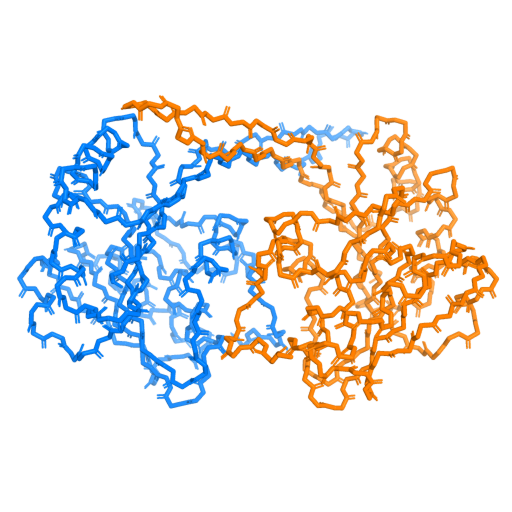? -19.109 -14.961 -1.558 1 95.94 18 ALA B CA 1
ATOM 1615 C C . ALA B 1 18 ? -18.5 -15.805 -0.441 1 95.94 18 ALA B C 1
ATOM 1617 O O . ALA B 1 18 ? -17.266 -15.82 -0.262 1 95.94 18 ALA B O 1
ATOM 1618 N N . GLU B 1 19 ? -19.406 -16.5 0.27 1 94.88 19 GLU B N 1
ATOM 1619 C CA . GLU B 1 19 ? -18.938 -17.359 1.343 1 94.88 19 GLU B CA 1
ATOM 1620 C C . GLU B 1 19 ? -17.953 -18.422 0.814 1 94.88 19 GLU B C 1
ATOM 1622 O O . GLU B 1 19 ? -18.203 -19.031 -0.227 1 94.88 19 GLU B O 1
ATOM 1627 N N . GLY B 1 20 ? -16.875 -18.562 1.473 1 94.25 20 GLY B N 1
ATOM 1628 C CA . GLY B 1 20 ? -15.914 -19.594 1.115 1 94.25 20 GLY B CA 1
ATOM 1629 C C . GLY B 1 20 ? -14.867 -19.109 0.126 1 94.25 20 GLY B C 1
ATOM 1630 O O . GLY B 1 20 ? -13.914 -19.828 -0.171 1 94.25 20 GLY B O 1
ATOM 1631 N N . VAL B 1 21 ? -15.094 -17.906 -0.459 1 95.44 21 VAL B N 1
ATOM 1632 C CA . VAL B 1 21 ? -14.125 -17.359 -1.398 1 95.44 21 VAL B CA 1
ATOM 1633 C C . VAL B 1 21 ? -13.227 -16.359 -0.684 1 95.44 21 VAL B C 1
ATOM 1635 O O . VAL B 1 21 ? -13.703 -15.336 -0.174 1 95.44 21 VAL B O 1
ATOM 1638 N N . PRO B 1 22 ? -12 -16.625 -0.622 1 94.38 22 PRO B N 1
ATOM 1639 C CA . PRO B 1 22 ? -11.078 -15.75 0.111 1 94.38 22 PRO B CA 1
ATOM 1640 C C . PRO B 1 22 ? -10.914 -14.375 -0.543 1 94.38 22 PRO B C 1
ATOM 1642 O O . PRO B 1 22 ? -11.203 -14.219 -1.732 1 94.38 22 PRO B O 1
ATOM 1645 N N . MET B 1 23 ? -10.516 -13.398 0.242 1 96.31 23 MET B N 1
ATOM 1646 C CA . MET B 1 23 ? -10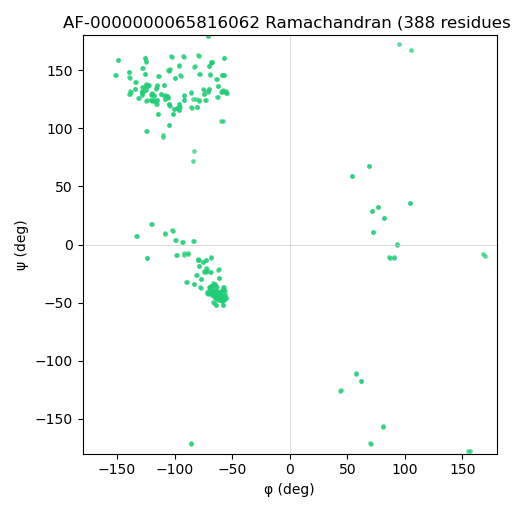.227 -12.047 -0.21 1 96.31 23 MET B CA 1
ATOM 1647 C C . MET B 1 23 ? -8.984 -11.492 0.48 1 96.31 23 MET B C 1
ATOM 1649 O O . MET B 1 23 ? -8.859 -11.586 1.702 1 96.31 23 MET B O 1
ATOM 1653 N N . THR B 1 24 ? -8.117 -11 -0.313 1 96.44 24 THR B N 1
ATOM 1654 C CA . THR B 1 24 ? -6.984 -10.273 0.26 1 96.44 24 THR B CA 1
ATOM 1655 C C . THR B 1 24 ? -7.43 -8.914 0.792 1 96.44 24 THR B C 1
ATOM 1657 O O . THR B 1 24 ? -8.008 -8.109 0.054 1 96.44 24 THR B O 1
ATOM 1660 N N . LYS B 1 25 ? -7.164 -8.664 2.021 1 98 25 LYS B N 1
ATOM 1661 C CA . LYS B 1 25 ? -7.609 -7.438 2.67 1 98 25 LYS B CA 1
ATOM 1662 C C . LYS B 1 25 ? -6.883 -6.219 2.1 1 98 25 LYS B C 1
ATOM 1664 O O . LYS B 1 25 ? -5.762 -6.336 1.602 1 98 25 LYS B O 1
ATOM 1669 N N . ALA B 1 26 ? -7.496 -5.09 2.23 1 98.44 26 ALA B N 1
ATOM 1670 C CA . ALA B 1 26 ? -7.109 -3.869 1.531 1 98.44 26 ALA B CA 1
ATOM 1671 C C . ALA B 1 26 ? -5.656 -3.504 1.829 1 98.44 26 ALA B C 1
ATOM 1673 O O . ALA B 1 26 ? -4.895 -3.178 0.917 1 98.44 26 ALA B O 1
ATOM 1674 N N . GLU B 1 27 ? -5.254 -3.521 3.115 1 98.62 27 GLU B N 1
ATOM 1675 C CA . GLU B 1 27 ? -3.895 -3.123 3.471 1 98.62 27 GLU B CA 1
ATOM 1676 C C . GLU B 1 27 ? -2.867 -4.098 2.902 1 98.62 27 GLU B C 1
ATOM 1678 O O . GLU B 1 27 ? -1.835 -3.68 2.371 1 98.62 27 GLU B O 1
ATOM 1683 N N . ILE B 1 28 ? -3.207 -5.379 3.008 1 98.38 28 ILE B N 1
ATOM 1684 C CA . ILE B 1 28 ? -2.314 -6.406 2.479 1 98.38 28 ILE B CA 1
ATOM 1685 C C . ILE B 1 28 ? -2.256 -6.305 0.957 1 98.38 28 ILE B C 1
ATOM 1687 O O . ILE B 1 28 ? -1.18 -6.414 0.363 1 98.38 28 ILE B O 1
ATOM 1691 N N . ARG B 1 29 ? -3.357 -6.066 0.367 1 98.31 29 ARG B N 1
ATOM 1692 C CA . ARG B 1 29 ? -3.463 -5.918 -1.081 1 98.31 29 ARG B CA 1
ATOM 1693 C C . ARG B 1 29 ? -2.627 -4.742 -1.574 1 98.31 29 ARG B C 1
ATOM 1695 O O . ARG B 1 29 ? -1.905 -4.859 -2.566 1 98.31 29 ARG B O 1
ATOM 1702 N N . ALA B 1 30 ? -2.695 -3.617 -0.887 1 98.69 30 ALA B N 1
ATOM 1703 C CA . ALA B 1 30 ? -1.905 -2.447 -1.253 1 98.69 30 ALA B CA 1
ATOM 1704 C C . ALA B 1 30 ? -0.412 -2.758 -1.208 1 98.69 30 ALA B C 1
ATOM 1706 O O . ALA B 1 30 ? 0.344 -2.334 -2.086 1 98.69 30 ALA B O 1
ATOM 1707 N N . LEU B 1 31 ? -0.037 -3.484 -0.229 1 98.75 31 LEU B N 1
ATOM 1708 C CA . LEU B 1 31 ? 1.376 -3.82 -0.083 1 98.75 31 LEU B CA 1
ATOM 1709 C C . LEU B 1 31 ? 1.811 -4.816 -1.15 1 98.75 31 LEU B C 1
ATOM 1711 O O . LEU B 1 31 ? 2.9 -4.695 -1.715 1 98.75 31 LEU B O 1
ATOM 1715 N N . ALA B 1 32 ? 0.973 -5.805 -1.411 1 98.62 32 ALA B N 1
ATOM 1716 C CA . ALA B 1 32 ? 1.292 -6.781 -2.451 1 98.62 32 ALA B CA 1
ATOM 1717 C C . ALA B 1 32 ? 1.448 -6.105 -3.809 1 98.62 32 ALA B C 1
ATOM 1719 O O . ALA B 1 32 ? 2.393 -6.391 -4.547 1 98.62 32 ALA B O 1
ATOM 1720 N N . LEU B 1 33 ? 0.538 -5.215 -4.105 1 98.81 33 LEU B N 1
ATOM 1721 C CA . LEU B 1 33 ? 0.589 -4.484 -5.367 1 98.81 33 LEU B CA 1
ATOM 1722 C C . LEU B 1 33 ? 1.835 -3.605 -5.438 1 98.81 33 LEU B C 1
ATOM 1724 O O . LEU B 1 33 ? 2.461 -3.494 -6.496 1 98.81 33 LEU B O 1
ATOM 1728 N N . SER B 1 34 ? 2.174 -2.988 -4.328 1 98.69 34 SER B N 1
ATOM 1729 C CA . SER B 1 34 ? 3.41 -2.215 -4.25 1 98.69 34 SER B CA 1
ATOM 1730 C C . SER B 1 34 ? 4.621 -3.072 -4.605 1 98.69 34 SER B C 1
ATOM 1732 O O . SER B 1 34 ? 5.461 -2.664 -5.41 1 98.69 34 SER B O 1
ATOM 1734 N N . LYS B 1 35 ? 4.652 -4.281 -4.09 1 98.69 35 LYS B N 1
ATOM 1735 C CA . LYS B 1 35 ? 5.797 -5.168 -4.277 1 98.69 35 LYS B CA 1
ATOM 1736 C C . LYS B 1 35 ? 5.828 -5.734 -5.695 1 98.69 35 LYS B C 1
ATOM 1738 O O . LYS B 1 35 ? 6.895 -6.074 -6.211 1 98.69 35 LYS B O 1
ATOM 1743 N N . LEU B 1 36 ? 4.727 -5.77 -6.344 1 98.75 36 LEU B N 1
ATOM 1744 C CA . LEU B 1 36 ? 4.629 -6.332 -7.684 1 98.75 36 LEU B CA 1
ATOM 1745 C C . LEU B 1 36 ? 5.285 -5.41 -8.711 1 98.75 36 LEU B C 1
ATOM 1747 O O . LEU B 1 36 ? 5.582 -5.832 -9.828 1 98.75 36 LEU B O 1
ATOM 1751 N N . ARG B 1 37 ? 5.398 -4.082 -8.391 1 98.19 37 ARG B N 1
ATOM 1752 C CA . ARG B 1 37 ? 6.035 -3.145 -9.312 1 98.19 37 ARG B CA 1
ATOM 1753 C C . ARG B 1 37 ? 5.395 -3.207 -10.695 1 98.19 37 ARG B C 1
ATOM 1755 O O . ARG B 1 37 ? 6.086 -3.391 -11.695 1 98.19 37 ARG B O 1
ATOM 1762 N N . LEU B 1 38 ? 4.129 -2.943 -10.703 1 98.5 38 LEU B N 1
ATOM 1763 C CA . LEU B 1 38 ? 3.361 -3.059 -11.938 1 98.5 38 LEU B CA 1
ATOM 1764 C C . LEU B 1 38 ? 3.746 -1.958 -12.922 1 98.5 38 LEU B C 1
ATOM 1766 O O . LEU B 1 38 ? 4.164 -0.872 -12.508 1 98.5 38 LEU B O 1
ATOM 1770 N N . ILE B 1 39 ? 3.564 -2.25 -14.172 1 97 39 ILE B N 1
ATOM 1771 C CA . ILE B 1 39 ? 3.92 -1.349 -15.258 1 97 39 ILE B CA 1
ATOM 1772 C C . ILE B 1 39 ? 2.656 -0.911 -16 1 97 39 ILE B C 1
ATOM 1774 O O . ILE B 1 39 ? 1.773 -1.729 -16.266 1 97 39 ILE B O 1
ATOM 1778 N N . LYS B 1 40 ? 2.615 0.412 -16.328 1 97 40 LYS B N 1
ATOM 1779 C CA . LYS B 1 40 ? 1.492 0.864 -17.141 1 97 40 LYS B CA 1
ATOM 1780 C C . LYS B 1 40 ? 1.407 0.076 -18.438 1 97 40 LYS B C 1
ATOM 1782 O O . LYS B 1 40 ? 2.424 -0.162 -19.094 1 97 40 LYS B O 1
ATOM 1787 N N . GLY B 1 41 ? 0.226 -0.385 -18.719 1 97.75 41 GLY B N 1
ATOM 1788 C CA . GLY B 1 41 ? 0.027 -1.16 -19.938 1 97.75 41 GLY B CA 1
ATOM 1789 C C . GLY B 1 41 ? 0.633 -2.549 -19.859 1 97.75 41 GLY B C 1
ATOM 1790 O O . GLY B 1 41 ? 0.73 -3.244 -20.875 1 97.75 41 GLY B O 1
ATOM 1791 N N . GLY B 1 42 ? 1.058 -2.98 -18.641 1 97.69 42 GLY B N 1
ATOM 1792 C CA . GLY B 1 42 ? 1.743 -4.254 -18.484 1 97.69 42 GLY B CA 1
ATOM 1793 C C . GLY B 1 42 ? 0.794 -5.426 -18.328 1 97.69 42 GLY B C 1
ATOM 1794 O O . GLY B 1 42 ? -0.4 -5.309 -18.609 1 97.69 42 GLY B O 1
ATOM 1795 N N . THR B 1 43 ? 1.36 -6.57 -18 1 98.44 43 THR B N 1
ATOM 1796 C CA . THR B 1 43 ? 0.61 -7.809 -17.844 1 98.44 43 THR B CA 1
ATOM 1797 C C . THR B 1 43 ? 0.866 -8.422 -16.469 1 98.44 43 THR B C 1
ATOM 1799 O O . THR B 1 43 ? 2.008 -8.461 -16 1 98.44 43 THR B O 1
ATOM 1802 N N . LEU B 1 44 ? -0.178 -8.828 -15.789 1 98.81 44 LEU B N 1
ATOM 1803 C CA . LEU B 1 44 ? -0.106 -9.539 -14.523 1 98.81 44 LEU B CA 1
ATOM 1804 C C . LEU B 1 44 ? -0.84 -10.875 -14.602 1 98.81 44 LEU B C 1
ATOM 1806 O O . LEU B 1 44 ? -1.931 -10.953 -15.172 1 98.81 44 LEU B O 1
ATOM 1810 N N . VAL B 1 45 ? -0.214 -11.906 -14.062 1 98.81 45 VAL B N 1
ATOM 1811 C CA . VAL B 1 45 ? -0.916 -13.156 -13.82 1 98.81 45 VAL B CA 1
ATOM 1812 C C . VAL B 1 45 ? -1.227 -13.305 -12.328 1 98.81 45 VAL B C 1
ATOM 1814 O O . VAL B 1 45 ? -0.322 -13.25 -11.492 1 98.81 45 VAL B O 1
ATOM 1817 N N . ASP B 1 46 ? -2.455 -13.422 -12 1 98.62 46 ASP B N 1
ATOM 1818 C CA . ASP B 1 46 ? -2.967 -13.594 -10.641 1 98.62 46 ASP B CA 1
ATOM 1819 C C . ASP B 1 46 ? -3.406 -15.039 -10.398 1 98.62 46 ASP B C 1
ATOM 1821 O O . ASP B 1 46 ? -4.473 -15.453 -10.859 1 98.62 46 ASP B O 1
ATOM 1825 N N . VAL B 1 47 ? -2.574 -15.781 -9.688 1 97.88 47 VAL B N 1
ATOM 1826 C CA . VAL B 1 47 ? -2.816 -17.203 -9.438 1 97.88 47 VAL B CA 1
ATOM 1827 C C . VAL B 1 47 ? -3.582 -17.359 -8.125 1 97.88 47 VAL B C 1
ATOM 1829 O O . VAL B 1 47 ? -3.088 -17 -7.059 1 97.88 47 VAL B O 1
ATOM 1832 N N . GLY B 1 48 ? -4.711 -18.031 -8.211 1 96.56 48 GLY B N 1
ATOM 1833 C CA . GLY B 1 48 ? -5.602 -18.047 -7.062 1 96.56 48 GLY B CA 1
ATOM 1834 C C . GLY B 1 48 ? -6.242 -16.703 -6.793 1 96.56 48 GLY B C 1
ATOM 1835 O O . GLY B 1 48 ? -6.066 -16.125 -5.719 1 96.56 48 GLY B O 1
ATOM 1836 N N . CYS B 1 49 ? -7.117 -16.312 -7.727 1 97.38 49 CYS B N 1
ATOM 1837 C CA . CYS B 1 49 ? -7.57 -14.922 -7.715 1 97.38 49 CYS B CA 1
ATOM 1838 C C . CYS B 1 49 ? -8.633 -14.703 -6.645 1 97.38 49 CYS B C 1
ATOM 1840 O O . CYS B 1 49 ? -8.898 -13.562 -6.254 1 97.38 49 CYS B O 1
ATOM 1842 N N . GLY B 1 50 ? -9.297 -15.805 -6.145 1 96.75 50 GLY B N 1
ATOM 1843 C CA . GLY B 1 50 ? -10.289 -15.656 -5.094 1 96.75 50 GLY B CA 1
ATOM 1844 C C . GLY B 1 50 ? -11.414 -14.711 -5.469 1 96.75 50 GLY B C 1
ATOM 1845 O O . GLY B 1 50 ? -12.141 -14.945 -6.441 1 96.75 50 GLY B O 1
ATOM 1846 N N . THR B 1 51 ? -11.469 -13.508 -4.781 1 97.69 51 THR B N 1
ATOM 1847 C CA . THR B 1 51 ? -12.5 -12.516 -5.047 1 97.69 51 THR B CA 1
ATOM 1848 C C . THR B 1 51 ? -12.07 -11.57 -6.168 1 97.69 51 THR B C 1
ATOM 1850 O O . THR B 1 51 ? -12.859 -10.742 -6.625 1 97.69 51 THR B O 1
ATOM 1853 N N . GLY B 1 52 ? -10.867 -11.688 -6.59 1 98.31 52 GLY B N 1
ATOM 1854 C CA . GLY B 1 52 ? -10.359 -10.898 -7.699 1 98.31 52 GLY B CA 1
ATOM 1855 C C . GLY B 1 52 ? -9.914 -9.508 -7.289 1 98.31 52 GLY B C 1
ATOM 1856 O O . GLY B 1 52 ? -9.836 -8.602 -8.117 1 98.31 52 GLY B O 1
ATOM 1857 N N . THR B 1 53 ? -9.586 -9.297 -6 1 98.44 53 THR B N 1
ATOM 1858 C CA . THR B 1 53 ? -9.258 -7.949 -5.551 1 98.44 53 THR B CA 1
ATOM 1859 C C . THR B 1 53 ? -7.898 -7.516 -6.098 1 98.44 53 THR B C 1
ATOM 1861 O O . THR B 1 53 ? -7.746 -6.387 -6.574 1 98.44 53 THR B O 1
ATOM 1864 N N . ILE B 1 54 ? -6.949 -8.453 -6.086 1 98.69 54 ILE B N 1
ATOM 1865 C CA . ILE B 1 54 ? -5.637 -8.172 -6.664 1 98.69 54 ILE B CA 1
ATOM 1866 C C . ILE B 1 54 ? -5.781 -7.914 -8.164 1 98.69 54 ILE B C 1
ATOM 1868 O O . ILE B 1 54 ? -5.227 -6.941 -8.688 1 98.69 54 ILE B O 1
ATOM 1872 N N . SER B 1 55 ? -6.566 -8.719 -8.836 1 98.75 55 SER B N 1
ATOM 1873 C CA . SER B 1 55 ? -6.777 -8.625 -10.273 1 98.75 55 SER B CA 1
ATOM 1874 C C . SER B 1 55 ? -7.379 -7.277 -10.664 1 98.75 55 SER B C 1
ATOM 1876 O O . SER B 1 55 ? -6.867 -6.602 -11.555 1 98.75 55 SER B O 1
ATOM 1878 N N . VAL B 1 56 ? -8.383 -6.887 -9.977 1 98.75 56 VAL B N 1
ATOM 1879 C CA . VAL B 1 56 ? -9.133 -5.672 -10.289 1 98.75 56 VAL B CA 1
ATOM 1880 C C . VAL B 1 56 ? -8.242 -4.449 -10.07 1 98.75 56 VAL B C 1
ATOM 1882 O O . VAL B 1 56 ? -8.133 -3.59 -10.945 1 98.75 56 VAL B O 1
ATOM 1885 N N . GLU B 1 57 ? -7.594 -4.379 -8.914 1 98.75 57 GLU B N 1
ATOM 1886 C CA . GLU B 1 57 ? -6.789 -3.195 -8.625 1 98.75 57 GLU B CA 1
ATOM 1887 C C . GLU B 1 57 ? -5.57 -3.119 -9.539 1 98.75 57 GLU B C 1
ATOM 1889 O O . GLU B 1 57 ? -5.156 -2.031 -9.945 1 98.75 57 GLU B O 1
ATOM 1894 N N . ALA B 1 58 ? -5.012 -4.277 -9.852 1 98.69 58 ALA B N 1
ATOM 1895 C CA . ALA B 1 58 ? -3.9 -4.277 -10.805 1 98.69 58 ALA B CA 1
ATOM 1896 C C . ALA B 1 58 ? -4.336 -3.723 -12.156 1 98.69 58 ALA B C 1
ATOM 1898 O O . ALA B 1 58 ? -3.627 -2.914 -12.758 1 98.69 58 ALA B O 1
ATOM 1899 N N . ALA B 1 59 ? -5.457 -4.145 -12.633 1 98.56 59 ALA B N 1
ATOM 1900 C CA . ALA B 1 59 ? -5.977 -3.676 -13.914 1 98.56 59 ALA B CA 1
ATOM 1901 C C . ALA B 1 59 ? -6.203 -2.166 -13.898 1 98.56 59 ALA B C 1
ATOM 1903 O O . ALA B 1 59 ? -5.895 -1.474 -14.867 1 98.56 59 ALA B O 1
ATOM 1904 N N . LEU B 1 60 ? -6.719 -1.688 -12.82 1 98.06 60 LEU B N 1
ATOM 1905 C CA . LEU B 1 60 ? -6.973 -0.258 -12.68 1 98.06 60 LEU B CA 1
ATOM 1906 C C . LEU B 1 60 ? -5.664 0.527 -12.688 1 98.06 60 LEU B C 1
ATOM 1908 O O . LEU B 1 60 ? -5.559 1.563 -13.344 1 98.06 60 LEU B O 1
ATOM 1912 N N . ILE B 1 61 ? -4.699 0.02 -11.977 1 97.69 61 ILE B N 1
ATOM 1913 C CA . ILE B 1 61 ? -3.42 0.701 -11.812 1 97.69 61 ILE B CA 1
ATOM 1914 C C . ILE B 1 61 ? -2.678 0.724 -13.148 1 97.69 61 ILE B C 1
ATOM 1916 O O . ILE B 1 61 ? -2.148 1.762 -13.555 1 97.69 61 ILE B O 1
ATOM 1920 N N . MET B 1 62 ? -2.697 -0.404 -13.836 1 97.81 62 MET B N 1
ATOM 1921 C CA . MET B 1 62 ? -1.916 -0.515 -15.062 1 97.81 62 MET B CA 1
ATOM 1922 C C . MET B 1 62 ? -2.607 0.204 -16.219 1 97.81 62 MET B C 1
ATOM 1924 O O . MET B 1 62 ? -1.957 0.605 -17.188 1 97.81 62 MET B O 1
ATOM 1928 N N . GLY B 1 63 ? -3.928 0.254 -16.156 1 96.31 63 GLY B N 1
ATOM 1929 C CA . GLY B 1 63 ? -4.668 1.102 -17.078 1 96.31 63 GLY B CA 1
ATOM 1930 C C . GLY B 1 63 ? -4.859 0.471 -18.438 1 96.31 63 GLY B C 1
ATOM 1931 O O . GLY B 1 63 ? -4.848 -0.755 -18.578 1 96.31 63 GLY B O 1
ATOM 1932 N N . GLU B 1 64 ? -5.066 1.353 -19.375 1 94.75 64 GLU B N 1
ATOM 1933 C CA . GLU B 1 64 ? -5.367 0.926 -20.734 1 94.75 64 GLU B CA 1
ATOM 1934 C C . GLU B 1 64 ? -4.199 0.16 -21.344 1 94.75 64 GLU B C 1
ATOM 1936 O O . GLU B 1 64 ? -3.037 0.513 -21.125 1 94.75 64 GLU B O 1
ATOM 1941 N N . GLY B 1 65 ? -4.508 -0.829 -22.094 1 96.06 65 GLY B N 1
ATOM 1942 C CA . GLY B 1 65 ? -3.482 -1.619 -22.75 1 96.06 65 GLY B CA 1
ATOM 1943 C C . GLY B 1 65 ? -2.947 -2.744 -21.891 1 96.06 65 GLY B C 1
ATOM 1944 O O . GLY B 1 65 ? -2.23 -3.621 -22.375 1 96.06 65 GLY B O 1
ATOM 1945 N N . SER B 1 66 ? -3.324 -2.686 -20.625 1 97.75 66 SER B N 1
ATOM 1946 C CA . SER B 1 66 ? -2.867 -3.732 -19.719 1 97.75 66 SER B CA 1
ATOM 1947 C C . SER B 1 66 ? -3.703 -5 -19.859 1 97.75 66 SER B C 1
ATOM 1949 O O . SER B 1 66 ? -4.77 -4.977 -20.484 1 97.75 66 SER B O 1
ATOM 1951 N N . LYS B 1 67 ? -3.186 -6.117 -19.359 1 98.62 67 LYS B N 1
ATOM 1952 C CA . LYS B 1 67 ? -3.912 -7.383 -19.281 1 98.62 67 LYS B CA 1
ATOM 1953 C C . LYS B 1 67 ? -3.643 -8.078 -17.938 1 98.62 67 LYS B C 1
ATOM 1955 O O . LYS B 1 67 ? -2.494 -8.172 -17.516 1 98.62 67 LYS B O 1
ATOM 1960 N N . VAL B 1 68 ? -4.668 -8.484 -17.359 1 98.81 68 VAL B N 1
ATOM 1961 C CA . VAL B 1 68 ? -4.566 -9.312 -16.156 1 98.81 68 VAL B CA 1
ATOM 1962 C C . VAL B 1 68 ? -5.191 -10.68 -16.422 1 98.81 68 VAL B C 1
ATOM 1964 O O . VAL B 1 68 ? -6.336 -10.773 -16.859 1 98.81 68 VAL B O 1
ATOM 1967 N N . TYR B 1 69 ? -4.438 -11.711 -16.234 1 98.88 69 TYR B N 1
ATOM 1968 C CA . TYR B 1 69 ? -4.934 -13.078 -16.266 1 98.88 69 TYR B CA 1
ATOM 1969 C C . TYR B 1 69 ? -5.129 -13.633 -14.867 1 98.88 69 TYR B C 1
ATOM 1971 O O . TYR B 1 69 ? -4.156 -13.844 -14.133 1 98.88 69 TYR B O 1
ATOM 1979 N N . ALA B 1 70 ? -6.348 -13.844 -14.539 1 98.56 70 ALA B N 1
ATOM 1980 C CA . ALA B 1 70 ? -6.703 -14.359 -13.219 1 98.56 70 ALA B CA 1
ATOM 1981 C C . ALA B 1 70 ? -7.133 -15.82 -13.305 1 98.56 70 ALA B C 1
ATOM 1983 O O . ALA B 1 70 ? -8.039 -16.172 -14.062 1 98.56 70 ALA B O 1
ATOM 1984 N N . ILE B 1 71 ? -6.496 -16.656 -12.469 1 97.81 71 ILE B N 1
ATOM 1985 C CA . ILE B 1 71 ? -6.762 -18.094 -12.516 1 97.81 71 ILE B CA 1
ATOM 1986 C C . ILE B 1 71 ? -7.227 -18.562 -11.141 1 97.81 71 ILE B C 1
ATOM 1988 O O . ILE B 1 71 ? -6.684 -18.156 -10.117 1 97.81 71 ILE B O 1
ATOM 1992 N N . ASP B 1 72 ? -8.203 -19.375 -11.148 1 97.75 72 ASP B N 1
ATOM 1993 C CA . ASP B 1 72 ? -8.648 -20.062 -9.93 1 97.75 72 ASP B CA 1
ATOM 1994 C C . ASP B 1 72 ? -9.281 -21.406 -10.258 1 97.75 72 ASP B C 1
ATOM 1996 O O . ASP B 1 72 ? -9.914 -21.562 -11.305 1 97.75 72 ASP B O 1
ATOM 2000 N N . LYS B 1 73 ? -9.109 -22.375 -9.406 1 96.12 73 LYS B N 1
ATOM 2001 C CA . LYS B 1 73 ? -9.711 -23.688 -9.617 1 96.12 73 LYS B CA 1
ATOM 2002 C C . LYS B 1 73 ? -11.172 -23.703 -9.188 1 96.12 73 LYS B C 1
ATOM 2004 O O . LYS B 1 73 ? -11.945 -24.562 -9.609 1 96.12 73 LYS B O 1
ATOM 2009 N N . ASP B 1 74 ? -11.508 -22.781 -8.219 1 96.56 74 ASP B N 1
ATOM 2010 C CA . ASP B 1 74 ? -12.859 -22.688 -7.691 1 96.56 74 ASP B CA 1
ATOM 2011 C C . ASP B 1 74 ? -13.766 -21.906 -8.633 1 96.56 74 ASP B C 1
ATOM 2013 O O . ASP B 1 74 ? -13.578 -20.703 -8.828 1 96.56 74 ASP B O 1
ATOM 2017 N N . PRO B 1 75 ? -14.852 -22.547 -9.18 1 97.88 75 PRO B N 1
ATOM 2018 C CA . PRO B 1 75 ? -15.742 -21.859 -10.117 1 97.88 75 PRO B CA 1
ATOM 2019 C C . PRO B 1 75 ? -16.422 -20.656 -9.484 1 97.88 75 PRO B C 1
ATOM 2021 O O . PRO B 1 75 ? -16.703 -19.672 -10.172 1 97.88 75 PRO B O 1
ATOM 2024 N N . LEU B 1 76 ? -16.625 -20.703 -8.219 1 98.25 76 LEU B N 1
ATOM 2025 C CA . LEU B 1 76 ? -17.25 -19.562 -7.543 1 98.25 76 LEU B CA 1
ATOM 2026 C C . LEU B 1 76 ? -16.312 -18.359 -7.508 1 98.25 76 LEU B C 1
ATOM 2028 O O . LEU B 1 76 ? -16.734 -17.219 -7.688 1 98.25 76 LEU B O 1
ATOM 2032 N N . ALA B 1 77 ? -15.078 -18.594 -7.285 1 98.12 77 ALA B N 1
ATOM 2033 C CA . ALA B 1 77 ? -14.062 -17.531 -7.324 1 98.12 77 ALA B CA 1
ATOM 2034 C C . ALA B 1 77 ? -14 -16.875 -8.703 1 98.12 77 ALA B C 1
ATOM 2036 O O . ALA B 1 77 ? -13.938 -15.656 -8.812 1 98.12 77 ALA B O 1
ATOM 2037 N N . VAL B 1 78 ? -14.086 -17.719 -9.719 1 98.44 78 VAL B N 1
ATOM 2038 C CA . VAL B 1 78 ? -14.055 -17.234 -11.094 1 98.44 78 VAL B CA 1
ATOM 2039 C C . VAL B 1 78 ? -15.25 -16.328 -11.359 1 98.44 78 VAL B C 1
ATOM 2041 O O . VAL B 1 78 ? -15.094 -15.227 -11.891 1 98.44 78 VAL B O 1
ATOM 2044 N N . GLU B 1 79 ? -16.359 -16.766 -10.922 1 98.5 79 GLU B N 1
ATOM 2045 C CA . GLU B 1 79 ? -17.594 -16 -11.133 1 98.5 79 GLU B CA 1
ATOM 2046 C C . GLU B 1 79 ? -17.547 -14.672 -10.398 1 98.5 79 GLU B C 1
ATOM 2048 O O . GLU B 1 79 ? -17.891 -13.633 -10.969 1 98.5 79 GLU B O 1
ATOM 2053 N N . ILE B 1 80 ? -17.109 -14.695 -9.164 1 98.62 80 ILE B N 1
ATOM 2054 C CA . ILE B 1 80 ? -17.047 -13.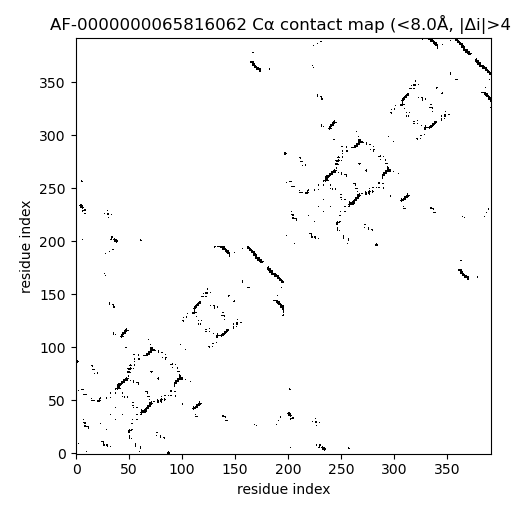5 -8.328 1 98.62 80 ILE B CA 1
ATOM 2055 C C . ILE B 1 80 ? -16.031 -12.523 -8.906 1 98.62 80 ILE B C 1
ATOM 2057 O O . ILE B 1 80 ? -16.25 -11.312 -8.914 1 98.62 80 ILE B O 1
ATOM 2061 N N . THR B 1 81 ? -14.906 -13.047 -9.375 1 98.62 81 THR B N 1
ATOM 2062 C CA . THR B 1 81 ? -13.883 -12.195 -9.984 1 98.62 81 THR B CA 1
ATOM 2063 C C . THR B 1 81 ? -14.43 -11.5 -11.227 1 98.62 81 THR B C 1
ATOM 2065 O O . THR B 1 81 ? -14.195 -10.305 -11.422 1 98.62 81 THR B O 1
ATOM 2068 N N . LYS B 1 82 ? -15.188 -12.211 -12.039 1 98.69 82 LYS B N 1
ATOM 2069 C CA . LYS B 1 82 ? -15.797 -11.625 -13.227 1 98.69 82 LYS B CA 1
ATOM 2070 C C . LYS B 1 82 ? -16.797 -10.531 -12.844 1 98.69 82 LYS B C 1
ATOM 2072 O O . LYS B 1 82 ? -16.828 -9.469 -13.477 1 98.69 82 LYS B O 1
ATOM 2077 N N . LYS B 1 83 ? -17.547 -10.773 -11.844 1 98.56 83 LYS B N 1
ATOM 2078 C CA . LYS B 1 83 ? -18.516 -9.789 -11.375 1 98.56 83 LYS B CA 1
ATOM 2079 C C . LYS B 1 83 ? -17.828 -8.523 -10.883 1 98.56 83 LYS B C 1
ATOM 2081 O O . LYS B 1 83 ? -18.25 -7.41 -11.188 1 98.56 83 LYS B O 1
ATOM 2086 N N . ASN B 1 84 ? -16.75 -8.703 -10.125 1 98.69 84 ASN B N 1
ATOM 2087 C CA . ASN B 1 84 ? -16.016 -7.543 -9.633 1 98.69 84 ASN B CA 1
ATOM 2088 C C . ASN B 1 84 ? -15.312 -6.801 -10.766 1 98.69 84 ASN B C 1
ATOM 2090 O O . ASN B 1 84 ? -15.227 -5.574 -10.75 1 98.69 84 ASN B O 1
ATOM 2094 N N . ALA B 1 85 ? -14.836 -7.574 -11.734 1 98.5 85 ALA B N 1
ATOM 2095 C CA . ALA B 1 85 ? -14.234 -6.941 -12.906 1 98.5 85 ALA B CA 1
ATOM 2096 C C . ALA B 1 85 ? -15.242 -6.035 -13.617 1 98.5 85 ALA B C 1
ATOM 2098 O O . ALA B 1 85 ? -14.914 -4.914 -14 1 98.5 85 ALA B O 1
ATOM 2099 N N . ALA B 1 86 ? -16.375 -6.57 -13.781 1 98.25 86 ALA B N 1
ATOM 2100 C CA . ALA B 1 86 ? -17.438 -5.801 -14.422 1 98.25 86 ALA B CA 1
ATOM 2101 C C . ALA B 1 86 ? -17.812 -4.586 -13.578 1 98.25 86 ALA B C 1
ATOM 2103 O O . ALA B 1 86 ? -17.969 -3.479 -14.102 1 98.25 86 ALA B O 1
ATOM 2104 N N . LYS B 1 87 ? -17.953 -4.801 -12.312 1 98.06 87 LYS B N 1
ATOM 2105 C CA . LYS B 1 87 ? -18.359 -3.744 -11.383 1 98.06 87 LYS B CA 1
ATOM 2106 C C . LYS B 1 87 ? -17.391 -2.566 -11.445 1 98.06 87 LYS B C 1
ATOM 2108 O O . LYS B 1 87 ? -17.797 -1.408 -11.375 1 98.06 87 LYS B O 1
ATOM 2113 N N . PHE B 1 88 ? -16.125 -2.848 -11.57 1 98 88 PHE B N 1
ATOM 2114 C CA . PHE B 1 88 ? -15.117 -1.789 -11.516 1 98 88 PHE B CA 1
ATOM 2115 C C . PHE B 1 88 ? -14.68 -1.379 -12.914 1 98 88 PHE B C 1
ATOM 2117 O O . PHE B 1 88 ? -13.742 -0.601 -13.078 1 98 88 PHE B O 1
ATOM 2124 N N . GLY B 1 89 ? -15.305 -1.951 -13.938 1 97.25 89 GLY B N 1
ATOM 2125 C CA . GLY B 1 89 ? -15.133 -1.501 -15.305 1 97.25 89 GLY B CA 1
ATOM 2126 C C . GLY B 1 89 ? -13.82 -1.949 -15.914 1 97.25 89 GLY B C 1
ATOM 2127 O O . GLY B 1 89 ? -13.211 -1.218 -16.703 1 97.25 89 GLY B O 1
ATOM 2128 N N . VAL B 1 90 ? -13.336 -3.121 -15.5 1 97.81 90 VAL B N 1
ATOM 2129 C CA . VAL B 1 90 ? -12.055 -3.572 -16.031 1 97.81 90 VAL B CA 1
ATOM 2130 C C . VAL B 1 90 ? -12.242 -4.906 -16.75 1 97.81 90 VAL B C 1
ATOM 2132 O O . VAL B 1 90 ? -11.273 -5.652 -16.938 1 97.81 90 VAL B O 1
ATOM 2135 N N . GLY B 1 91 ? -13.438 -5.262 -17.094 1 97.5 91 GLY B N 1
ATOM 2136 C CA . GLY B 1 91 ? -13.734 -6.523 -17.75 1 97.5 91 GLY B CA 1
ATOM 2137 C C . GLY B 1 91 ? -13.055 -6.668 -19.109 1 97.5 91 GLY B C 1
ATOM 2138 O O . GLY B 1 91 ? -12.844 -7.785 -19.578 1 97.5 91 GLY B O 1
ATOM 2139 N N . ASP B 1 92 ? -12.695 -5.566 -19.672 1 97.31 92 ASP B N 1
ATOM 2140 C CA . ASP B 1 92 ? -12.109 -5.562 -21.016 1 97.31 92 ASP B CA 1
ATOM 2141 C C . ASP B 1 92 ? -10.633 -5.957 -20.969 1 97.31 92 ASP B C 1
ATOM 2143 O O . ASP B 1 92 ? -10.031 -6.266 -22 1 97.31 92 ASP B O 1
ATOM 2147 N N . ARG B 1 93 ? -10.023 -5.965 -19.766 1 97.88 93 ARG B N 1
ATOM 2148 C CA . ARG B 1 93 ? -8.594 -6.242 -19.672 1 97.88 93 ARG B CA 1
ATOM 2149 C C . ARG B 1 93 ? -8.305 -7.266 -18.578 1 97.88 93 ARG B C 1
ATOM 2151 O O . ARG B 1 93 ? -7.152 -7.422 -18.156 1 97.88 93 ARG B O 1
ATOM 2158 N N . LEU B 1 94 ? -9.336 -7.812 -18.031 1 98.56 94 LEU B N 1
ATOM 2159 C CA . LEU B 1 94 ? -9.211 -8.891 -17.047 1 98.56 94 LEU B CA 1
ATOM 2160 C C . LEU B 1 94 ? -9.797 -10.188 -17.594 1 98.56 94 LEU B C 1
ATOM 2162 O O . LEU B 1 94 ? -11.008 -10.289 -17.797 1 98.56 94 LEU B O 1
ATOM 2166 N N . ILE B 1 95 ? -8.961 -11.148 -17.828 1 98.56 95 ILE B N 1
ATOM 2167 C CA . ILE B 1 95 ? -9.352 -12.461 -18.344 1 98.56 95 ILE B CA 1
ATOM 2168 C C . ILE B 1 95 ? -9.305 -13.484 -17.203 1 98.56 95 ILE B C 1
ATOM 2170 O O . ILE B 1 95 ? -8.242 -13.727 -16.625 1 98.56 95 ILE B O 1
ATOM 2174 N N . VAL B 1 96 ? -10.422 -14.07 -16.938 1 98.56 96 VAL B N 1
ATOM 2175 C CA . VAL B 1 96 ? -10.523 -15.008 -15.82 1 98.56 96 VAL B CA 1
ATOM 2176 C C . VAL B 1 96 ? -10.68 -16.438 -16.344 1 98.56 96 VAL B C 1
ATOM 2178 O O . VAL B 1 96 ? -11.508 -16.688 -17.219 1 98.56 96 VAL B O 1
ATOM 2181 N N . ALA B 1 97 ? -9.875 -17.312 -15.891 1 97.81 97 ALA B N 1
ATOM 2182 C CA . ALA B 1 97 ? -9.914 -18.703 -16.344 1 97.81 97 ALA B CA 1
ATOM 2183 C C . ALA B 1 97 ? -10.07 -19.656 -15.156 1 97.81 97 ALA B C 1
ATOM 2185 O O . ALA B 1 97 ? -9.445 -19.453 -14.109 1 97.81 97 ALA B O 1
ATOM 2186 N N . GLU B 1 98 ? -10.898 -20.609 -15.367 1 98.31 98 GLU B N 1
ATOM 2187 C CA . GLU B 1 98 ? -11.078 -21.672 -14.383 1 98.31 98 GLU B CA 1
ATOM 2188 C C . GLU B 1 98 ? -10.148 -22.859 -14.672 1 98.31 98 GLU B C 1
ATOM 2190 O O . GLU B 1 98 ? -10.117 -23.375 -15.789 1 98.31 98 GLU B O 1
ATOM 2195 N N . GLY B 1 99 ? -9.391 -23.281 -13.641 1 97 99 GLY B N 1
ATOM 2196 C CA . GLY B 1 99 ? -8.578 -24.469 -13.82 1 97 99 GLY B CA 1
ATOM 2197 C C . GLY B 1 99 ? -7.391 -24.531 -12.883 1 97 99 GLY B C 1
ATOM 2198 O O . GLY B 1 99 ? -7.238 -23.672 -12.008 1 97 99 GLY B O 1
ATOM 2199 N N . ASP B 1 100 ? -6.652 -25.562 -13.07 1 96.12 100 ASP B N 1
ATOM 2200 C CA . ASP B 1 100 ? -5.426 -25.75 -12.305 1 96.12 100 ASP B CA 1
ATOM 2201 C C . ASP B 1 100 ? -4.324 -24.812 -12.781 1 96.12 100 ASP B C 1
ATOM 2203 O O . ASP B 1 100 ? -4.055 -24.719 -13.977 1 96.12 100 ASP B O 1
ATOM 2207 N N . ALA B 1 101 ? -3.736 -24.125 -11.859 1 96.06 101 ALA B N 1
ATOM 2208 C CA . ALA B 1 101 ? -2.754 -23.094 -12.195 1 96.06 101 ALA B CA 1
ATOM 2209 C C . ALA B 1 101 ? -1.572 -23.688 -12.953 1 96.06 101 ALA B C 1
ATOM 2211 O O . ALA B 1 101 ? -1.114 -23.125 -13.945 1 96.06 101 ALA B O 1
ATOM 2212 N N . LEU B 1 102 ? -1.095 -24.859 -12.508 1 96.06 102 LEU B N 1
ATOM 2213 C CA . LEU B 1 102 ? 0.101 -25.453 -13.102 1 96.06 102 LEU B CA 1
ATOM 2214 C C . LEU B 1 102 ? -0.171 -25.906 -14.531 1 96.06 102 LEU B C 1
ATOM 2216 O O . LEU B 1 102 ? 0.74 -25.922 -15.367 1 96.06 102 LEU B O 1
ATOM 2220 N N . GLU B 1 103 ? -1.411 -26.156 -14.828 1 96.75 103 GLU B N 1
ATOM 2221 C CA . GLU B 1 103 ? -1.798 -26.516 -16.188 1 96.75 103 GLU B CA 1
ATOM 2222 C C . GLU B 1 103 ? -1.98 -25.281 -17.062 1 96.75 103 GLU B C 1
ATOM 2224 O O . GLU B 1 103 ? -1.668 -25.312 -18.25 1 96.75 103 GLU B O 1
ATOM 2229 N N . LEU B 1 104 ? -2.424 -24.234 -16.516 1 97.38 104 LEU B N 1
ATOM 2230 C CA . LEU B 1 104 ? -2.838 -23.062 -17.297 1 97.38 104 LEU B CA 1
ATOM 2231 C C . LEU B 1 104 ? -1.668 -22.109 -17.516 1 97.38 104 LEU B C 1
ATOM 2233 O O . LEU B 1 104 ? -1.59 -21.453 -18.547 1 97.38 104 LEU B O 1
ATOM 2237 N N . LEU B 1 105 ? -0.753 -22.016 -16.594 1 97.31 105 LEU B N 1
ATOM 2238 C CA . LEU B 1 105 ? 0.318 -21.031 -16.594 1 97.31 105 LEU B CA 1
ATOM 2239 C C . LEU B 1 105 ? 1.118 -21.109 -17.891 1 97.31 105 LEU B C 1
ATOM 2241 O O . LEU B 1 105 ? 1.312 -20.094 -18.562 1 97.31 105 LEU B O 1
ATOM 2245 N N . PRO B 1 106 ? 1.492 -22.344 -18.328 1 96 106 PRO B N 1
ATOM 2246 C CA . PRO B 1 106 ? 2.303 -22.406 -19.547 1 96 106 PRO B CA 1
ATOM 2247 C C . PRO B 1 106 ? 1.528 -22 -20.797 1 96 106 PRO B C 1
ATOM 2249 O O . PRO B 1 106 ? 2.127 -21.766 -21.859 1 96 106 PRO B O 1
ATOM 2252 N N . LYS B 1 107 ? 0.238 -21.859 -20.688 1 97 107 LYS B N 1
ATOM 2253 C CA . LYS B 1 107 ? -0.603 -21.562 -21.844 1 97 107 LYS B CA 1
ATOM 2254 C C . LYS B 1 107 ? -0.919 -20.078 -21.922 1 97 107 LYS B C 1
ATOM 2256 O O . LYS B 1 107 ? -1.486 -19.609 -22.922 1 97 107 LYS B O 1
ATOM 2261 N N . LEU B 1 108 ? -0.587 -19.297 -20.906 1 96.81 108 LEU B N 1
ATOM 2262 C CA . LEU B 1 108 ? -0.879 -17.875 -20.859 1 96.81 108 LEU B CA 1
ATOM 2263 C C . LEU B 1 108 ? 0.176 -17.078 -21.609 1 96.81 108 LEU B C 1
ATOM 2265 O O . LEU B 1 108 ? 1.313 -17.531 -21.766 1 96.81 108 LEU B O 1
ATOM 2269 N N . PRO B 1 109 ? -0.231 -15.922 -22.109 1 94.38 109 PRO B N 1
ATOM 2270 C CA . PRO B 1 109 ? 0.777 -15.031 -22.688 1 94.38 109 PRO B CA 1
ATOM 2271 C C . PRO B 1 109 ? 1.881 -14.664 -21.688 1 94.38 109 PRO B C 1
ATOM 2273 O O . PRO B 1 109 ? 1.689 -14.781 -20.484 1 94.38 109 PRO B O 1
ATOM 2276 N N . ARG B 1 110 ? 2.943 -14.242 -22.266 1 90.69 110 ARG B N 1
ATOM 2277 C CA . ARG B 1 110 ? 4.109 -13.891 -21.453 1 90.69 110 ARG B CA 1
ATOM 2278 C C . ARG B 1 110 ? 3.791 -12.742 -20.5 1 90.69 110 ARG B C 1
ATOM 2280 O O . ARG B 1 110 ? 3.105 -11.789 -20.875 1 90.69 110 ARG B O 1
ATOM 2287 N N . SER B 1 111 ? 4.227 -12.859 -19.266 1 96.69 111 SER B N 1
ATOM 2288 C CA . SER B 1 111 ? 4.168 -11.836 -18.234 1 96.69 111 SER B CA 1
ATOM 2289 C C . SER B 1 111 ? 5.449 -11.812 -17.406 1 96.69 111 SER B C 1
ATOM 2291 O O . SER B 1 111 ? 6.125 -12.836 -17.266 1 96.69 111 SER B O 1
ATOM 2293 N N . ASN B 1 112 ? 5.789 -10.68 -16.953 1 97.75 112 ASN B N 1
ATOM 2294 C CA . ASN B 1 112 ? 6.918 -10.625 -16.031 1 97.75 112 ASN B CA 1
ATOM 2295 C C . ASN B 1 112 ? 6.461 -10.328 -14.602 1 97.75 112 ASN B C 1
ATOM 2297 O O . ASN B 1 112 ? 7.273 -9.961 -13.75 1 97.75 112 ASN B O 1
ATOM 2301 N N . ARG B 1 113 ? 5.176 -10.352 -14.367 1 98.81 113 ARG B N 1
ATOM 2302 C CA . ARG B 1 113 ? 4.617 -10.156 -13.031 1 98.81 113 ARG B CA 1
ATOM 2303 C C . ARG B 1 113 ? 3.65 -11.281 -12.68 1 98.81 113 ARG B C 1
ATOM 2305 O O . ARG B 1 113 ? 2.73 -11.586 -13.445 1 98.81 113 ARG B O 1
ATOM 2312 N N . TYR B 1 114 ? 3.83 -11.891 -11.531 1 98.81 114 TYR B N 1
ATOM 2313 C CA . TYR B 1 114 ? 2.975 -12.961 -11.031 1 98.81 114 TYR B CA 1
ATOM 2314 C C . TYR B 1 114 ? 2.615 -12.734 -9.57 1 98.81 114 TYR B C 1
ATOM 2316 O O . TYR B 1 114 ? 3.479 -12.398 -8.758 1 98.81 114 TYR B O 1
ATOM 2324 N N . PHE B 1 115 ? 1.399 -12.898 -9.281 1 98.81 115 PHE B N 1
ATOM 2325 C CA . PHE B 1 115 ? 0.938 -12.953 -7.898 1 98.81 115 PHE B CA 1
ATOM 2326 C C . PHE B 1 115 ? 0.439 -14.352 -7.547 1 98.81 115 PHE B C 1
ATOM 2328 O O . PHE B 1 115 ? -0.377 -14.922 -8.273 1 98.81 115 PHE B O 1
ATOM 2335 N N . LEU B 1 116 ? 0.926 -14.852 -6.488 1 98 116 LEU B N 1
ATOM 2336 C CA . LEU B 1 116 ? 0.518 -16.172 -5.996 1 98 116 LEU B CA 1
ATOM 2337 C C . LEU B 1 116 ? -0.293 -16.031 -4.711 1 98 116 LEU B C 1
ATOM 2339 O O . LEU B 1 116 ? 0.273 -15.867 -3.629 1 98 116 LEU B O 1
ATOM 2343 N N . GLY B 1 117 ? -1.632 -16 -5.004 1 91.25 117 GLY B N 1
ATOM 2344 C CA . GLY B 1 117 ? -2.541 -15.93 -3.871 1 91.25 117 GLY B CA 1
ATOM 2345 C C . GLY B 1 117 ? -2.828 -17.281 -3.248 1 91.25 117 GLY B C 1
ATOM 2346 O O . GLY B 1 117 ? -3.654 -18.047 -3.756 1 91.25 117 GLY B O 1
ATOM 2347 N N . GLY B 1 118 ? -1.989 -17.719 -2.482 1 76.31 118 GLY B N 1
ATOM 2348 C CA . GLY B 1 118 ? -2.213 -19.047 -1.96 1 76.31 118 GLY B CA 1
ATOM 2349 C C . GLY B 1 118 ? -1.511 -20.125 -2.764 1 76.31 118 GLY B C 1
ATOM 2350 O O . GLY B 1 118 ? -0.701 -19.828 -3.643 1 76.31 118 GLY B O 1
ATOM 2351 N N . GLY B 1 119 ? -1.428 -21.312 -2.457 1 73.25 119 GLY B N 1
ATOM 2352 C CA . GLY B 1 119 ? -0.793 -22.359 -3.232 1 73.25 119 GLY B CA 1
ATOM 2353 C C . GLY B 1 119 ? -0.597 -23.641 -2.447 1 73.25 119 GLY B C 1
ATOM 2354 O O . GLY B 1 119 ? -0.376 -24.703 -3.031 1 73.25 119 GLY B O 1
ATOM 2355 N N . GLY B 1 120 ? -0.901 -23.312 -1.319 1 81.25 120 GLY B N 1
ATOM 2356 C CA . GLY B 1 120 ? -0.793 -24.484 -0.47 1 81.25 120 GLY B CA 1
ATOM 2357 C C . GLY B 1 120 ? 0.462 -25.297 -0.73 1 81.25 120 GLY B C 1
ATOM 2358 O O . GLY B 1 120 ? 1.566 -24.75 -0.757 1 81.25 120 GLY B O 1
ATOM 2359 N N . ARG B 1 121 ? 0.315 -26.594 -1.001 1 88.88 121 ARG B N 1
ATOM 2360 C CA . ARG B 1 121 ? 1.426 -27.516 -1.185 1 88.88 121 ARG B CA 1
ATOM 2361 C C . ARG B 1 121 ? 2.088 -27.328 -2.543 1 88.88 121 ARG B C 1
ATOM 2363 O O . ARG B 1 121 ? 3.223 -27.75 -2.756 1 88.88 121 ARG B O 1
ATOM 2370 N N . GLU B 1 122 ? 1.448 -26.656 -3.41 1 94.31 122 GLU B N 1
ATOM 2371 C CA . GLU B 1 122 ? 1.976 -26.484 -4.758 1 94.31 122 GLU B CA 1
ATOM 2372 C C . GLU B 1 122 ? 2.787 -25.188 -4.863 1 94.31 122 GLU B C 1
ATOM 2374 O O . GLU B 1 122 ? 3.322 -24.875 -5.93 1 94.31 122 GLU B O 1
ATOM 2379 N N . LEU B 1 123 ? 2.932 -24.484 -3.83 1 96.75 123 LEU B N 1
ATOM 2380 C CA . LEU B 1 123 ? 3.553 -23.172 -3.834 1 96.75 123 LEU B CA 1
ATOM 2381 C C . LEU B 1 123 ? 4.961 -23.234 -4.418 1 96.75 123 LEU B C 1
ATOM 2383 O O . LEU B 1 123 ? 5.324 -22.406 -5.262 1 96.75 123 LEU B O 1
ATOM 2387 N N . PRO B 1 124 ? 5.793 -24.312 -4.098 1 97.5 124 PRO B N 1
ATOM 2388 C CA . PRO B 1 124 ? 7.129 -24.391 -4.691 1 97.5 124 PRO B CA 1
ATOM 2389 C C . PRO B 1 124 ? 7.094 -24.531 -6.211 1 97.5 124 PRO B C 1
ATOM 2391 O O . PRO B 1 124 ? 7.852 -23.859 -6.918 1 97.5 124 PRO B O 1
ATOM 2394 N N . MET B 1 125 ? 6.203 -25.312 -6.672 1 97.38 125 MET B N 1
ATOM 2395 C CA . MET B 1 125 ? 6.086 -25.531 -8.109 1 97.38 125 MET B CA 1
ATOM 2396 C C . MET B 1 125 ? 5.555 -24.266 -8.805 1 97.38 125 MET B C 1
ATOM 2398 O O . MET B 1 125 ? 5.949 -23.969 -9.93 1 97.38 125 MET B O 1
ATOM 2402 N N . LEU B 1 126 ? 4.684 -23.609 -8.141 1 97.75 126 LEU B N 1
ATOM 2403 C CA . LEU B 1 126 ? 4.148 -22.375 -8.688 1 97.75 126 LEU B CA 1
ATOM 2404 C C . LEU B 1 126 ? 5.238 -21.312 -8.789 1 97.75 126 LEU B C 1
ATOM 2406 O O . LEU B 1 126 ? 5.344 -20.609 -9.797 1 97.75 126 LEU B O 1
ATOM 2410 N N . PHE B 1 127 ? 6.051 -21.188 -7.746 1 98.06 127 PHE B N 1
ATOM 2411 C CA . PHE B 1 127 ? 7.195 -20.297 -7.793 1 98.06 127 PHE B CA 1
ATOM 2412 C C . PHE B 1 127 ? 8.125 -20.656 -8.945 1 98.06 127 PHE B C 1
ATOM 2414 O O . PHE B 1 127 ? 8.539 -19.781 -9.719 1 98.06 127 PHE B O 1
ATOM 2421 N N . GLN B 1 128 ? 8.398 -21.938 -9.039 1 97.69 128 GLN B N 1
ATOM 2422 C CA . GLN B 1 128 ? 9.305 -22.406 -10.086 1 97.69 128 GLN B CA 1
ATOM 2423 C C . GLN B 1 128 ? 8.781 -22.016 -11.469 1 97.69 128 GLN B C 1
ATOM 2425 O O . GLN B 1 128 ? 9.5 -21.406 -12.258 1 97.69 128 GLN B O 1
ATOM 2430 N N . THR B 1 129 ? 7.562 -22.359 -11.703 1 97.56 129 THR B N 1
ATOM 2431 C CA . THR B 1 129 ? 6.953 -22.094 -13 1 97.56 129 THR B CA 1
ATOM 2432 C C . THR B 1 129 ? 6.902 -20.609 -13.289 1 97.56 129 THR B C 1
ATOM 2434 O O . THR B 1 129 ? 7.27 -20.156 -14.383 1 97.56 129 THR B O 1
ATOM 2437 N N . ALA B 1 130 ? 6.484 -19.781 -12.336 1 97.75 130 ALA B N 1
ATOM 2438 C CA . ALA B 1 130 ? 6.379 -18.344 -12.508 1 97.75 130 ALA B CA 1
ATOM 2439 C C . ALA B 1 130 ? 7.742 -17.719 -12.789 1 97.75 130 ALA B C 1
ATOM 2441 O O . ALA B 1 130 ? 7.875 -16.844 -13.656 1 97.75 130 ALA B O 1
ATOM 2442 N N . LEU B 1 131 ? 8.727 -18.172 -12.055 1 97.62 131 LEU B N 1
ATOM 2443 C CA . LEU B 1 131 ? 10.07 -17.641 -12.234 1 97.62 131 LEU B CA 1
ATOM 2444 C C . LEU B 1 131 ? 10.602 -17.953 -13.625 1 97.62 131 LEU B C 1
ATOM 2446 O O . LEU B 1 131 ? 11.211 -17.094 -14.273 1 97.62 13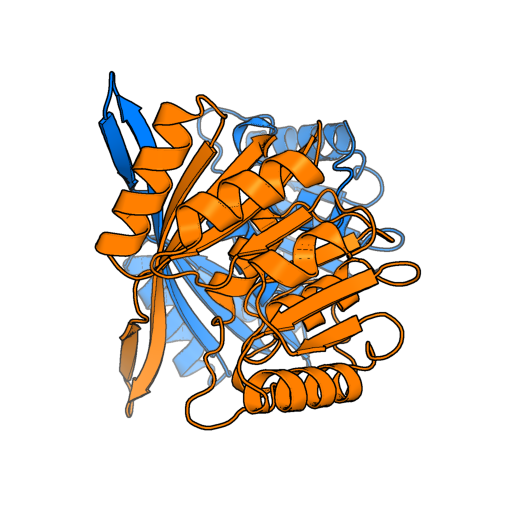1 LEU B O 1
ATOM 2450 N N . GLU B 1 132 ? 10.328 -19.125 -14.07 1 96.62 132 GLU B N 1
ATOM 2451 C CA . GLU B 1 132 ? 10.758 -19.531 -15.406 1 96.62 132 GLU B CA 1
ATOM 2452 C C . GLU B 1 132 ? 10.047 -18.734 -16.484 1 96.62 132 GLU B C 1
ATOM 2454 O O . GLU B 1 132 ? 10.672 -18.297 -17.453 1 96.62 132 GLU B O 1
ATOM 2459 N N . LEU B 1 133 ? 8.828 -18.5 -16.312 1 97.62 133 LEU B N 1
ATOM 2460 C CA . LEU B 1 133 ? 8.016 -17.812 -17.312 1 97.62 133 LEU B CA 1
ATOM 2461 C C . LEU B 1 133 ? 8.281 -16.312 -17.297 1 97.62 133 LEU B C 1
ATOM 2463 O O . LEU B 1 133 ? 8.266 -15.664 -18.344 1 97.62 133 LEU B O 1
ATOM 2467 N N . ALA B 1 134 ? 8.492 -15.742 -16.141 1 97.19 134 ALA B N 1
ATOM 2468 C CA . ALA B 1 134 ? 8.648 -14.297 -15.969 1 97.19 134 ALA B CA 1
ATOM 2469 C C . ALA B 1 134 ? 9.906 -13.797 -16.672 1 97.19 134 ALA B C 1
ATOM 2471 O O . ALA B 1 134 ? 9.922 -12.695 -17.219 1 97.19 134 ALA B O 1
ATOM 2472 N N . GLY B 1 135 ? 10.914 -14.664 -16.625 1 94.44 135 GLY B N 1
ATOM 2473 C CA . GLY B 1 135 ? 12.172 -14.273 -17.234 1 94.44 135 GLY B CA 1
ATOM 2474 C C . GLY B 1 135 ? 12.891 -13.18 -16.469 1 94.44 135 GLY B C 1
ATOM 2475 O O . GLY B 1 135 ? 12.469 -12.797 -15.383 1 94.44 135 GLY B O 1
ATOM 2476 N N . THR B 1 136 ? 13.992 -12.648 -17.109 1 94.12 136 THR B N 1
ATOM 2477 C CA . THR B 1 136 ? 14.836 -11.656 -16.453 1 94.12 136 THR B CA 1
ATOM 2478 C C . THR B 1 136 ? 14.047 -10.383 -16.156 1 94.12 136 THR B C 1
ATOM 2480 O O . THR B 1 136 ? 13.344 -9.859 -17.031 1 94.12 136 THR B O 1
ATOM 2483 N N . GLY B 1 137 ? 14.109 -10.008 -14.938 1 95.44 137 GLY B N 1
ATOM 2484 C CA . GLY B 1 137 ? 13.391 -8.812 -14.523 1 95.44 137 GLY B CA 1
ATOM 2485 C C . GLY B 1 137 ? 12.008 -9.109 -13.984 1 95.44 137 GLY B C 1
ATOM 2486 O O . GLY B 1 137 ? 11.289 -8.195 -13.57 1 95.44 137 GLY B O 1
ATOM 2487 N N . GLY B 1 138 ? 11.68 -10.375 -13.961 1 98.12 138 GLY B N 1
ATOM 2488 C CA . GLY B 1 138 ? 10.383 -10.789 -13.445 1 98.12 138 GLY B CA 1
ATOM 2489 C C . GLY B 1 138 ? 10.258 -10.602 -11.945 1 98.12 138 GLY B C 1
ATOM 2490 O O . GLY B 1 138 ? 11.242 -10.719 -11.211 1 98.12 138 GLY B O 1
ATOM 2491 N N . VAL B 1 139 ? 9.07 -10.273 -11.484 1 98.75 139 VAL B N 1
ATOM 2492 C CA . VAL B 1 139 ? 8.758 -10.148 -10.07 1 98.75 139 VAL B CA 1
ATOM 2493 C C . VAL B 1 139 ? 7.578 -11.055 -9.719 1 98.75 139 VAL B C 1
ATOM 2495 O O . VAL B 1 139 ? 6.527 -10.992 -10.359 1 98.75 139 VAL B O 1
ATOM 2498 N N . ILE B 1 140 ? 7.812 -11.906 -8.758 1 98.75 140 ILE B N 1
ATOM 2499 C CA . ILE B 1 140 ? 6.781 -12.797 -8.234 1 98.75 140 ILE B CA 1
ATOM 2500 C C . ILE B 1 140 ? 6.484 -12.445 -6.777 1 98.75 140 ILE B C 1
ATOM 2502 O O . ILE B 1 140 ? 7.395 -12.383 -5.949 1 98.75 140 ILE B O 1
ATOM 2506 N N . VAL B 1 141 ? 5.258 -12.172 -6.477 1 98.88 141 VAL B N 1
ATOM 2507 C CA . VAL B 1 141 ? 4.84 -11.891 -5.105 1 98.88 141 VAL B CA 1
ATOM 2508 C C . VAL B 1 141 ? 3.867 -12.969 -4.629 1 98.88 141 VAL B C 1
ATOM 2510 O O . VAL B 1 141 ? 2.965 -13.367 -5.367 1 98.88 141 VAL B O 1
ATOM 2513 N N . ALA B 1 142 ? 4.082 -13.453 -3.432 1 98.56 142 ALA B N 1
ATOM 2514 C CA . ALA B 1 142 ? 3.176 -14.406 -2.809 1 98.56 142 ALA B CA 1
ATOM 2515 C C . ALA B 1 142 ? 2.766 -13.953 -1.413 1 98.56 142 ALA B C 1
ATOM 2517 O O . ALA B 1 142 ? 3.607 -13.516 -0.623 1 98.56 142 ALA B O 1
ATOM 2518 N N . ASP B 1 143 ? 1.533 -13.984 -1.138 1 97.69 143 ASP B N 1
ATOM 2519 C CA . ASP B 1 143 ? 1.016 -13.812 0.216 1 97.69 143 ASP B CA 1
ATOM 2520 C C . ASP B 1 143 ? 0.75 -15.164 0.876 1 97.69 143 ASP B C 1
ATOM 2522 O O . ASP B 1 143 ? -0.056 -15.953 0.381 1 97.69 143 ASP B O 1
ATOM 2526 N N . VAL B 1 144 ? 1.399 -15.422 1.997 1 96.44 144 VAL B N 1
ATOM 2527 C CA . VAL B 1 144 ? 1.18 -16.688 2.693 1 96.44 144 VAL B CA 1
ATOM 2528 C C . VAL B 1 144 ? 0.782 -16.406 4.145 1 96.44 144 VAL B C 1
ATOM 2530 O O . VAL B 1 144 ? 1.304 -15.492 4.773 1 96.44 144 VAL B O 1
ATOM 2533 N N . ILE B 1 145 ? -0.086 -17.297 4.672 1 94.94 145 ILE B N 1
ATOM 2534 C CA . ILE B 1 145 ? -0.6 -17.031 6.012 1 94.94 145 ILE B CA 1
ATOM 2535 C C . ILE B 1 145 ? -0.315 -18.219 6.922 1 94.94 145 ILE B C 1
ATOM 2537 O O . ILE B 1 145 ? -0.516 -18.141 8.133 1 94.94 145 ILE B O 1
ATOM 2541 N N . THR B 1 146 ? 0.115 -19.391 6.395 1 94.81 146 THR B N 1
ATOM 2542 C CA . THR B 1 146 ? 0.444 -20.547 7.23 1 94.81 146 THR B CA 1
ATOM 2543 C C . THR B 1 146 ? 1.956 -20.734 7.332 1 94.81 146 THR B C 1
ATOM 2545 O O . THR B 1 146 ? 2.688 -20.422 6.391 1 94.81 146 THR B O 1
ATOM 2548 N N . LEU B 1 147 ? 2.289 -21.281 8.492 1 94.81 147 LEU B N 1
ATOM 2549 C CA . LEU B 1 147 ? 3.713 -21.531 8.703 1 94.81 147 LEU B CA 1
ATOM 2550 C C . LEU B 1 147 ? 4.23 -22.594 7.738 1 94.81 147 LEU B C 1
ATOM 2552 O O . LEU B 1 147 ? 5.379 -22.531 7.297 1 94.81 147 LEU B O 1
ATOM 2556 N N . GLU B 1 148 ? 3.439 -23.516 7.426 1 95.62 148 GLU B N 1
ATOM 2557 C CA . GLU B 1 148 ? 3.801 -24.578 6.492 1 95.62 148 GLU B CA 1
ATOM 2558 C C . GLU B 1 148 ? 4.082 -24.016 5.102 1 95.62 148 GLU B C 1
ATOM 2560 O O . GLU B 1 148 ? 5.09 -24.359 4.48 1 95.62 148 GLU B O 1
ATOM 2565 N N . SER B 1 149 ? 3.223 -23.141 4.605 1 95.88 149 SER B N 1
ATOM 2566 C CA . SER B 1 149 ? 3.432 -22.531 3.295 1 95.88 149 SER B CA 1
ATOM 2567 C C . SER B 1 149 ? 4.684 -21.656 3.283 1 95.88 149 SER B C 1
ATOM 2569 O O . SER B 1 149 ? 5.422 -21.641 2.297 1 95.88 149 SER B O 1
ATOM 2571 N N . LEU B 1 150 ? 4.836 -20.969 4.379 1 96.06 150 LEU B N 1
ATOM 2572 C CA . LEU B 1 150 ? 6.035 -20.141 4.5 1 96.06 150 LEU B CA 1
ATOM 2573 C C . LEU B 1 150 ? 7.293 -21 4.383 1 96.06 150 LEU B C 1
ATOM 2575 O O . LEU B 1 150 ? 8.203 -20.672 3.621 1 96.06 150 LEU B O 1
ATOM 2579 N N . ARG B 1 151 ? 7.297 -22.062 5.113 1 95.5 151 ARG B N 1
ATOM 2580 C CA . ARG B 1 151 ? 8.445 -22.969 5.09 1 95.5 151 ARG B CA 1
ATOM 2581 C C . ARG B 1 151 ? 8.688 -23.516 3.686 1 95.5 151 ARG B C 1
ATOM 2583 O O . ARG B 1 151 ? 9.82 -23.516 3.207 1 95.5 151 ARG B O 1
ATOM 2590 N N . LEU B 1 152 ? 7.668 -23.906 3.025 1 96.81 152 LEU B N 1
ATOM 2591 C CA . LEU B 1 152 ? 7.789 -24.453 1.679 1 96.81 152 LEU B CA 1
ATOM 2592 C C . LEU B 1 152 ? 8.359 -23.422 0.72 1 96.81 152 LEU B C 1
ATOM 2594 O O . LEU B 1 152 ? 9.25 -23.734 -0.082 1 96.81 152 LEU B O 1
ATOM 2598 N N . AL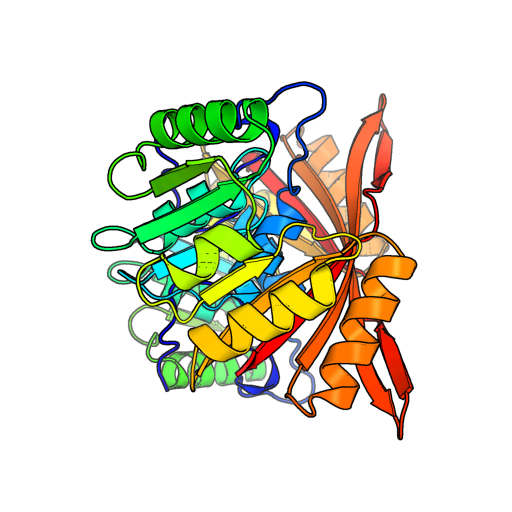A B 1 153 ? 7.871 -22.219 0.812 1 96.38 153 ALA B N 1
ATOM 2599 C CA . ALA B 1 153 ? 8.328 -21.141 -0.069 1 96.38 153 ALA B CA 1
ATOM 2600 C C . ALA B 1 153 ? 9.805 -20.844 0.16 1 96.38 153 ALA B C 1
ATOM 2602 O O . ALA B 1 153 ? 10.586 -20.781 -0.79 1 96.38 153 ALA B O 1
ATOM 2603 N N . LEU B 1 154 ? 10.156 -20.719 1.413 1 95.25 154 LEU B N 1
ATOM 2604 C CA . LEU B 1 154 ? 11.523 -20.328 1.743 1 95.25 154 LEU B CA 1
ATOM 2605 C C . LEU B 1 154 ? 12.516 -21.422 1.374 1 95.25 154 LEU B C 1
ATOM 2607 O O . LEU B 1 154 ? 13.594 -21.141 0.845 1 95.25 154 LEU B O 1
ATOM 2611 N N . ASP B 1 155 ? 12.125 -22.641 1.639 1 95.62 155 ASP B N 1
ATOM 2612 C CA . ASP B 1 155 ? 12.977 -23.766 1.256 1 95.62 155 ASP B CA 1
ATOM 2613 C C . ASP B 1 155 ? 13.234 -23.766 -0.249 1 95.62 155 ASP B C 1
ATOM 2615 O O . ASP B 1 155 ? 14.375 -23.938 -0.689 1 95.62 155 ASP B O 1
ATOM 2619 N N . PHE B 1 156 ? 12.258 -23.578 -0.946 1 97.19 156 PHE B N 1
ATOM 2620 C CA . PHE B 1 156 ? 12.398 -23.578 -2.396 1 97.19 156 PHE B CA 1
ATOM 2621 C C . PHE B 1 156 ? 13.289 -22.438 -2.855 1 97.19 156 PHE B C 1
ATOM 2623 O O . PHE B 1 156 ? 14.219 -22.641 -3.641 1 97.19 156 PHE B O 1
ATOM 2630 N N . LEU B 1 157 ? 12.961 -21.219 -2.406 1 96.25 157 LEU B N 1
ATOM 2631 C CA . LEU B 1 157 ? 13.664 -20.031 -2.893 1 96.25 157 LEU B CA 1
ATOM 2632 C C . LEU B 1 157 ? 15.133 -20.078 -2.508 1 96.25 157 LEU B C 1
ATOM 2634 O O . LEU B 1 157 ? 16 -19.672 -3.293 1 96.25 157 LEU B O 1
ATOM 2638 N N . GLU B 1 158 ? 15.414 -20.594 -1.354 1 94.38 158 GLU B N 1
ATOM 2639 C CA . GLU B 1 158 ? 16.797 -20.75 -0.925 1 94.38 158 GLU B CA 1
ATOM 2640 C C . GLU B 1 158 ? 17.547 -21.75 -1.807 1 94.38 158 GLU B C 1
ATOM 2642 O O . GLU B 1 158 ? 18.656 -21.484 -2.246 1 94.38 158 GLU B O 1
ATOM 2647 N N . ASN B 1 159 ? 16.906 -22.828 -2.111 1 95.06 159 ASN B N 1
ATOM 2648 C CA . ASN B 1 159 ? 17.516 -23.875 -2.936 1 95.06 159 ASN B CA 1
ATOM 2649 C C . ASN B 1 159 ? 17.703 -23.406 -4.379 1 95.06 159 ASN B C 1
ATOM 2651 O O . ASN B 1 159 ? 18.672 -23.781 -5.035 1 95.06 159 ASN B O 1
ATOM 2655 N N . ALA B 1 160 ? 16.719 -22.641 -4.824 1 95.5 160 ALA B N 1
ATOM 2656 C CA . ALA B 1 160 ? 16.766 -22.141 -6.199 1 95.5 160 ALA B CA 1
ATOM 2657 C C . ALA B 1 160 ? 17.844 -21.062 -6.352 1 95.5 160 ALA B C 1
ATOM 2659 O O . ALA B 1 160 ? 18.25 -20.734 -7.473 1 95.5 160 ALA B O 1
ATOM 2660 N N . GLY B 1 161 ? 18.25 -20.453 -5.281 1 93.38 161 GLY B N 1
ATOM 2661 C CA . GLY B 1 161 ? 19.297 -19.453 -5.305 1 93.38 161 GLY B CA 1
ATOM 2662 C C . GLY B 1 161 ? 18.859 -18.141 -5.941 1 93.38 161 GLY B C 1
ATOM 2663 O O . GLY B 1 161 ? 19.656 -17.469 -6.602 1 93.38 161 GLY B O 1
ATOM 2664 N N . VAL B 1 162 ? 17.578 -17.844 -5.84 1 94.75 162 VAL B N 1
ATOM 2665 C CA . VAL B 1 162 ? 17.078 -16.594 -6.41 1 94.75 162 VAL B CA 1
ATOM 2666 C C . VAL B 1 162 ? 17.016 -15.516 -5.336 1 94.75 162 VAL B C 1
ATOM 2668 O O . VAL B 1 162 ? 16.938 -15.82 -4.141 1 94.75 162 VAL B O 1
ATOM 2671 N N . LYS B 1 163 ? 17.094 -14.266 -5.754 1 95.62 163 LYS B N 1
ATOM 2672 C CA . LYS B 1 163 ? 16.922 -13.156 -4.824 1 95.62 163 LYS B CA 1
ATOM 2673 C C . LYS B 1 163 ? 15.477 -13.031 -4.375 1 95.62 163 LYS B C 1
ATOM 2675 O O . LYS B 1 163 ? 14.555 -13.117 -5.191 1 95.62 163 LYS B O 1
ATOM 2680 N N . TYR B 1 164 ? 15.328 -12.898 -3.072 1 97 164 TYR B N 1
ATOM 2681 C CA . TYR B 1 164 ? 13.969 -12.711 -2.57 1 97 164 TYR B CA 1
ATOM 2682 C C . TYR B 1 164 ? 13.969 -11.867 -1.301 1 97 164 TYR B C 1
ATOM 2684 O O . TYR B 1 164 ? 15.016 -11.688 -0.671 1 97 164 TYR B O 1
ATOM 2692 N N . GLU B 1 165 ? 12.812 -11.266 -0.995 1 97.44 165 GLU B N 1
ATOM 2693 C CA . GLU B 1 165 ? 12.531 -10.547 0.241 1 97.44 165 GLU B CA 1
ATOM 2694 C C . GLU B 1 165 ? 11.25 -11.055 0.901 1 97.44 165 GLU B C 1
ATOM 2696 O O . GLU B 1 165 ? 10.367 -11.594 0.225 1 97.44 165 GLU B O 1
ATOM 2701 N N . ILE B 1 166 ? 11.266 -10.906 2.209 1 97.56 166 ILE B N 1
ATOM 2702 C CA . ILE B 1 166 ? 10.07 -11.289 2.947 1 97.56 166 ILE B CA 1
ATOM 2703 C C . ILE B 1 166 ? 9.719 -10.195 3.957 1 97.56 166 ILE B C 1
ATOM 2705 O O . ILE B 1 166 ? 10.609 -9.609 4.578 1 97.56 166 ILE B O 1
ATOM 2709 N N . ALA B 1 167 ? 8.469 -9.906 4.098 1 98.38 167 ALA B N 1
ATOM 2710 C CA . ALA B 1 167 ? 7.938 -9.031 5.137 1 98.38 167 ALA B CA 1
ATOM 2711 C C . ALA B 1 167 ? 6.742 -9.664 5.836 1 98.38 167 ALA B C 1
ATOM 2713 O O . ALA B 1 167 ? 5.828 -10.172 5.18 1 98.38 167 ALA B O 1
ATOM 2714 N N . GLN B 1 168 ? 6.859 -9.727 7.129 1 98.44 168 GLN B N 1
ATOM 2715 C CA . GLN B 1 168 ? 5.664 -10.055 7.895 1 98.44 168 GLN B CA 1
ATOM 2716 C C . GLN B 1 168 ? 4.832 -8.805 8.188 1 98.44 168 GLN B C 1
ATOM 2718 O O . GLN B 1 168 ? 5.371 -7.785 8.609 1 98.44 168 GLN B O 1
ATOM 2723 N N . VAL B 1 169 ? 3.561 -8.875 7.922 1 98.62 169 VAL B N 1
ATOM 2724 C CA . VAL B 1 169 ? 2.656 -7.742 8.062 1 98.62 169 VAL B CA 1
ATOM 2725 C C . VAL B 1 169 ? 1.548 -8.078 9.055 1 98.62 169 VAL B C 1
ATOM 2727 O O . VAL B 1 169 ? 0.842 -9.078 8.891 1 98.62 169 VAL B O 1
ATOM 2730 N N . TYR B 1 170 ? 1.438 -7.273 10.023 1 98 170 TYR B N 1
ATOM 2731 C CA .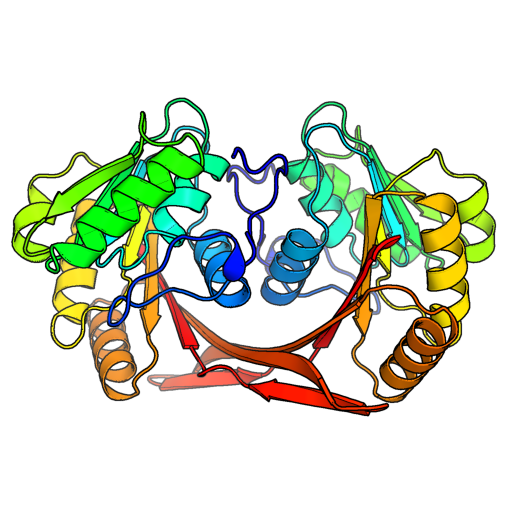 TYR B 1 170 ? 0.339 -7.34 10.977 1 98 170 TYR B CA 1
ATOM 2732 C C . TYR B 1 170 ? -0.478 -6.055 10.961 1 98 170 TYR B C 1
ATOM 2734 O O . TYR B 1 170 ? 0.071 -4.961 11.117 1 98 170 TYR B O 1
ATOM 2742 N N . ILE B 1 171 ? -1.761 -6.23 10.727 1 98.44 171 ILE B N 1
ATOM 2743 C CA . ILE B 1 171 ? -2.686 -5.105 10.703 1 98.44 171 ILE B CA 1
ATOM 2744 C C . ILE B 1 171 ? -3.77 -5.305 11.758 1 98.44 171 ILE B C 1
ATOM 2746 O O . ILE B 1 171 ? -4.367 -6.379 11.844 1 98.44 171 ILE B O 1
ATOM 2750 N N . ALA B 1 172 ? -3.973 -4.297 12.578 1 98.56 172 ALA B N 1
ATOM 2751 C CA . ALA B 1 172 ? -5.164 -4.23 13.422 1 98.56 172 ALA B CA 1
ATOM 2752 C C . ALA B 1 172 ? -5.992 -2.99 13.102 1 98.56 172 ALA B C 1
ATOM 2754 O O . ALA B 1 172 ? -5.465 -1.878 13.047 1 98.56 172 ALA B O 1
ATOM 2755 N N . ARG B 1 173 ? -7.301 -3.166 12.875 1 98.25 173 ARG B N 1
ATOM 2756 C CA . ARG B 1 173 ? -8.188 -2.072 12.5 1 98.25 173 ARG B CA 1
ATOM 2757 C C . ARG B 1 173 ? -8.977 -1.568 13.711 1 98.25 173 ARG B C 1
ATOM 2759 O O . ARG B 1 173 ? -9.422 -2.361 14.539 1 98.25 173 ARG B O 1
ATOM 2766 N N . GLY B 1 174 ? -9.164 -0.285 13.727 1 96.56 174 GLY B N 1
ATOM 2767 C CA . GLY B 1 174 ? -9.984 0.286 14.789 1 96.56 174 GLY B CA 1
ATOM 2768 C C . GLY B 1 174 ? -11.469 0.037 14.602 1 96.56 174 GLY B C 1
ATOM 2769 O O . GLY B 1 174 ? -11.992 0.179 13.492 1 96.56 174 GLY B O 1
ATOM 2770 N N . ARG B 1 175 ? -12.07 -0.369 15.617 1 92.44 175 ARG B N 1
ATOM 2771 C CA . ARG B 1 175 ? -13.516 -0.513 15.672 1 92.44 175 ARG B CA 1
ATOM 2772 C C . ARG B 1 175 ? -14.094 0.227 16.875 1 92.44 175 ARG B C 1
ATOM 2774 O O . ARG B 1 175 ? -13.586 0.1 18 1 92.44 175 ARG B O 1
ATOM 2781 N N . ARG B 1 176 ? -15.148 0.996 16.547 1 89.56 176 ARG B N 1
ATOM 2782 C CA . ARG B 1 176 ? -15.781 1.745 17.641 1 89.56 176 ARG B CA 1
ATOM 2783 C C . ARG B 1 176 ? -16.688 0.849 18.469 1 89.56 176 ARG B C 1
ATOM 2785 O O . ARG B 1 176 ? -17.484 0.076 17.922 1 89.56 176 ARG B O 1
ATOM 2792 N N . LEU B 1 177 ? -16.438 0.821 19.719 1 89.25 177 LEU B N 1
ATOM 2793 C CA . LEU B 1 177 ? -17.297 0.151 20.688 1 89.25 177 LEU B CA 1
ATOM 2794 C C . LEU B 1 177 ? -17.734 1.11 21.797 1 89.25 177 LEU B C 1
ATOM 2796 O O . LEU B 1 177 ? -16.969 1.362 22.734 1 89.25 177 LEU B O 1
ATOM 2800 N N . GLY B 1 178 ? -19.031 1.722 21.656 1 83.88 178 GLY B N 1
ATOM 2801 C CA . GLY B 1 178 ? -19.453 2.797 22.531 1 83.88 178 GLY B CA 1
ATOM 2802 C C . GLY B 1 178 ? -18.578 4.035 22.422 1 83.88 178 GLY B C 1
ATOM 2803 O O . GLY B 1 178 ? -18.391 4.566 21.328 1 83.88 178 GLY B O 1
ATOM 2804 N N . GLY B 1 179 ? -17.891 4.469 23.422 1 83.56 179 GLY B N 1
ATOM 2805 C CA . GLY B 1 179 ? -17.031 5.641 23.453 1 83.56 179 GLY B CA 1
ATOM 2806 C C . GLY B 1 179 ? -15.555 5.305 23.328 1 83.56 179 GLY B C 1
ATOM 2807 O O . GLY B 1 179 ? -14.703 6.188 23.406 1 83.56 179 GLY B O 1
ATOM 2808 N N . TYR B 1 180 ? -15.352 3.982 22.953 1 89.56 180 TYR B N 1
ATOM 2809 C CA . TYR B 1 180 ? -13.961 3.541 22.906 1 89.56 180 TYR B CA 1
ATOM 2810 C C . TYR B 1 180 ? -13.617 2.961 21.547 1 89.56 180 TYR B C 1
ATOM 2812 O O . TYR B 1 180 ? -14.508 2.678 20.75 1 89.56 180 TYR B O 1
ATOM 2820 N N . THR B 1 181 ? -12.367 2.943 21.203 1 92.19 181 THR B N 1
ATOM 2821 C CA . THR B 1 181 ? -11.859 2.287 20 1 92.19 181 THR B CA 1
ATOM 2822 C C . THR B 1 181 ? -11.078 1.027 20.375 1 92.19 181 THR B C 1
ATOM 2824 O O . THR B 1 181 ? -10.164 1.073 21.203 1 92.19 181 THR B O 1
ATOM 2827 N N . ILE B 1 182 ? -11.438 -0.049 19.828 1 95.38 182 ILE B N 1
ATOM 2828 C CA . ILE B 1 182 ? -10.688 -1.29 19.984 1 95.38 182 ILE B CA 1
ATOM 2829 C C . ILE B 1 182 ? -9.992 -1.647 18.672 1 95.38 182 ILE B C 1
ATOM 2831 O O . ILE B 1 182 ? -10.57 -1.49 17.594 1 95.38 182 ILE B O 1
ATOM 2835 N N . LEU B 1 183 ? -8.773 -2.064 18.766 1 95.88 183 LEU B N 1
ATOM 2836 C CA . LEU B 1 183 ? -8.062 -2.564 17.594 1 95.88 183 LEU B CA 1
ATOM 2837 C C . LEU B 1 183 ? -8.344 -4.047 17.375 1 95.88 183 LEU B C 1
ATOM 2839 O O . LEU B 1 183 ? -8.07 -4.871 18.25 1 95.88 183 LEU B O 1
ATOM 2843 N N . SER B 1 184 ? -8.922 -4.383 16.266 1 96.62 184 SER B N 1
ATOM 2844 C CA . SER B 1 184 ? -9.219 -5.758 15.875 1 96.62 184 SER B CA 1
ATOM 2845 C C . SER B 1 184 ? -8.188 -6.281 14.875 1 96.62 184 SER B C 1
ATOM 2847 O O . SER B 1 184 ? -8.117 -5.805 13.742 1 96.62 184 SER B O 1
ATOM 2849 N N . PRO B 1 185 ? -7.457 -7.289 15.25 1 96.19 185 PRO B N 1
ATOM 2850 C CA . PRO B 1 185 ? -6.355 -7.742 14.398 1 96.19 185 PRO B CA 1
ATOM 2851 C C . PRO B 1 185 ? -6.828 -8.586 13.219 1 96.19 185 PRO B C 1
ATOM 2853 O O . PRO B 1 185 ? -7.828 -9.305 13.328 1 96.19 185 PRO B O 1
ATOM 2856 N N . LEU B 1 186 ? -6.098 -8.445 12.117 1 96.25 186 LEU B N 1
ATOM 2857 C CA . LEU B 1 186 ? -6.176 -9.391 11.016 1 96.25 186 LEU B CA 1
ATOM 2858 C C . LEU B 1 186 ? -5.121 -10.484 11.156 1 96.25 186 LEU B C 1
ATOM 2860 O O . LEU B 1 186 ? -4.184 -10.352 11.945 1 96.25 186 LEU B O 1
ATOM 2864 N N . ASN B 1 187 ? -5.352 -11.609 10.406 1 94.94 187 ASN B N 1
ATOM 2865 C CA . ASN B 1 187 ? -4.301 -12.625 10.359 1 94.94 187 ASN B CA 1
ATOM 2866 C C . ASN B 1 187 ? -3 -12.055 9.797 1 94.94 187 ASN B C 1
ATOM 2868 O O . ASN B 1 187 ? -3.012 -11.32 8.812 1 94.94 187 ASN B O 1
ATOM 2872 N N . PRO B 1 188 ? -1.93 -12.367 10.562 1 96.75 188 PRO B N 1
ATOM 2873 C CA . PRO B 1 188 ? -0.657 -11.945 9.969 1 96.75 188 PRO B CA 1
ATOM 2874 C C . PRO B 1 188 ? -0.407 -12.562 8.602 1 96.75 188 PRO B C 1
ATOM 2876 O O . PRO B 1 188 ? -0.833 -13.695 8.336 1 96.75 188 PRO B O 1
ATOM 2879 N N . VAL B 1 189 ? 0.221 -11.82 7.785 1 97.94 189 VAL B N 1
ATOM 2880 C CA . VAL B 1 189 ? 0.521 -12.273 6.43 1 97.94 189 VAL B CA 1
ATOM 2881 C C . VAL B 1 189 ? 2.012 -12.102 6.145 1 97.94 189 VAL B C 1
ATOM 2883 O O . VAL B 1 189 ? 2.609 -11.094 6.523 1 97.94 189 VAL B O 1
ATOM 2886 N N . TYR B 1 190 ? 2.582 -13.125 5.547 1 98 190 TYR B N 1
ATOM 2887 C CA . TYR B 1 190 ? 3.922 -12.984 4.988 1 98 190 TYR B CA 1
ATOM 2888 C C . TYR B 1 190 ? 3.861 -12.656 3.502 1 98 190 TYR B C 1
ATOM 2890 O O . TYR B 1 190 ? 3.273 -13.398 2.715 1 98 190 TYR B O 1
ATOM 2898 N N . ILE B 1 191 ? 4.387 -11.516 3.162 1 98.62 191 ILE B N 1
ATOM 2899 C CA . ILE B 1 191 ? 4.531 -11.148 1.756 1 98.62 191 ILE B CA 1
ATOM 2900 C C . ILE B 1 191 ? 5.938 -11.484 1.275 1 98.62 191 ILE B C 1
ATOM 2902 O O . ILE B 1 191 ? 6.922 -10.922 1.766 1 98.62 191 ILE B O 1
ATOM 2906 N N . ILE B 1 192 ? 6.008 -12.406 0.345 1 98.38 192 ILE B N 1
ATOM 2907 C CA . ILE B 1 192 ? 7.27 -12.859 -0.227 1 98.38 192 ILE B CA 1
ATOM 2908 C C . ILE B 1 192 ? 7.426 -12.297 -1.639 1 98.38 192 ILE B C 1
ATOM 2910 O O . ILE B 1 192 ? 6.508 -12.391 -2.457 1 98.38 192 ILE B O 1
ATOM 2914 N N . THR B 1 193 ? 8.484 -11.656 -1.92 1 98.62 193 THR B N 1
ATOM 2915 C CA . THR B 1 193 ? 8.82 -11.156 -3.248 1 98.62 193 THR B CA 1
ATOM 2916 C C . THR B 1 193 ? 10.062 -11.844 -3.791 1 98.62 193 THR B C 1
ATOM 2918 O O . THR B 1 193 ? 11.133 -11.789 -3.176 1 98.62 193 THR B O 1
ATOM 2921 N N . ALA B 1 194 ? 9.945 -12.492 -4.902 1 98.38 194 ALA B N 1
ATOM 2922 C CA . ALA B 1 194 ? 11.062 -13.148 -5.574 1 98.38 194 ALA B CA 1
ATOM 2923 C C . ALA B 1 194 ? 11.359 -12.477 -6.914 1 98.38 194 ALA B C 1
ATOM 2925 O O . ALA B 1 194 ? 10.445 -12.047 -7.617 1 98.38 194 ALA B O 1
ATOM 2926 N N . TYR B 1 195 ? 12.609 -12.453 -7.227 1 97.69 195 TYR B N 1
ATOM 2927 C CA . TYR B 1 195 ? 13.055 -11.781 -8.445 1 97.69 195 TYR B CA 1
ATOM 2928 C C . TYR B 1 195 ? 13.711 -12.773 -9.398 1 97.69 195 TYR B C 1
ATOM 2930 O O . TYR B 1 195 ? 14.578 -13.555 -8.992 1 97.69 195 TYR B O 1
ATOM 2938 N N . ALA B 1 196 ? 13.266 -12.766 -10.625 1 95.75 196 ALA B N 1
ATOM 2939 C CA . ALA B 1 196 ? 13.82 -13.648 -11.656 1 95.75 196 ALA B CA 1
ATOM 2940 C C . ALA B 1 196 ? 15.039 -13.008 -12.32 1 95.75 196 ALA B C 1
ATOM 2942 O O . ALA B 1 196 ? 15.102 -11.789 -12.484 1 95.75 196 ALA B O 1
#